Protein AF-A9KGC7-F1 (afdb_monomer)

Secondary structure (DSSP, 8-state):
-HHHHHHHHHHHHTS-HHHHHHHHHHHHHHHHHHHHHHHTT-S-THHHHHHHHHHHSS--BHHHHHHHHHHHHHHHHHHHHHHHHHHHHH-S-HHHHHHHHHHHHHHHHHHHTSSSTHHHHHHHHHHHHHHHHT-SS--HHHHHHHHHHHHHHHHHHHHHHHHSS-B-HHHHHHHHHHHHHHHHHHHHHHHHH--S-HHHHHHHHHHHHHHHHHHHHHHHHHHHHHHH-HHHHHTHHHHHHHHHHHHHHHHHHHHHHHHHHHTTTSHHHHTT-HHHHHHHHHHHHHHHHHHHHHHTPPPSSPPPPHHHHHHHHHHHHHHHHTS---HHHHHHHHHHHHHHHHHHHHHHHHHHHHHHHHHHHHTTTTT------PPP-

Organism: Coxiella burnetii (strain Dugway 5J108-111) (NCBI:txid434922)

Radius of gyration: 28.69 Å; Cα contacts (8 Å, |Δi|>4): 365; chains: 1; bounding box: 79×50×78 Å

pLDDT: mean 82.31, std 14.23, range [30.28, 97.25]

InterPro domains:
  IPR006726 Para-hydroxybenzoic acid efflux pump subunit AaeB/fusaric acid resistance protein [PF04632] (23-359)

Foldseek 3Di:
DVVVVVVVVVVVVVCPPLNVLLVVLLVVLLVVLVVVCVVVVAPCSVLLNVLSCLLRVVDLALLSSLVLLVLLLVLLVVLLVVLVVCCVPVNQDLVVNLVVLVVQLVVLCVLLPDPDPSVSSSVSNNVSSVVQNPDPGDDNVNSVSSSVSSNNSSVSNNVSSPPRPHDHLVLVLLVLLLVLLVLLLVLLCLLLPDDDDPVSVVVNVVSVVSNVVSLVVNVVSLSSNVSVDVLSVVCVVLSVVLSVLSVLLVVLSVLLSVLLVVVVPCNPVCSVDPLNVVLSVLVSLLSQVLSCLSNVHDRPDDHDDLVVSLVSLVVVLVVQVVDDDDPVSNVSSVSNSVSSNSNSVSSVSSSVSSVVVVVVVVVPVVPPDPDPDDDDD

Structure (mmCIF, N/CA/C/O backbone):
data_AF-A9KGC7-F1
#
_entry.id   AF-A9KGC7-F1
#
loop_
_atom_site.group_PDB
_atom_site.id
_atom_site.type_symbol
_atom_site.label_atom_id
_atom_site.label_alt_id
_atom_site.label_comp_id
_atom_site.label_asym_id
_atom_site.label_entity_id
_atom_site.label_seq_id
_atom_site.pdbx_PDB_ins_code
_atom_site.Cartn_x
_atom_site.Cartn_y
_atom_site.Cartn_z
_atom_site.occupancy
_atom_site.B_iso_or_equiv
_atom_site.auth_seq_id
_atom_site.auth_comp_id
_atom_site.auth_asym_id
_atom_site.auth_atom_id
_atom_site.pdbx_PDB_model_num
ATOM 1 N N . MET A 1 1 ? 24.282 -27.923 13.470 1.00 51.62 1 MET A N 1
ATOM 2 C CA . MET A 1 1 ? 23.330 -28.110 12.346 1.00 51.62 1 MET A CA 1
ATOM 3 C C . MET A 1 1 ? 21.906 -27.632 12.688 1.00 51.62 1 MET A C 1
ATOM 5 O O . MET A 1 1 ? 21.311 -26.937 11.875 1.00 51.62 1 MET A O 1
ATOM 9 N N . SER A 1 2 ? 21.391 -27.880 13.903 1.00 59.31 2 SER A N 1
ATOM 10 C CA . SER A 1 2 ? 20.061 -27.421 14.370 1.00 59.31 2 SER A CA 1
ATOM 11 C C . SER A 1 2 ? 19.896 -25.894 14.484 1.00 59.31 2 SER A C 1
ATOM 13 O O . SER A 1 2 ? 18.842 -25.368 14.142 1.00 59.31 2 SER A O 1
ATOM 15 N N . ALA A 1 3 ? 20.937 -25.161 14.895 1.00 63.22 3 ALA A N 1
ATOM 16 C CA . ALA A 1 3 ? 20.904 -23.695 14.982 1.00 63.22 3 ALA A CA 1
ATOM 17 C C . ALA A 1 3 ? 20.822 -23.018 13.602 1.00 63.22 3 ALA A C 1
ATOM 19 O O . ALA A 1 3 ? 20.098 -22.041 13.433 1.00 63.22 3 ALA A O 1
ATOM 20 N N . LEU A 1 4 ? 21.509 -23.576 12.598 1.00 58.91 4 LEU A N 1
ATOM 21 C CA . LEU A 1 4 ? 21.451 -23.091 11.218 1.00 58.91 4 LEU A CA 1
ATOM 22 C C . LEU A 1 4 ? 20.090 -23.408 10.589 1.00 58.91 4 LEU A C 1
ATOM 24 O O . LEU A 1 4 ? 19.510 -22.538 9.951 1.00 58.91 4 LEU A O 1
ATOM 28 N N . TYR A 1 5 ? 19.548 -24.605 10.844 1.00 63.03 5 TYR A N 1
ATOM 29 C CA . TYR A 1 5 ? 18.198 -24.991 10.431 1.00 63.03 5 TYR A CA 1
ATOM 30 C C . TYR A 1 5 ? 17.131 -24.085 11.060 1.00 63.03 5 TYR A C 1
ATOM 32 O O . TYR A 1 5 ? 16.302 -23.553 10.334 1.00 63.03 5 TYR A O 1
ATOM 40 N N . ASN A 1 6 ? 17.190 -23.804 12.367 1.00 58.88 6 ASN A N 1
ATOM 41 C CA . ASN A 1 6 ? 16.254 -22.888 13.030 1.00 58.88 6 ASN A CA 1
ATOM 42 C C . ASN A 1 6 ? 16.421 -21.431 12.576 1.00 58.88 6 ASN A C 1
ATOM 44 O O . ASN A 1 6 ? 15.422 -20.750 12.359 1.00 58.88 6 ASN A O 1
ATOM 48 N N . ALA A 1 7 ? 17.650 -20.953 12.362 1.00 59.41 7 ALA A N 1
ATOM 49 C CA . ALA A 1 7 ? 17.895 -19.614 11.825 1.00 59.41 7 ALA A CA 1
ATOM 50 C C . ALA A 1 7 ? 17.388 -19.471 10.380 1.00 59.41 7 ALA A C 1
ATOM 52 O O . ALA A 1 7 ? 16.786 -18.449 10.035 1.00 59.41 7 ALA A O 1
ATOM 53 N N . LEU A 1 8 ? 17.567 -20.507 9.549 1.00 52.62 8 LEU A N 1
ATOM 54 C CA . LEU A 1 8 ? 16.969 -20.576 8.218 1.00 52.62 8 LEU A CA 1
ATOM 55 C C . LEU A 1 8 ? 15.450 -20.657 8.302 1.00 52.62 8 LEU A C 1
ATOM 57 O O . LEU A 1 8 ? 14.796 -19.955 7.551 1.00 52.62 8 LEU A O 1
ATOM 61 N N . ASN A 1 9 ? 14.881 -21.438 9.220 1.00 46.88 9 ASN A N 1
ATOM 62 C CA . ASN A 1 9 ? 13.437 -21.626 9.345 1.00 46.88 9 ASN A CA 1
ATOM 63 C C . ASN A 1 9 ? 12.734 -20.353 9.858 1.00 46.88 9 ASN A C 1
ATOM 65 O O . ASN A 1 9 ? 11.657 -20.002 9.387 1.00 46.88 9 ASN A O 1
ATOM 69 N N . ILE A 1 10 ? 13.380 -19.582 10.743 1.00 57.75 10 ILE A N 1
ATOM 70 C CA . ILE A 1 10 ? 12.924 -18.248 11.174 1.00 57.75 10 ILE A CA 1
ATOM 71 C C . ILE A 1 10 ? 13.025 -17.234 10.018 1.00 57.75 10 ILE A C 1
ATOM 73 O O . ILE A 1 10 ? 12.114 -16.425 9.823 1.00 57.75 10 ILE A O 1
ATOM 77 N N . LYS A 1 11 ? 14.089 -17.292 9.201 1.00 51.12 11 LYS A N 1
ATOM 78 C CA . LYS A 1 11 ? 14.222 -16.471 7.978 1.00 51.12 11 LYS A CA 1
ATOM 79 C C . LYS A 1 11 ? 13.272 -16.903 6.849 1.00 51.12 11 LYS A C 1
ATOM 81 O O . LYS A 1 11 ? 12.793 -16.044 6.117 1.00 51.12 11 LYS A O 1
ATOM 86 N N . LEU A 1 12 ? 12.950 -18.190 6.737 1.00 49.53 12 LEU A N 1
ATOM 87 C CA . LEU A 1 12 ? 11.990 -18.762 5.787 1.00 49.53 12 LEU A CA 1
ATOM 88 C C . LEU A 1 12 ? 10.549 -18.455 6.205 1.00 49.53 12 LEU A C 1
ATOM 90 O O . LEU A 1 12 ? 9.750 -18.084 5.357 1.00 49.53 12 LEU A O 1
ATOM 94 N N . LYS A 1 13 ? 10.233 -18.438 7.507 1.00 49.25 13 LYS A N 1
ATOM 95 C CA . LYS A 1 13 ? 8.977 -17.857 8.024 1.00 49.25 13 LYS A CA 1
ATOM 96 C C . LYS A 1 13 ? 8.839 -16.361 7.710 1.00 49.25 13 LYS A C 1
ATOM 98 O O . LYS A 1 13 ? 7.724 -15.856 7.631 1.00 49.25 13 LYS A O 1
ATOM 103 N N . ARG A 1 14 ? 9.959 -15.652 7.515 1.00 51.56 14 ARG A N 1
ATOM 104 C CA . ARG A 1 14 ? 10.008 -14.250 7.053 1.00 51.56 14 ARG A CA 1
ATOM 105 C C . ARG A 1 14 ? 9.889 -14.090 5.530 1.00 51.56 14 ARG A C 1
ATOM 107 O O . ARG A 1 14 ? 9.726 -12.957 5.069 1.00 51.56 14 ARG A O 1
ATOM 114 N N . LEU A 1 15 ? 9.958 -15.165 4.740 1.00 58.53 15 LEU A N 1
ATOM 115 C CA . LEU A 1 15 ? 9.650 -15.114 3.310 1.00 58.53 15 LEU A CA 1
ATOM 116 C C . LEU A 1 15 ? 8.131 -15.042 3.154 1.00 58.53 15 LEU 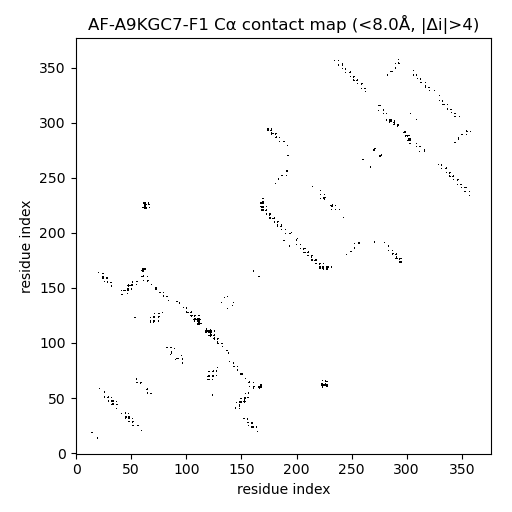A C 1
ATOM 118 O O . LEU A 1 15 ? 7.428 -16.049 3.184 1.00 58.53 15 LEU A O 1
ATOM 122 N N . SER A 1 16 ? 7.609 -13.822 3.014 1.00 68.44 16 SER A N 1
ATOM 123 C CA . SER A 1 16 ? 6.191 -13.646 2.722 1.00 68.44 16 SER A CA 1
ATOM 124 C C . SER A 1 16 ? 5.850 -14.349 1.406 1.00 68.44 16 SER A C 1
ATOM 126 O O . SER A 1 16 ? 6.595 -14.260 0.427 1.00 68.44 16 SER A O 1
ATOM 128 N N . LYS A 1 17 ? 4.706 -15.041 1.368 1.00 75.81 17 LYS A N 1
ATOM 129 C CA . LYS A 1 17 ? 4.186 -15.728 0.171 1.00 75.81 17 LYS A CA 1
ATOM 130 C C . LYS A 1 17 ? 4.237 -14.832 -1.074 1.00 75.81 17 LYS A C 1
ATOM 132 O O . LYS A 1 17 ? 4.586 -15.283 -2.160 1.00 75.81 17 LYS A O 1
ATOM 137 N N . GLU A 1 18 ? 3.961 -13.544 -0.890 1.00 74.25 18 GLU A N 1
ATOM 138 C CA . GLU A 1 18 ? 4.042 -12.516 -1.928 1.00 74.25 18 GLU A CA 1
ATOM 139 C C . GLU A 1 18 ? 5.453 -12.347 -2.503 1.00 74.25 18 GLU A C 1
ATOM 141 O O . GLU A 1 18 ? 5.600 -12.270 -3.719 1.00 74.25 18 GLU A O 1
ATOM 146 N N . ARG A 1 19 ? 6.495 -12.335 -1.659 1.00 80.38 19 ARG A N 1
ATOM 147 C CA . ARG A 1 19 ? 7.899 -12.223 -2.092 1.00 80.38 19 ARG A CA 1
ATOM 148 C C . ARG A 1 19 ? 8.374 -13.465 -2.839 1.00 80.38 19 ARG A C 1
ATOM 150 O O . ARG A 1 19 ? 9.171 -13.347 -3.758 1.00 80.38 19 ARG A O 1
ATOM 157 N N . VAL A 1 20 ? 7.878 -14.647 -2.481 1.00 84.69 20 VAL A N 1
ATOM 158 C CA . VAL A 1 20 ? 8.215 -15.883 -3.207 1.00 84.69 20 VAL A CA 1
ATOM 159 C C . VAL A 1 20 ? 7.591 -15.871 -4.603 1.00 84.69 20 VAL A C 1
ATOM 161 O O . VAL A 1 20 ? 8.290 -16.088 -5.592 1.00 84.69 20 VAL A O 1
ATOM 164 N N . ILE A 1 21 ? 6.297 -15.544 -4.694 1.00 85.31 21 ILE A N 1
ATOM 165 C CA . ILE A 1 21 ? 5.591 -15.413 -5.978 1.00 85.31 21 ILE A CA 1
ATOM 166 C C . ILE A 1 21 ? 6.260 -14.342 -6.849 1.00 85.31 21 ILE A C 1
ATOM 168 O O . ILE A 1 21 ? 6.435 -14.544 -8.046 1.00 85.31 21 ILE A O 1
ATOM 172 N N . ALA A 1 22 ? 6.674 -13.227 -6.247 1.00 83.50 22 ALA A N 1
ATOM 173 C CA . ALA A 1 22 ? 7.414 -12.164 -6.915 1.00 83.50 22 ALA A CA 1
ATOM 174 C C . ALA A 1 22 ? 8.690 -12.656 -7.589 1.00 83.50 22 ALA A C 1
ATOM 176 O O . ALA A 1 22 ? 8.852 -12.486 -8.794 1.00 83.50 22 ALA A O 1
ATOM 177 N N . SER A 1 23 ? 9.578 -13.278 -6.813 1.00 88.12 23 SER A N 1
ATOM 178 C CA . SER A 1 23 ? 10.867 -13.754 -7.307 1.00 88.12 23 SER A CA 1
ATOM 179 C C . SER A 1 23 ? 10.687 -14.782 -8.417 1.00 88.12 23 SER A C 1
ATOM 181 O O . SER A 1 23 ? 11.378 -14.714 -9.430 1.00 88.12 23 SER A O 1
ATOM 183 N N . PHE A 1 24 ? 9.712 -15.683 -8.268 1.00 90.19 24 PHE A N 1
ATOM 184 C CA . PHE A 1 24 ? 9.376 -16.654 -9.304 1.00 90.19 24 PHE A CA 1
ATOM 185 C C . PHE A 1 24 ? 8.885 -15.980 -10.594 1.00 90.19 24 PHE A C 1
ATOM 187 O O . PHE A 1 24 ? 9.367 -16.306 -11.676 1.00 90.19 24 PHE A O 1
ATOM 194 N N . LYS A 1 25 ? 7.975 -14.999 -10.497 1.00 90.56 25 LYS A N 1
ATOM 195 C CA . LYS A 1 25 ? 7.483 -14.239 -11.660 1.00 90.56 25 LYS A CA 1
ATOM 196 C C . LYS A 1 25 ? 8.609 -13.512 -12.383 1.00 90.56 25 LYS A C 1
ATOM 198 O O . LYS A 1 25 ? 8.655 -13.551 -13.606 1.00 90.56 25 LYS A O 1
ATOM 203 N N . THR A 1 26 ? 9.504 -12.859 -11.644 1.00 92.06 26 THR A N 1
ATOM 204 C CA . THR A 1 26 ? 10.646 -12.153 -12.236 1.00 92.06 26 THR A CA 1
ATOM 205 C C . THR A 1 26 ? 11.590 -13.128 -12.930 1.00 92.06 26 THR A C 1
ATOM 207 O O . THR A 1 26 ? 11.983 -12.875 -14.063 1.00 92.06 26 THR A O 1
ATOM 210 N N . ALA A 1 27 ? 11.903 -14.269 -12.307 1.00 93.31 27 ALA A N 1
ATOM 211 C CA . ALA A 1 27 ? 12.734 -15.300 -12.927 1.00 93.31 27 ALA A CA 1
ATOM 212 C C . ALA A 1 27 ? 12.105 -15.838 -14.223 1.00 93.31 27 ALA A C 1
ATOM 214 O O . ALA A 1 27 ? 12.782 -15.939 -15.244 1.00 93.31 27 ALA A O 1
ATOM 215 N N . LEU A 1 28 ? 10.797 -16.111 -14.207 1.00 94.44 28 LEU A N 1
ATOM 216 C CA . LEU A 1 28 ? 10.058 -16.557 -15.384 1.00 94.44 28 LEU A CA 1
ATOM 217 C C . LEU A 1 28 ? 10.011 -15.486 -16.483 1.00 94.44 28 LEU A C 1
ATOM 219 O O . LEU A 1 28 ? 10.199 -15.805 -17.652 1.00 94.44 28 LEU A O 1
ATOM 223 N N . ALA A 1 29 ? 9.821 -14.214 -16.124 1.00 94.94 29 ALA A N 1
ATOM 224 C CA . ALA A 1 29 ? 9.893 -13.109 -17.077 1.00 94.94 29 ALA A CA 1
ATOM 225 C C . ALA A 1 29 ? 11.279 -13.003 -17.718 1.00 94.94 29 ALA A C 1
ATOM 227 O O . ALA A 1 29 ? 11.365 -12.876 -18.935 1.00 94.94 29 ALA A O 1
ATOM 228 N N . CYS A 1 30 ? 12.354 -13.110 -16.933 1.00 95.00 30 CYS A N 1
ATOM 229 C CA . CYS A 1 30 ? 13.717 -13.116 -17.460 1.00 95.00 30 CYS A CA 1
ATOM 230 C C . CYS A 1 30 ? 13.961 -14.300 -18.402 1.00 95.00 30 CYS A C 1
ATOM 232 O O . CYS A 1 30 ? 14.560 -14.108 -19.453 1.00 95.00 30 CYS A O 1
ATOM 234 N N . LEU A 1 31 ? 13.463 -15.496 -18.072 1.00 95.56 31 LEU A N 1
ATOM 235 C CA . LEU A 1 31 ? 13.567 -16.663 -18.952 1.00 95.56 31 LEU A CA 1
ATOM 236 C C . LEU A 1 31 ? 12.854 -16.425 -20.291 1.00 95.56 31 LEU A C 1
ATOM 238 O O . LEU A 1 31 ? 13.422 -16.682 -21.347 1.00 95.56 31 LEU A O 1
ATOM 242 N N . ILE A 1 32 ? 11.635 -15.879 -20.257 1.00 96.00 32 ILE A N 1
ATOM 243 C CA . ILE A 1 32 ? 10.891 -15.503 -21.468 1.00 96.00 32 ILE A CA 1
ATOM 244 C C . ILE A 1 32 ? 11.656 -14.428 -22.259 1.00 96.00 32 ILE A C 1
ATOM 246 O O . ILE A 1 32 ? 11.763 -14.523 -23.478 1.00 96.00 32 ILE A O 1
ATOM 250 N N . GLY A 1 33 ? 12.221 -13.432 -21.572 1.00 95.38 33 GLY A N 1
ATOM 251 C CA . GLY A 1 33 ? 13.042 -12.377 -22.171 1.00 95.38 33 GLY A CA 1
ATOM 252 C C . GLY A 1 33 ? 14.294 -12.896 -22.866 1.00 95.38 33 GLY A 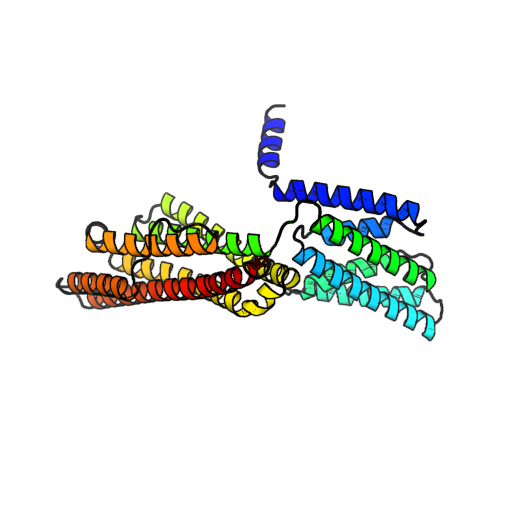C 1
ATOM 253 O O . GLY A 1 33 ? 14.596 -12.433 -23.962 1.00 95.38 33 GLY A O 1
ATOM 254 N N . LEU A 1 34 ? 14.977 -13.876 -22.270 1.00 93.88 34 LEU A N 1
ATOM 255 C CA . LEU A 1 34 ? 16.119 -14.559 -22.881 1.00 93.88 34 LEU A CA 1
ATOM 256 C C . LEU A 1 34 ? 15.709 -15.263 -24.176 1.00 93.88 34 LEU A C 1
ATOM 258 O O . LEU A 1 34 ? 16.270 -14.971 -25.227 1.00 93.88 34 LEU A O 1
ATOM 262 N N . ILE A 1 35 ? 14.685 -16.119 -24.111 1.00 95.12 35 ILE A N 1
ATOM 263 C CA . ILE A 1 35 ? 14.225 -16.913 -25.260 1.00 95.12 35 ILE A CA 1
ATOM 264 C C . ILE A 1 35 ? 13.787 -16.003 -26.415 1.00 95.12 35 ILE A C 1
ATOM 266 O O . ILE A 1 35 ? 14.177 -16.217 -27.560 1.00 95.12 35 ILE A O 1
ATOM 270 N N . ILE A 1 36 ? 12.991 -14.966 -26.129 1.00 94.75 36 ILE A N 1
ATOM 271 C CA . ILE A 1 36 ? 12.530 -14.032 -27.165 1.00 94.75 36 ILE A CA 1
ATOM 272 C C . ILE A 1 36 ? 13.697 -13.192 -27.699 1.00 94.75 36 ILE A C 1
ATOM 274 O O . ILE A 1 36 ? 13.755 -12.928 -28.898 1.00 94.75 36 ILE A O 1
ATOM 278 N N . GLY A 1 37 ? 14.629 -12.778 -26.837 1.00 92.00 37 GLY A N 1
ATOM 279 C CA . GLY A 1 37 ? 15.797 -12.002 -27.247 1.00 92.00 37 GLY A CA 1
ATOM 280 C C . GLY A 1 37 ? 16.721 -12.766 -28.195 1.00 92.00 37 GLY A C 1
ATOM 281 O O . GLY A 1 37 ? 17.198 -12.188 -29.171 1.00 92.00 37 GLY A O 1
ATOM 282 N N . GLU A 1 38 ? 16.919 -14.063 -27.950 1.00 90.31 38 GLU A N 1
ATOM 283 C CA . GLU A 1 38 ? 17.656 -14.957 -28.850 1.00 90.31 38 GLU A CA 1
ATOM 284 C C . GLU A 1 38 ? 16.907 -15.180 -30.169 1.00 90.31 38 GLU A C 1
ATOM 286 O O . GLU A 1 38 ? 17.507 -15.071 -31.237 1.00 90.31 38 GLU A O 1
ATOM 291 N N . LEU A 1 39 ? 15.590 -15.414 -30.111 1.00 93.38 39 LEU A N 1
ATOM 292 C CA . LEU A 1 39 ? 14.755 -15.646 -31.295 1.00 93.38 39 LEU A CA 1
ATOM 293 C C . LEU A 1 39 ? 14.703 -14.433 -32.239 1.00 93.38 39 LEU A C 1
ATOM 295 O O . LEU A 1 39 ? 14.623 -14.593 -33.453 1.00 93.38 39 LEU A O 1
ATOM 299 N N . LEU A 1 40 ? 14.736 -13.220 -31.684 1.00 91.81 40 LEU A N 1
ATOM 300 C CA . LEU A 1 40 ? 14.745 -11.970 -32.447 1.00 91.81 40 LEU A CA 1
ATOM 301 C C . LEU A 1 40 ? 16.156 -11.523 -32.863 1.00 91.81 40 LEU A C 1
ATOM 303 O O . LEU A 1 40 ? 16.284 -10.463 -33.473 1.00 91.81 40 LEU A O 1
ATOM 307 N N . HIS A 1 41 ? 17.198 -12.297 -32.534 1.00 89.25 41 HIS A N 1
ATOM 308 C CA . HIS A 1 41 ? 18.602 -11.968 -32.802 1.00 89.25 41 HIS A CA 1
ATOM 309 C C . HIS A 1 41 ? 18.987 -10.550 -32.339 1.00 89.25 41 HIS A C 1
ATOM 311 O O . HIS A 1 41 ? 19.633 -9.796 -33.068 1.00 89.25 41 HIS A O 1
ATOM 317 N N . LEU A 1 42 ? 18.562 -10.171 -31.126 1.00 87.31 42 LEU A N 1
ATOM 318 C CA . LEU A 1 42 ? 18.842 -8.840 -30.582 1.00 87.31 42 LEU A CA 1
ATOM 319 C C . LEU A 1 42 ? 20.346 -8.613 -30.427 1.00 87.31 42 LEU A C 1
ATOM 321 O O . LEU A 1 42 ? 21.078 -9.505 -29.998 1.00 87.31 42 LEU A O 1
ATOM 325 N N . SER A 1 43 ? 20.786 -7.385 -30.707 1.00 81.81 43 SER A N 1
ATOM 326 C CA . SER A 1 43 ? 22.185 -6.973 -30.571 1.00 81.81 43 SER A CA 1
ATOM 327 C C . SER A 1 43 ? 22.722 -7.246 -29.161 1.00 81.81 43 SER A C 1
ATOM 329 O O . SER A 1 43 ? 23.867 -7.666 -29.010 1.00 81.81 43 SER A O 1
ATOM 331 N N . MET A 1 44 ? 21.913 -6.992 -28.125 1.00 82.88 44 MET A N 1
ATOM 332 C CA . MET A 1 44 ? 22.300 -7.144 -26.724 1.00 82.88 44 MET A CA 1
ATOM 333 C C . MET A 1 44 ? 21.099 -7.598 -25.851 1.00 82.88 44 MET A C 1
ATOM 335 O O . MET A 1 44 ? 20.501 -6.796 -25.127 1.00 82.88 44 MET A O 1
ATOM 339 N N . PRO A 1 45 ? 20.751 -8.901 -25.823 1.00 85.44 45 PRO A N 1
ATOM 340 C CA . PRO A 1 45 ? 19.566 -9.407 -25.110 1.00 85.44 45 PRO A CA 1
ATOM 341 C C . PRO A 1 45 ? 19.589 -9.152 -23.592 1.00 85.44 45 PRO A C 1
ATOM 343 O O . PRO A 1 45 ? 18.541 -9.078 -22.950 1.00 85.44 45 PRO A O 1
ATOM 346 N N . GLN A 1 46 ? 20.766 -8.927 -23.004 1.00 86.94 46 GLN A N 1
ATOM 347 C CA . GLN A 1 46 ? 20.927 -8.544 -21.597 1.00 86.94 46 GLN A CA 1
ATOM 348 C C . GLN A 1 46 ? 20.112 -7.302 -21.186 1.00 86.94 46 GLN A C 1
ATOM 350 O O . GLN A 1 46 ? 19.673 -7.215 -20.038 1.00 86.94 46 GLN A O 1
ATOM 355 N N . TRP A 1 47 ? 19.829 -6.368 -22.103 1.00 86.56 47 TRP A N 1
ATOM 356 C CA . TRP A 1 47 ? 19.048 -5.160 -21.794 1.00 86.56 47 TRP A CA 1
ATOM 357 C C . TRP A 1 47 ? 17.568 -5.427 -21.575 1.00 86.56 47 TRP A C 1
ATOM 359 O O . TRP A 1 47 ? 16.933 -4.751 -20.757 1.00 86.56 47 TRP A O 1
ATOM 369 N N . VAL A 1 48 ? 17.038 -6.453 -22.238 1.00 92.44 48 VAL A N 1
ATOM 370 C CA . VAL A 1 48 ? 15.688 -6.962 -21.984 1.00 92.44 48 VAL A CA 1
ATOM 371 C C . VAL A 1 48 ? 15.606 -7.427 -20.528 1.00 92.44 48 VAL A C 1
ATOM 373 O O . VAL A 1 48 ? 14.710 -7.010 -19.794 1.00 92.44 48 VAL A O 1
ATOM 376 N N . LEU A 1 49 ? 16.592 -8.206 -20.071 1.00 93.31 49 LEU A N 1
ATOM 377 C CA . LEU A 1 49 ? 16.639 -8.750 -18.707 1.00 93.31 49 LEU A CA 1
ATOM 378 C C . LEU A 1 49 ? 16.799 -7.659 -17.657 1.00 93.31 49 LEU A C 1
ATOM 380 O O . LEU A 1 49 ? 16.070 -7.644 -16.667 1.00 93.31 49 LEU A O 1
ATOM 384 N N . ILE A 1 50 ? 17.720 -6.721 -17.885 1.00 90.19 50 ILE A N 1
ATOM 385 C CA . ILE A 1 50 ? 17.931 -5.582 -16.991 1.00 90.19 50 ILE A CA 1
ATOM 386 C C . ILE A 1 50 ? 16.633 -4.789 -16.851 1.00 90.19 50 ILE A C 1
ATOM 388 O O . ILE A 1 50 ? 16.240 -4.447 -15.738 1.00 90.19 50 ILE A O 1
ATOM 392 N N . THR A 1 51 ? 15.925 -4.543 -17.953 1.00 91.56 51 THR A N 1
ATOM 393 C CA . THR A 1 51 ? 14.649 -3.822 -17.925 1.00 91.56 51 THR A CA 1
ATOM 394 C C . THR A 1 51 ? 13.582 -4.590 -17.149 1.00 91.56 51 THR A C 1
ATOM 396 O O . THR A 1 51 ? 12.916 -4.001 -16.297 1.00 91.56 51 THR A O 1
ATOM 399 N N . ILE A 1 52 ? 13.455 -5.900 -17.379 1.00 93.69 52 ILE A N 1
ATOM 400 C CA . ILE A 1 52 ? 12.530 -6.768 -16.638 1.00 93.69 52 ILE A CA 1
ATOM 401 C C . ILE A 1 52 ? 12.813 -6.689 -15.136 1.00 93.69 52 ILE A C 1
ATOM 403 O O . ILE A 1 52 ? 11.905 -6.418 -14.348 1.00 93.69 52 ILE A O 1
ATOM 407 N N . VAL A 1 53 ? 14.076 -6.854 -14.733 1.00 91.56 53 VAL A N 1
ATOM 408 C CA . VAL A 1 53 ? 14.480 -6.790 -13.325 1.00 91.56 53 VAL A CA 1
ATOM 409 C C . VAL A 1 53 ? 14.209 -5.404 -12.750 1.00 91.56 53 VAL A C 1
ATOM 411 O O . VAL A 1 53 ? 13.596 -5.303 -11.696 1.00 91.56 53 VAL A O 1
ATOM 414 N N . VAL A 1 54 ? 14.587 -4.325 -13.433 1.00 88.25 54 VAL A N 1
ATOM 415 C CA . VAL A 1 54 ? 14.386 -2.950 -12.948 1.00 88.25 54 VAL A CA 1
ATOM 416 C C . VAL A 1 54 ? 12.900 -2.630 -12.738 1.00 88.25 54 VAL A C 1
ATOM 418 O O . VAL A 1 54 ? 12.528 -2.052 -11.715 1.00 88.25 54 VAL A O 1
ATOM 421 N N . VAL A 1 55 ? 12.036 -3.035 -13.672 1.00 89.31 55 VAL A N 1
ATOM 422 C CA . VAL A 1 55 ? 10.592 -2.776 -13.596 1.00 89.31 55 VAL A CA 1
ATOM 423 C C . VAL A 1 55 ? 9.919 -3.652 -12.527 1.00 89.31 55 VAL A C 1
ATOM 425 O O . VAL A 1 55 ? 9.043 -3.167 -11.805 1.00 89.31 55 VAL A O 1
ATOM 428 N N . MET A 1 56 ? 10.327 -4.919 -12.386 1.00 89.25 56 MET A N 1
ATOM 429 C CA . MET A 1 56 ? 9.663 -5.895 -11.506 1.00 89.25 56 MET A CA 1
ATOM 430 C C . MET A 1 56 ? 10.268 -6.007 -10.096 1.00 89.25 56 MET A C 1
ATOM 432 O O . MET A 1 56 ? 9.561 -6.390 -9.165 1.00 89.25 56 MET A O 1
ATOM 436 N N . ALA A 1 57 ? 11.543 -5.656 -9.885 1.00 76.19 57 ALA A N 1
ATOM 437 C CA . ALA A 1 57 ? 12.255 -5.893 -8.617 1.00 76.19 57 ALA A CA 1
ATOM 438 C C . ALA A 1 57 ? 11.621 -5.183 -7.416 1.00 76.19 57 ALA A C 1
ATOM 440 O O . ALA A 1 57 ? 11.699 -5.665 -6.288 1.00 76.19 57 ALA A O 1
ATOM 441 N N . THR A 1 58 ? 10.993 -4.031 -7.647 1.00 69.00 58 THR A N 1
ATOM 442 C CA . THR A 1 58 ? 10.479 -3.170 -6.575 1.00 69.00 58 THR A CA 1
ATOM 443 C C . THR A 1 58 ? 8.949 -3.115 -6.523 1.00 69.00 58 THR A C 1
ATOM 445 O O . THR A 1 58 ? 8.404 -2.615 -5.542 1.00 69.00 58 THR A O 1
ATOM 448 N N . THR A 1 59 ? 8.233 -3.637 -7.532 1.00 70.75 59 THR A N 1
ATOM 449 C CA . THR A 1 59 ? 6.766 -3.788 -7.488 1.00 70.75 59 THR A CA 1
ATOM 450 C C . THR A 1 59 ? 6.294 -5.024 -8.260 1.00 70.75 59 THR A C 1
ATOM 452 O O . THR A 1 59 ? 6.646 -5.224 -9.413 1.00 70.75 59 THR A O 1
ATOM 455 N N . ILE A 1 60 ? 5.418 -5.804 -7.619 1.00 70.44 60 ILE A N 1
ATOM 456 C CA . ILE A 1 60 ? 4.815 -7.052 -8.138 1.00 70.44 60 ILE A CA 1
ATOM 457 C C . ILE A 1 60 ? 3.374 -6.829 -8.622 1.00 70.44 60 ILE A C 1
ATOM 459 O O . ILE A 1 60 ? 2.737 -7.701 -9.217 1.00 70.44 60 ILE A O 1
ATOM 463 N N . ARG A 1 61 ? 2.833 -5.660 -8.282 1.00 82.62 61 ARG A N 1
ATOM 464 C CA . ARG A 1 61 ? 1.457 -5.247 -8.519 1.00 82.62 61 ARG A CA 1
ATOM 465 C C . ARG A 1 61 ? 1.374 -4.584 -9.884 1.00 82.62 61 ARG A C 1
ATOM 467 O O . ARG A 1 61 ? 2.243 -3.795 -10.251 1.00 82.62 61 ARG A O 1
ATOM 474 N N . ILE A 1 62 ? 0.302 -4.881 -10.607 1.00 83.75 62 ILE A N 1
ATOM 475 C CA . ILE A 1 62 ? 0.131 -4.478 -12.008 1.00 83.75 62 ILE A CA 1
ATOM 476 C C . ILE A 1 62 ? 0.294 -2.961 -12.165 1.00 83.75 62 ILE A C 1
ATOM 478 O O . ILE A 1 62 ? 1.063 -2.508 -13.009 1.00 83.75 62 ILE A O 1
ATOM 482 N N . GLY A 1 63 ? -0.358 -2.183 -11.300 1.00 82.12 63 GLY A N 1
ATOM 483 C CA . GLY A 1 63 ? -0.301 -0.725 -11.332 1.00 82.12 63 GLY A CA 1
ATOM 484 C C . GLY A 1 63 ? 1.098 -0.121 -11.194 1.00 82.12 63 GLY A C 1
ATOM 485 O O . GLY A 1 63 ? 1.438 0.810 -11.922 1.00 82.12 63 GLY A O 1
ATOM 486 N N . GLY A 1 64 ? 1.933 -0.648 -10.295 1.00 84.62 64 GLY A N 1
ATOM 487 C CA . GLY A 1 64 ? 3.291 -0.122 -10.134 1.00 84.62 64 GLY A CA 1
ATOM 488 C C . GLY A 1 64 ? 4.263 -0.624 -11.200 1.00 84.62 64 GLY A C 1
ATOM 489 O O . GLY A 1 64 ? 5.170 0.116 -11.571 1.00 84.62 64 GLY A O 1
ATOM 490 N N . THR A 1 65 ? 4.051 -1.820 -11.760 1.00 87.94 65 THR A N 1
ATOM 491 C CA . THR A 1 65 ? 4.763 -2.266 -12.971 1.00 87.94 65 THR A CA 1
ATOM 492 C C . THR A 1 65 ? 4.456 -1.323 -14.136 1.00 87.94 65 THR A C 1
ATOM 494 O O . THR A 1 65 ? 5.388 -0.808 -14.742 1.00 87.94 65 THR A O 1
ATOM 497 N N . ILE A 1 66 ? 3.178 -0.999 -14.381 1.00 88.50 66 ILE A N 1
ATOM 498 C CA . ILE A 1 66 ? 2.759 -0.043 -15.426 1.00 88.50 66 ILE A CA 1
ATOM 499 C C . ILE A 1 66 ? 3.418 1.326 -15.220 1.00 88.50 66 ILE A C 1
ATOM 501 O O . ILE A 1 66 ? 3.970 1.896 -16.161 1.00 88.50 66 ILE A O 1
ATOM 505 N N . GLN A 1 67 ? 3.403 1.846 -13.990 1.00 86.81 67 GLN A N 1
ATOM 506 C CA . GLN A 1 67 ? 4.005 3.142 -13.671 1.00 86.81 67 GLN A CA 1
ATOM 507 C C . GLN A 1 67 ? 5.509 3.174 -13.964 1.00 86.81 67 GLN A C 1
ATOM 509 O O . GLN A 1 67 ? 6.007 4.110 -14.590 1.00 86.81 67 GLN A O 1
ATOM 514 N N . LYS A 1 68 ? 6.242 2.137 -13.549 1.00 87.44 68 LYS A N 1
ATOM 515 C CA . LYS A 1 68 ? 7.692 2.050 -13.774 1.00 87.44 68 LYS A CA 1
ATOM 516 C C . LYS A 1 68 ? 8.029 1.849 -15.237 1.00 87.44 68 LYS A C 1
ATOM 518 O O . LYS A 1 68 ? 8.955 2.485 -15.728 1.00 87.44 68 LYS A O 1
ATOM 523 N N . SER A 1 69 ? 7.257 1.026 -15.942 1.00 89.88 69 SER A N 1
ATOM 524 C CA . SER A 1 69 ? 7.356 0.883 -17.392 1.00 89.88 69 SER A CA 1
ATOM 525 C C . SER A 1 69 ? 7.181 2.227 -18.098 1.00 89.88 69 SER A C 1
ATOM 527 O O . SER A 1 69 ? 7.977 2.553 -18.974 1.00 89.88 69 SER A O 1
ATOM 529 N N . TYR A 1 70 ? 6.206 3.040 -17.680 1.00 89.62 70 TYR A N 1
ATOM 530 C CA . TYR A 1 70 ? 5.989 4.377 -18.235 1.00 89.62 70 TYR A CA 1
ATOM 531 C C . TYR A 1 70 ? 7.188 5.305 -18.000 1.00 89.62 70 TYR A C 1
ATOM 533 O O . TYR A 1 70 ? 7.704 5.896 -18.947 1.00 89.62 70 TYR A O 1
ATOM 541 N N . PHE A 1 71 ? 7.684 5.393 -16.762 1.00 87.00 71 PHE A N 1
ATOM 542 C CA . PHE A 1 71 ? 8.858 6.212 -16.445 1.00 87.00 71 PHE A CA 1
ATOM 543 C C . PHE A 1 71 ? 10.115 5.754 -17.183 1.00 87.00 71 PHE A C 1
ATOM 545 O O . PHE A 1 71 ? 10.893 6.584 -17.650 1.00 87.00 71 PHE A O 1
ATOM 552 N N . ARG A 1 72 ? 10.293 4.440 -17.331 1.00 86.50 72 ARG A N 1
ATOM 553 C CA . ARG A 1 72 ? 11.416 3.858 -18.062 1.00 86.50 72 ARG A CA 1
ATOM 554 C C . ARG A 1 72 ? 11.348 4.184 -19.551 1.00 86.50 72 ARG A C 1
ATOM 556 O O . ARG A 1 72 ? 12.357 4.592 -20.121 1.00 86.50 72 ARG A O 1
ATOM 563 N N . LEU A 1 73 ? 10.171 4.048 -20.161 1.00 88.50 73 LEU A N 1
ATOM 564 C CA . LEU A 1 73 ? 9.956 4.390 -21.565 1.00 88.50 73 LEU A CA 1
ATOM 565 C C . LEU A 1 73 ? 10.212 5.881 -21.802 1.00 88.50 73 LEU A C 1
ATOM 567 O O . LEU A 1 73 ? 10.980 6.232 -22.690 1.00 88.50 73 LEU A O 1
ATOM 571 N N . LEU A 1 74 ? 9.643 6.750 -20.962 1.00 86.75 74 LEU A N 1
ATOM 572 C CA . LEU A 1 74 ? 9.819 8.196 -21.070 1.00 86.75 74 LEU A CA 1
ATOM 573 C C . LEU A 1 74 ? 11.291 8.606 -20.916 1.00 86.75 74 LEU A C 1
ATOM 575 O O . LEU A 1 74 ? 11.800 9.366 -21.734 1.00 86.75 74 LEU A O 1
ATOM 579 N N . GLY A 1 75 ? 11.992 8.068 -19.913 1.00 81.62 75 GLY A N 1
ATOM 580 C CA . GLY A 1 75 ? 13.418 8.337 -19.708 1.00 81.62 75 GLY A CA 1
ATOM 581 C C . GLY A 1 75 ? 14.286 7.871 -20.881 1.00 81.62 75 GLY A C 1
ATOM 582 O O . GLY A 1 75 ? 15.192 8.588 -21.296 1.00 81.62 75 GLY A O 1
ATOM 583 N N . THR A 1 76 ? 13.966 6.711 -21.461 1.00 84.00 76 THR A N 1
ATOM 584 C CA . THR A 1 76 ? 14.671 6.170 -22.635 1.00 84.00 76 THR A CA 1
ATOM 585 C C . THR A 1 76 ? 14.438 7.032 -23.871 1.00 84.00 76 THR A C 1
ATOM 587 O O . THR A 1 76 ? 15.393 7.361 -24.565 1.00 84.00 76 THR A O 1
ATOM 590 N N . LEU A 1 77 ? 13.194 7.452 -24.124 1.00 85.00 77 LEU A N 1
ATOM 591 C CA . LEU A 1 77 ? 12.856 8.315 -25.258 1.00 85.00 77 LEU A CA 1
ATOM 592 C C . LEU A 1 77 ? 13.529 9.686 -25.147 1.00 85.00 77 LEU A C 1
ATOM 594 O O . LEU A 1 77 ? 14.117 10.154 -26.117 1.00 85.00 77 LEU A O 1
ATOM 598 N N . ILE A 1 78 ? 13.501 10.304 -23.962 1.00 82.38 78 ILE A N 1
ATOM 599 C CA . ILE A 1 78 ? 14.196 11.575 -23.714 1.00 82.38 78 ILE A CA 1
ATOM 600 C C . ILE A 1 78 ? 15.703 11.403 -23.938 1.00 82.38 78 ILE A C 1
ATOM 602 O O . ILE A 1 78 ? 16.311 12.206 -24.641 1.00 82.38 78 ILE A O 1
ATOM 606 N N . GLY A 1 79 ? 16.303 10.339 -23.393 1.00 76.56 79 GLY A N 1
ATOM 607 C CA . GLY A 1 79 ? 17.722 10.042 -23.591 1.00 76.56 79 GLY A CA 1
ATOM 608 C C . GLY A 1 79 ? 18.089 9.821 -25.059 1.00 76.56 79 GLY A C 1
ATOM 609 O O . GLY A 1 79 ? 19.085 10.368 -25.522 1.00 76.56 79 GLY A O 1
ATOM 610 N N . ALA A 1 80 ? 17.262 9.087 -25.807 1.00 78.75 80 ALA A N 1
ATOM 611 C CA . ALA A 1 80 ? 17.470 8.830 -27.230 1.00 78.75 80 ALA A CA 1
ATOM 612 C C . ALA A 1 80 ? 17.386 10.114 -28.070 1.00 78.75 80 ALA A C 1
ATOM 614 O O . ALA A 1 80 ? 18.239 10.333 -28.927 1.00 78.75 80 ALA A O 1
ATOM 615 N N . VAL A 1 81 ? 16.405 10.985 -27.802 1.00 83.12 81 VAL A N 1
ATOM 616 C CA . VAL A 1 81 ? 16.259 12.278 -28.496 1.00 83.12 81 VAL A CA 1
ATOM 617 C C . VAL A 1 81 ? 17.444 13.196 -28.205 1.00 83.12 81 VAL A C 1
ATOM 619 O O . VAL A 1 81 ? 17.988 13.795 -29.130 1.00 83.12 81 VAL A O 1
ATOM 622 N N . LEU A 1 82 ? 17.878 13.286 -26.945 1.00 78.88 82 LEU A N 1
ATOM 623 C CA . LEU A 1 82 ? 19.035 14.102 -26.571 1.00 78.88 82 LEU A CA 1
ATOM 624 C C . LEU A 1 82 ? 20.322 13.573 -27.211 1.00 78.88 82 LEU A C 1
ATOM 626 O O . LEU A 1 82 ? 21.063 14.351 -27.803 1.00 78.88 82 LEU A O 1
ATOM 630 N N . ALA A 1 83 ? 20.550 12.257 -27.173 1.00 73.94 83 ALA A N 1
ATOM 631 C CA . ALA A 1 83 ? 21.707 11.638 -27.816 1.00 73.94 83 ALA A CA 1
ATOM 632 C C . ALA A 1 83 ? 21.716 11.873 -29.336 1.00 73.94 83 ALA A C 1
ATOM 634 O O . ALA A 1 83 ? 22.743 12.259 -29.891 1.00 73.94 83 ALA A O 1
ATOM 635 N N . ALA A 1 84 ? 20.572 11.699 -30.008 1.00 77.81 84 ALA A N 1
ATOM 636 C CA . ALA A 1 84 ? 20.440 11.951 -31.442 1.00 77.81 84 ALA A CA 1
ATOM 637 C C . ALA A 1 84 ? 20.657 13.432 -31.796 1.00 77.81 84 ALA A C 1
ATOM 639 O O . ALA A 1 84 ? 21.357 13.734 -32.760 1.00 77.81 84 ALA A O 1
ATOM 640 N N . GLY A 1 85 ? 20.104 14.356 -31.003 1.00 81.38 85 GLY A N 1
ATOM 641 C CA . GLY A 1 85 ? 20.302 15.795 -31.187 1.00 81.38 85 GLY A CA 1
ATOM 642 C C . GLY A 1 85 ? 21.765 16.209 -31.025 1.00 81.38 85 GLY A C 1
ATOM 643 O O . GLY A 1 85 ? 22.284 16.975 -31.832 1.00 81.38 85 GLY A O 1
ATOM 644 N N . THR A 1 86 ? 22.462 15.657 -30.031 1.00 75.31 86 THR A N 1
ATOM 645 C CA . THR A 1 86 ? 23.897 15.895 -29.831 1.00 75.31 86 THR A CA 1
ATOM 646 C C . THR A 1 86 ? 24.730 15.340 -30.976 1.00 75.31 86 THR A C 1
ATOM 648 O O . THR A 1 86 ? 25.576 16.064 -31.491 1.00 75.31 86 THR A O 1
ATOM 651 N N . LEU A 1 87 ? 24.454 14.113 -31.429 1.00 76.44 87 LEU A N 1
ATOM 652 C CA . LEU A 1 87 ? 25.118 13.526 -32.598 1.00 76.44 87 LEU A CA 1
ATOM 653 C C . LEU A 1 87 ? 24.916 14.374 -33.862 1.00 76.44 87 LEU A C 1
ATOM 655 O O . LEU A 1 87 ? 25.855 14.564 -34.629 1.00 76.44 87 LEU A O 1
ATOM 659 N N . TYR A 1 88 ? 23.709 14.910 -34.066 1.00 80.62 88 TYR A N 1
ATOM 660 C CA . TYR A 1 88 ? 23.396 15.758 -35.217 1.00 80.62 88 TYR A CA 1
ATOM 661 C C . TYR A 1 88 ? 24.115 17.115 -35.173 1.00 80.62 88 TYR A C 1
ATOM 663 O O . TYR A 1 88 ? 24.620 17.573 -36.193 1.00 80.62 88 TYR A O 1
ATOM 671 N N . LEU A 1 89 ? 24.167 17.765 -34.004 1.00 82.38 89 LEU A N 1
ATOM 672 C CA . LEU A 1 89 ? 24.715 19.120 -33.863 1.00 82.38 89 LEU A CA 1
ATOM 673 C C . LEU A 1 89 ? 26.239 19.159 -33.696 1.00 82.38 89 LEU A C 1
ATOM 675 O O . LEU A 1 89 ? 26.879 20.101 -34.156 1.00 82.38 89 LEU A O 1
ATOM 679 N N . LEU A 1 90 ? 26.810 18.182 -32.989 1.00 78.44 90 LEU A N 1
ATOM 680 C CA . LEU A 1 90 ? 28.206 18.197 -32.526 1.00 78.44 90 LEU A CA 1
ATOM 681 C C . LEU A 1 90 ? 29.057 17.093 -33.178 1.00 78.44 90 LEU A C 1
ATOM 683 O O . LEU A 1 90 ? 30.265 17.030 -32.949 1.00 78.44 90 LEU A O 1
ATOM 687 N N . GLY A 1 91 ? 28.441 16.253 -34.015 1.00 72.62 91 GLY A N 1
ATOM 688 C CA . GLY A 1 91 ? 29.090 15.131 -34.685 1.00 72.62 91 GLY A CA 1
ATOM 689 C C . GLY A 1 91 ? 29.357 13.940 -33.760 1.00 72.62 91 GLY A C 1
ATOM 690 O O . GLY A 1 91 ? 28.986 13.923 -32.585 1.00 72.62 91 GLY A O 1
ATOM 691 N N . ASP A 1 92 ? 30.023 12.922 -34.304 1.00 70.00 92 ASP A N 1
ATOM 692 C CA . ASP A 1 92 ? 30.367 11.682 -33.598 1.00 70.00 92 ASP A CA 1
ATOM 693 C C . ASP A 1 92 ? 31.641 11.856 -32.754 1.00 70.00 92 ASP A C 1
ATOM 695 O O . ASP A 1 92 ? 32.680 11.247 -33.006 1.00 70.00 92 ASP A O 1
ATOM 699 N N . GLN A 1 93 ? 31.594 12.775 -31.784 1.00 77.44 93 GLN A N 1
ATOM 700 C CA . GLN A 1 93 ? 32.646 12.942 -30.782 1.00 77.44 93 GLN A CA 1
ATOM 701 C C . GLN A 1 93 ? 32.223 12.256 -29.479 1.00 77.44 93 GLN A C 1
ATOM 703 O O . GLN A 1 93 ? 31.413 12.815 -28.727 1.00 77.44 93 GLN A O 1
ATOM 708 N N . PRO A 1 94 ? 32.787 11.077 -29.147 1.00 74.31 94 PRO A N 1
ATOM 709 C CA . PRO A 1 94 ? 32.384 10.332 -27.962 1.00 74.31 94 PRO A CA 1
ATOM 710 C C . PRO A 1 94 ? 32.490 11.168 -26.685 1.00 74.31 94 PRO A C 1
ATOM 712 O O . PRO A 1 94 ? 31.598 11.118 -25.845 1.00 74.31 94 PRO A O 1
ATOM 715 N N . THR A 1 95 ? 33.534 11.984 -26.534 1.00 80.69 95 THR A N 1
ATOM 716 C CA . THR A 1 95 ? 33.771 12.815 -25.340 1.00 80.69 95 THR A CA 1
ATOM 717 C C . THR A 1 95 ? 32.602 13.746 -25.012 1.00 80.69 95 THR A C 1
ATOM 719 O O . THR A 1 95 ? 32.187 13.817 -23.856 1.00 80.69 95 THR A O 1
ATOM 722 N N . ILE A 1 96 ? 32.023 14.409 -26.015 1.00 80.25 96 ILE A N 1
ATOM 723 C CA . ILE A 1 96 ? 30.899 15.339 -25.838 1.00 80.25 96 ILE A CA 1
ATOM 724 C C . ILE A 1 96 ? 29.637 14.589 -25.394 1.00 80.25 96 ILE A C 1
ATOM 726 O O . ILE A 1 96 ? 28.941 15.026 -24.475 1.00 80.25 96 ILE A O 1
ATOM 730 N N . ILE A 1 97 ? 29.374 13.426 -25.995 1.00 75.62 97 ILE A N 1
ATOM 731 C CA . ILE A 1 97 ? 28.229 12.573 -25.647 1.00 75.62 97 ILE A CA 1
ATOM 732 C C . ILE A 1 97 ? 28.349 12.078 -24.201 1.00 75.62 97 ILE A C 1
ATOM 734 O O . ILE A 1 97 ? 27.378 12.143 -23.449 1.00 75.62 97 ILE A O 1
ATOM 738 N N . HIS A 1 98 ? 29.541 11.649 -23.774 1.00 79.50 98 HIS A N 1
ATOM 739 C CA . HIS A 1 98 ? 29.771 11.213 -22.393 1.00 79.50 98 HIS A CA 1
ATOM 740 C C . HIS A 1 98 ? 29.563 12.355 -21.388 1.00 79.50 98 HIS A C 1
ATOM 742 O O . HIS A 1 98 ? 28.902 12.146 -20.373 1.00 79.50 98 HIS A O 1
ATOM 748 N N . ILE A 1 99 ? 30.060 13.568 -21.669 1.00 85.06 99 ILE A N 1
ATOM 749 C CA . ILE A 1 99 ? 29.853 14.739 -20.797 1.00 85.06 99 ILE A CA 1
ATOM 750 C C . ILE A 1 99 ? 28.358 15.044 -20.642 1.00 85.06 99 ILE A C 1
ATOM 752 O O . ILE A 1 99 ? 27.885 15.251 -19.522 1.00 85.06 99 ILE A O 1
ATOM 756 N N . LEU A 1 100 ? 27.597 15.024 -21.740 1.00 82.06 100 LEU A N 1
ATOM 757 C CA . LEU A 1 100 ? 26.152 15.242 -21.691 1.00 82.06 100 LEU A CA 1
ATOM 758 C C . LEU A 1 100 ? 25.438 14.166 -20.867 1.00 82.06 100 LEU A C 1
ATOM 760 O O . LEU A 1 100 ? 24.595 14.486 -20.031 1.00 82.06 100 LEU A O 1
ATOM 764 N N . LEU A 1 101 ? 25.769 12.893 -21.088 1.00 79.31 101 LEU A N 1
ATOM 765 C CA . LEU A 1 101 ? 25.178 11.783 -20.346 1.00 79.31 101 LEU A CA 1
ATOM 766 C C . LEU A 1 101 ? 25.508 11.859 -18.848 1.00 79.31 101 LEU A C 1
ATOM 768 O O . LEU A 1 101 ? 24.636 11.572 -18.030 1.00 79.31 101 LEU A O 1
ATOM 772 N N . ILE A 1 102 ? 26.715 12.301 -18.476 1.00 86.00 102 ILE A N 1
ATOM 773 C CA . ILE A 1 102 ? 27.099 12.560 -17.078 1.00 86.00 102 ILE A CA 1
ATOM 774 C C . ILE A 1 102 ? 26.277 13.715 -16.491 1.00 86.00 102 ILE A C 1
ATOM 776 O O . ILE A 1 102 ? 25.786 13.607 -15.366 1.00 86.00 102 ILE A O 1
ATOM 780 N N . LEU A 1 103 ? 26.070 14.799 -17.243 1.00 89.12 103 LEU A N 1
ATOM 781 C CA . LEU A 1 103 ? 25.231 15.916 -16.801 1.00 89.12 103 LEU A CA 1
ATOM 782 C C . LEU A 1 103 ? 23.779 15.468 -16.583 1.00 89.12 103 LEU A C 1
ATOM 784 O O . LEU A 1 103 ? 23.180 15.764 -15.550 1.00 89.12 103 LEU A O 1
ATOM 788 N N . LEU A 1 104 ? 23.221 14.704 -17.523 1.00 84.81 104 LEU A N 1
ATOM 789 C CA . LEU A 1 104 ? 21.880 14.137 -17.395 1.00 84.81 104 LEU A CA 1
ATOM 790 C C . LEU A 1 104 ? 21.796 13.169 -16.218 1.00 84.81 104 LEU A C 1
ATOM 792 O O . LEU A 1 104 ? 20.829 13.215 -15.460 1.00 84.81 104 LEU A O 1
ATOM 796 N N . LEU A 1 105 ? 22.812 12.332 -16.016 1.00 87.25 105 LEU A N 1
ATOM 797 C CA . LEU A 1 105 ? 22.903 11.457 -14.854 1.00 87.25 105 LEU A CA 1
ATOM 798 C C . LEU A 1 105 ? 22.867 12.258 -13.548 1.00 87.25 105 LEU A C 1
ATOM 800 O O . LEU A 1 105 ? 22.159 11.854 -12.626 1.00 87.25 105 LEU A O 1
ATOM 804 N N . ALA A 1 106 ? 23.561 13.397 -13.467 1.00 90.00 106 ALA A N 1
ATOM 805 C CA . ALA A 1 106 ? 23.506 14.275 -12.301 1.00 90.00 106 ALA A CA 1
ATOM 806 C C . ALA A 1 106 ? 22.087 14.826 -12.070 1.00 90.00 106 ALA A C 1
ATOM 808 O O . ALA A 1 106 ? 21.583 14.766 -10.948 1.00 90.00 106 ALA A O 1
ATOM 809 N N . VAL A 1 107 ? 21.401 15.268 -13.131 1.00 89.81 107 VAL A N 1
ATOM 810 C CA . VAL A 1 107 ? 20.002 15.729 -13.056 1.00 89.81 107 VAL A CA 1
ATOM 811 C C . VAL A 1 107 ? 19.075 14.610 -12.580 1.00 89.81 107 VAL A C 1
ATOM 813 O O . VAL A 1 107 ? 18.308 14.799 -11.639 1.00 89.81 107 VAL A O 1
ATOM 816 N N . PHE A 1 108 ? 19.155 13.421 -13.175 1.00 88.00 108 PHE A N 1
ATOM 817 C CA . PHE A 1 108 ? 18.318 12.290 -12.776 1.00 88.00 108 PHE A CA 1
ATOM 818 C C . PHE A 1 108 ? 18.629 11.801 -11.360 1.00 88.00 108 PHE A C 1
ATOM 820 O O . PHE A 1 108 ? 17.709 11.429 -10.635 1.00 88.00 108 PHE A O 1
ATOM 827 N N . SER A 1 109 ? 19.891 11.857 -10.934 1.00 87.44 109 SER A N 1
ATOM 828 C CA . SER A 1 109 ? 20.291 11.532 -9.561 1.00 87.44 109 SER A CA 1
ATOM 829 C C . SER A 1 109 ? 19.746 12.548 -8.556 1.00 87.44 109 SER A C 1
ATOM 831 O O . SER A 1 109 ? 19.285 12.160 -7.486 1.00 87.44 109 SER A O 1
ATOM 833 N N . TYR A 1 110 ? 19.718 13.835 -8.914 1.00 89.94 110 TYR A N 1
ATOM 834 C CA . TYR A 1 110 ? 19.050 14.866 -8.118 1.00 89.94 110 TYR A CA 1
ATOM 835 C C . TYR A 1 110 ? 17.537 14.627 -8.033 1.00 89.94 110 TYR A C 1
ATOM 837 O O . TYR A 1 110 ? 16.953 14.686 -6.957 1.00 89.94 110 TYR A O 1
ATOM 845 N N . LEU A 1 111 ? 16.884 14.281 -9.146 1.00 87.88 111 LEU A N 1
ATOM 846 C CA . LEU A 1 111 ? 15.463 13.924 -9.126 1.00 87.88 111 LEU A CA 1
ATOM 847 C C . LEU A 1 111 ? 15.208 12.674 -8.268 1.00 87.88 111 LEU A C 1
ATOM 849 O O . LEU A 1 111 ? 14.193 12.611 -7.575 1.00 87.88 111 LEU A O 1
ATOM 853 N N . ALA A 1 112 ? 16.140 11.713 -8.270 1.00 86.50 112 ALA A N 1
ATOM 854 C CA . ALA A 1 112 ? 16.053 10.473 -7.502 1.00 86.50 112 ALA A CA 1
ATOM 855 C C . ALA A 1 112 ? 16.084 10.695 -5.982 1.00 86.50 112 ALA A C 1
ATOM 857 O O . ALA A 1 112 ? 15.523 9.882 -5.251 1.00 86.50 112 ALA A O 1
ATOM 858 N N . SER A 1 113 ? 16.698 11.785 -5.505 1.00 85.62 113 SER A N 1
ATOM 859 C CA . SER A 1 113 ? 16.768 12.118 -4.075 1.00 85.62 113 SER A CA 1
ATOM 860 C C . SER A 1 113 ? 15.523 12.842 -3.541 1.00 85.62 113 SER A C 1
ATOM 862 O O . SER A 1 113 ? 15.431 13.108 -2.343 1.00 85.62 113 SER A O 1
ATOM 864 N N . SER A 1 114 ? 14.540 13.138 -4.401 1.00 84.50 114 SER A N 1
ATOM 865 C CA . SER A 1 114 ? 13.254 13.713 -3.991 1.00 84.50 114 SER A CA 1
ATOM 866 C C . SER A 1 114 ? 12.445 12.750 -3.103 1.00 84.50 114 SER A C 1
ATOM 868 O O . SER A 1 114 ? 12.585 11.535 -3.181 1.00 84.50 114 SER A O 1
ATOM 870 N N . SER A 1 115 ? 11.530 13.273 -2.282 1.00 70.94 115 SER A N 1
ATOM 871 C CA . SER A 1 115 ? 10.591 12.480 -1.463 1.00 70.94 115 SER A CA 1
ATOM 872 C C . SER A 1 115 ? 9.269 12.153 -2.173 1.00 70.94 115 SER A C 1
ATOM 874 O O . SER A 1 115 ? 8.362 11.571 -1.580 1.00 70.94 115 SER A O 1
ATOM 876 N N . SER A 1 116 ? 9.139 12.548 -3.440 1.00 72.69 116 SER A N 1
ATOM 877 C CA . SER A 1 116 ? 7.909 12.435 -4.230 1.00 72.69 116 SER A CA 1
ATOM 878 C C . SER A 1 116 ? 7.982 11.317 -5.277 1.00 72.69 116 SER A C 1
ATOM 880 O O . SER A 1 116 ? 9.018 10.674 -5.444 1.00 72.69 116 SER A O 1
ATOM 882 N N . ASP A 1 117 ? 6.904 11.117 -6.045 1.00 68.50 117 ASP A N 1
ATOM 883 C CA . ASP A 1 117 ? 6.861 10.193 -7.195 1.00 68.50 117 ASP A CA 1
ATOM 884 C C . ASP A 1 117 ? 7.976 10.466 -8.228 1.00 68.50 117 ASP A C 1
ATOM 886 O O . ASP A 1 117 ? 8.380 9.571 -8.973 1.00 68.50 117 ASP A O 1
ATOM 890 N N . ILE A 1 118 ? 8.517 11.690 -8.233 1.00 79.00 118 ILE A N 1
ATOM 891 C CA . ILE A 1 118 ? 9.648 12.119 -9.065 1.00 79.00 118 ILE A CA 1
ATOM 892 C C . ILE A 1 118 ? 10.918 11.315 -8.744 1.00 79.00 118 ILE A C 1
ATOM 894 O O . ILE A 1 118 ? 11.725 11.081 -9.640 1.00 79.00 118 ILE A O 1
ATOM 898 N N . SER A 1 119 ? 11.065 10.812 -7.514 1.00 82.62 119 SER A N 1
ATOM 899 C CA . SER A 1 119 ? 12.197 9.969 -7.102 1.00 82.62 119 SER A CA 1
ATOM 900 C C . SER A 1 119 ? 12.331 8.699 -7.936 1.00 82.62 119 SER A C 1
ATOM 902 O O . SER A 1 119 ? 13.425 8.329 -8.358 1.00 82.62 119 SER A O 1
ATOM 904 N N . GLN A 1 120 ? 11.205 8.052 -8.244 1.00 79.19 120 GLN A N 1
ATOM 905 C CA . GLN A 1 120 ? 11.192 6.835 -9.048 1.00 79.19 120 GLN A CA 1
ATOM 906 C C . GLN A 1 120 ? 11.569 7.131 -10.497 1.00 79.19 120 GLN A C 1
ATOM 908 O O . GLN A 1 120 ? 12.332 6.374 -11.096 1.00 79.19 120 GLN A O 1
ATOM 913 N N . PHE A 1 121 ? 11.072 8.242 -11.047 1.00 81.75 121 PHE A N 1
ATOM 914 C CA . PHE A 1 121 ? 11.467 8.713 -12.372 1.00 81.75 121 PHE A CA 1
ATOM 915 C C . PHE A 1 121 ? 12.965 9.041 -12.421 1.00 81.75 121 PHE A C 1
ATOM 917 O O . PHE A 1 121 ? 13.655 8.599 -13.337 1.00 81.75 121 PHE A O 1
ATOM 924 N N . GLY A 1 122 ? 13.479 9.726 -11.397 1.00 83.56 122 GLY A N 1
ATOM 925 C CA . GLY A 1 122 ? 14.898 10.018 -11.222 1.00 83.56 122 GLY A CA 1
ATOM 926 C C . GLY A 1 122 ? 15.760 8.759 -11.200 1.00 83.56 122 GLY A C 1
ATOM 927 O O . GLY A 1 122 ? 16.684 8.632 -11.995 1.00 83.56 122 GLY A O 1
ATOM 928 N N . LEU A 1 123 ? 15.420 7.778 -10.360 1.00 85.50 123 LEU A N 1
ATOM 929 C CA . LEU A 1 123 ? 16.172 6.525 -10.238 1.00 85.50 123 LEU A CA 1
ATOM 930 C C . LEU A 1 123 ? 16.164 5.713 -11.545 1.00 85.50 123 LEU A C 1
ATOM 932 O O . LEU A 1 123 ? 17.197 5.205 -11.990 1.00 85.50 123 LEU A O 1
ATOM 936 N N . LEU A 1 124 ? 15.000 5.595 -12.188 1.00 84.44 124 LEU A N 1
ATOM 937 C CA . LEU A 1 124 ? 14.861 4.881 -13.459 1.00 84.44 124 LEU A CA 1
ATOM 938 C C . LEU A 1 124 ? 15.588 5.601 -14.599 1.00 84.44 124 LEU A C 1
ATOM 940 O O . LEU A 1 124 ? 16.192 4.941 -15.445 1.00 84.44 124 LEU A O 1
ATOM 944 N N . GLY A 1 125 ? 15.567 6.933 -14.614 1.00 81.69 125 GLY A N 1
ATOM 945 C CA . GLY A 1 125 ? 16.312 7.747 -15.568 1.00 81.69 125 GLY A CA 1
ATOM 946 C C . GLY A 1 125 ? 17.821 7.651 -15.354 1.00 81.69 125 GLY A C 1
ATOM 947 O O . GLY A 1 125 ? 18.547 7.371 -16.301 1.00 81.69 125 GLY A O 1
ATOM 948 N N . ALA A 1 126 ? 18.293 7.756 -14.109 1.00 82.88 126 ALA A N 1
ATOM 949 C CA . ALA A 1 126 ? 19.708 7.653 -13.752 1.00 82.88 126 ALA A CA 1
ATOM 950 C C . ALA A 1 126 ? 20.279 6.287 -14.145 1.00 82.88 126 ALA A C 1
ATOM 952 O O . ALA A 1 126 ? 21.302 6.205 -14.821 1.00 82.88 126 ALA A O 1
ATOM 953 N N . THR A 1 127 ? 19.568 5.207 -13.809 1.00 80.31 127 THR A N 1
ATOM 954 C CA . THR A 1 127 ? 19.958 3.861 -14.246 1.00 80.31 127 THR A CA 1
ATOM 955 C C . THR A 1 127 ? 19.954 3.739 -15.768 1.00 80.31 127 THR A C 1
ATOM 957 O O . THR A 1 127 ? 20.844 3.101 -16.306 1.00 80.31 127 THR A O 1
ATOM 960 N N . THR A 1 128 ? 19.022 4.372 -16.490 1.00 78.44 128 THR A N 1
ATOM 961 C CA . THR A 1 128 ? 19.053 4.402 -17.967 1.00 78.44 128 THR A CA 1
ATOM 962 C C . THR A 1 128 ? 20.296 5.132 -18.487 1.00 78.44 128 THR A C 1
ATOM 964 O O . THR A 1 128 ? 20.952 4.628 -19.391 1.00 78.44 128 THR A O 1
ATOM 967 N N . MET A 1 129 ? 20.671 6.269 -17.894 1.00 78.00 129 MET A N 1
ATOM 968 C CA . MET A 1 129 ? 21.845 7.043 -18.320 1.00 78.00 129 MET A CA 1
ATOM 969 C C . MET A 1 129 ? 23.157 6.287 -18.103 1.00 78.00 129 MET A C 1
ATOM 971 O O . MET A 1 129 ? 23.974 6.225 -19.018 1.00 78.00 129 MET A O 1
ATOM 975 N N . VAL A 1 130 ? 23.328 5.636 -16.946 1.00 76.62 130 VAL A N 1
ATOM 976 C CA . VAL A 1 130 ? 24.484 4.753 -16.687 1.00 76.62 130 VAL A CA 1
ATOM 977 C C . VAL A 1 130 ? 24.569 3.639 -17.731 1.00 76.62 130 VAL A C 1
ATOM 979 O O . VAL A 1 130 ? 25.649 3.292 -18.191 1.00 76.62 130 VAL A O 1
ATOM 982 N N . MET A 1 131 ? 23.424 3.098 -18.140 1.00 72.12 131 MET A N 1
ATOM 983 C CA . MET A 1 131 ? 23.368 2.022 -19.127 1.00 72.12 131 MET A CA 1
ATOM 984 C C . MET A 1 131 ? 23.684 2.483 -20.552 1.00 72.12 131 MET A C 1
ATOM 986 O O . MET A 1 131 ? 24.238 1.708 -21.327 1.00 72.12 131 MET A O 1
ATOM 990 N N . ILE A 1 132 ? 23.346 3.724 -20.911 1.00 70.31 132 ILE A N 1
ATOM 991 C CA . ILE A 1 132 ? 23.710 4.309 -22.210 1.00 70.31 132 ILE A CA 1
ATOM 992 C C . ILE A 1 132 ? 25.215 4.626 -22.250 1.00 70.31 132 ILE A C 1
ATOM 994 O O . ILE A 1 132 ? 25.844 4.405 -23.282 1.00 70.31 132 ILE A O 1
ATOM 998 N N . LEU A 1 133 ? 25.801 5.069 -21.129 1.00 70.88 133 LEU A N 1
ATOM 999 C CA . LEU A 1 133 ? 27.242 5.340 -20.992 1.00 70.88 133 LEU A CA 1
ATOM 1000 C C . LEU A 1 133 ? 28.134 4.109 -21.236 1.00 70.88 133 LEU A C 1
ATOM 1002 O O . LEU A 1 133 ? 29.287 4.269 -21.614 1.00 70.88 133 LEU A O 1
ATOM 1006 N N . ASP A 1 134 ? 27.620 2.891 -21.047 1.00 69.75 134 ASP A N 1
ATOM 1007 C CA . ASP A 1 134 ? 28.363 1.644 -21.297 1.00 69.75 134 ASP A CA 1
ATOM 1008 C C . ASP A 1 134 ? 28.615 1.372 -22.801 1.00 69.75 134 ASP A C 1
ATOM 1010 O O . ASP A 1 134 ? 29.439 0.537 -23.180 1.00 69.75 134 ASP A O 1
ATOM 1014 N N . ALA A 1 135 ? 27.926 2.077 -23.705 1.00 67.69 135 ALA A N 1
ATOM 1015 C CA . ALA A 1 135 ? 28.120 1.897 -25.139 1.00 67.69 135 ALA A CA 1
ATOM 1016 C C . ALA A 1 135 ? 29.481 2.457 -25.600 1.00 67.69 135 ALA A C 1
ATOM 1018 O O . ALA A 1 135 ? 29.666 3.665 -25.695 1.00 67.69 135 ALA A O 1
ATOM 1019 N N . ARG A 1 136 ? 30.411 1.566 -25.982 1.00 63.28 136 ARG A N 1
ATOM 1020 C CA . ARG A 1 136 ? 31.761 1.929 -26.474 1.00 63.28 136 ARG A CA 1
ATOM 1021 C C . ARG A 1 136 ? 31.756 2.894 -27.669 1.00 63.28 136 ARG A C 1
ATOM 1023 O O . ARG A 1 136 ? 32.657 3.716 -27.785 1.00 63.28 136 ARG A O 1
ATOM 1030 N N . THR A 1 137 ? 30.758 2.785 -28.547 1.00 69.06 137 THR A N 1
ATOM 1031 C CA . THR A 1 137 ? 30.545 3.670 -29.707 1.00 69.06 137 THR A CA 1
ATOM 1032 C C . THR A 1 137 ? 29.046 3.975 -29.841 1.00 69.06 137 THR A C 1
ATOM 1034 O O . THR A 1 137 ? 28.297 3.174 -30.423 1.00 69.06 137 THR A O 1
ATOM 1037 N N . PRO A 1 138 ? 28.557 5.073 -29.241 1.00 67.19 138 PRO A N 1
ATOM 1038 C CA . PRO A 1 138 ? 27.143 5.421 -29.273 1.00 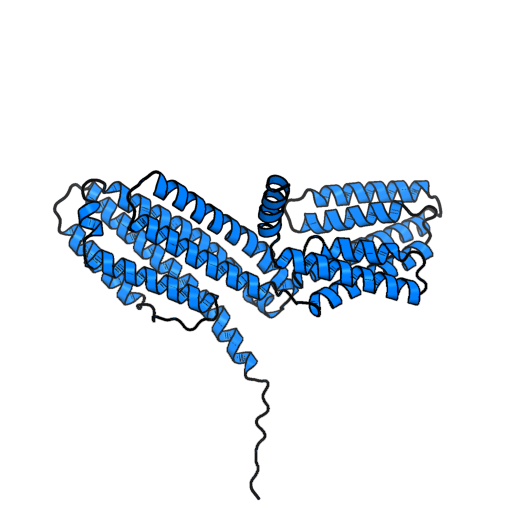67.19 138 PRO A CA 1
ATOM 1039 C C . PRO A 1 138 ? 26.749 5.934 -30.666 1.00 67.19 138 PRO A C 1
ATOM 1041 O O . PRO A 1 138 ? 27.006 7.078 -31.013 1.00 67.19 138 PRO A O 1
ATOM 1044 N N . THR A 1 139 ? 26.092 5.088 -31.463 1.00 76.81 139 THR A N 1
ATOM 1045 C CA . THR A 1 139 ? 25.520 5.471 -32.766 1.00 76.81 139 THR A CA 1
ATOM 1046 C C . THR A 1 139 ? 23.997 5.571 -32.689 1.00 76.81 139 THR A C 1
ATOM 1048 O O . THR A 1 139 ? 23.371 5.032 -31.771 1.00 76.81 139 THR A O 1
ATOM 1051 N N . LEU A 1 140 ? 23.370 6.188 -33.695 1.00 75.88 140 LEU A N 1
ATOM 1052 C CA . LEU A 1 140 ? 21.907 6.222 -33.805 1.00 75.88 140 LEU A CA 1
ATOM 1053 C C . LEU A 1 140 ? 21.298 4.809 -33.874 1.00 75.88 140 LEU A C 1
ATOM 1055 O O . LEU A 1 140 ? 20.274 4.552 -33.244 1.00 75.88 140 LEU A O 1
ATOM 1059 N N . LYS A 1 141 ? 21.957 3.871 -34.572 1.00 81.00 141 LYS A N 1
ATOM 1060 C CA . LYS A 1 141 ? 21.545 2.459 -34.608 1.00 81.00 141 LYS A CA 1
ATOM 1061 C C . LYS A 1 141 ? 21.589 1.844 -33.212 1.00 81.00 141 LYS A C 1
ATOM 1063 O O . LYS A 1 141 ? 20.634 1.193 -32.806 1.00 81.00 141 LYS A O 1
ATOM 1068 N N . THR A 1 142 ? 22.657 2.103 -32.458 1.00 77.56 142 THR A N 1
ATOM 1069 C CA . THR A 1 142 ? 22.772 1.645 -31.069 1.00 77.56 142 THR A CA 1
ATOM 1070 C C . THR A 1 142 ? 21.603 2.168 -30.228 1.00 77.56 142 THR A C 1
ATOM 1072 O O . THR A 1 142 ? 20.989 1.395 -29.499 1.00 77.56 142 THR A O 1
ATOM 1075 N N . ALA A 1 143 ? 21.242 3.449 -30.355 1.00 76.75 143 ALA A N 1
ATOM 1076 C CA . ALA A 1 143 ? 20.123 4.041 -29.617 1.00 76.75 143 ALA A CA 1
ATOM 1077 C C . ALA A 1 143 ? 18.758 3.417 -29.979 1.00 76.75 143 ALA A C 1
ATOM 1079 O O . ALA A 1 143 ? 17.934 3.173 -29.091 1.00 76.75 143 ALA A O 1
ATOM 1080 N N . LEU A 1 144 ? 18.527 3.124 -31.264 1.00 82.31 144 LEU A N 1
ATOM 1081 C CA . LEU A 1 144 ? 17.318 2.440 -31.732 1.00 82.31 144 LEU A CA 1
ATOM 1082 C C . LEU A 1 144 ? 17.239 1.004 -31.205 1.00 82.31 144 LEU A C 1
ATOM 1084 O O . LEU A 1 144 ? 16.221 0.640 -30.615 1.00 82.31 144 LEU A O 1
ATOM 1088 N N . ASP A 1 145 ? 18.321 0.231 -31.338 1.00 85.06 145 ASP A N 1
ATOM 1089 C CA . ASP A 1 145 ? 18.403 -1.147 -30.838 1.00 85.06 145 ASP A CA 1
ATOM 1090 C C . ASP A 1 145 ? 18.089 -1.182 -29.327 1.00 85.06 145 ASP A C 1
ATOM 1092 O O . ASP A 1 145 ? 17.245 -1.962 -28.883 1.00 85.06 145 ASP A O 1
ATOM 1096 N N . ARG A 1 146 ? 18.649 -0.251 -28.535 1.00 83.38 146 ARG A N 1
ATOM 1097 C CA . ARG A 1 146 ? 18.359 -0.156 -27.089 1.00 83.38 146 ARG A CA 1
ATOM 1098 C C . ARG A 1 146 ? 16.913 0.203 -26.783 1.00 83.38 146 ARG A C 1
ATOM 1100 O O . ARG A 1 146 ? 16.336 -0.326 -25.834 1.00 83.38 146 ARG A O 1
ATOM 1107 N N . THR A 1 147 ? 16.321 1.099 -27.566 1.00 86.00 147 THR A N 1
ATOM 1108 C CA . THR A 1 147 ? 14.917 1.486 -27.378 1.00 86.00 147 THR A CA 1
ATOM 1109 C C . THR A 1 147 ? 13.996 0.288 -27.605 1.00 86.00 147 THR A C 1
ATOM 1111 O O . THR A 1 147 ? 13.082 0.065 -26.811 1.00 86.00 147 THR A O 1
ATOM 1114 N N . LEU A 1 148 ? 14.272 -0.524 -28.631 1.00 89.94 148 LEU A N 1
ATOM 1115 C CA . LEU A 1 148 ? 13.528 -1.752 -28.918 1.00 89.94 148 LEU A CA 1
ATOM 1116 C C . LEU A 1 148 ? 13.720 -2.816 -27.829 1.00 89.94 148 LEU A C 1
ATOM 1118 O O . LEU A 1 148 ? 12.740 -3.405 -27.376 1.00 89.94 148 LEU A O 1
ATOM 1122 N N . GLU A 1 149 ? 14.949 -3.021 -27.352 1.00 90.75 149 GLU A N 1
ATOM 1123 C CA . GLU A 1 149 ? 15.256 -3.963 -26.265 1.00 90.75 149 GLU A CA 1
ATOM 1124 C C . GLU A 1 149 ? 14.542 -3.582 -24.953 1.00 90.75 149 GLU A C 1
ATOM 1126 O O . GLU A 1 149 ? 13.941 -4.432 -24.287 1.00 90.75 149 GLU A O 1
ATOM 1131 N N . ILE A 1 150 ? 14.544 -2.292 -24.593 1.00 91.19 150 ILE A N 1
ATOM 1132 C CA . ILE A 1 150 ? 13.830 -1.776 -23.413 1.00 91.19 150 ILE A CA 1
ATOM 1133 C C . ILE A 1 150 ? 12.318 -1.927 -23.593 1.00 91.19 150 ILE A C 1
ATOM 1135 O O . ILE A 1 150 ? 11.627 -2.366 -22.670 1.00 91.19 150 ILE A O 1
ATOM 1139 N N . PHE A 1 151 ? 11.791 -1.598 -24.775 1.00 93.00 151 PHE A N 1
ATOM 1140 C CA . PHE A 1 151 ? 10.370 -1.756 -25.072 1.00 93.00 151 PHE A CA 1
ATOM 1141 C C . PHE A 1 151 ? 9.928 -3.219 -24.943 1.00 93.00 151 PHE A C 1
ATOM 1143 O O . PHE A 1 151 ? 8.929 -3.506 -24.282 1.00 93.00 151 PHE A O 1
ATOM 1150 N N . LEU A 1 152 ? 10.709 -4.155 -25.485 1.00 94.94 152 LEU A N 1
ATOM 1151 C CA . LEU A 1 152 ? 10.443 -5.584 -25.360 1.00 94.94 152 LEU A CA 1
ATOM 1152 C C . LEU A 1 152 ? 10.445 -6.037 -23.893 1.00 94.94 152 LEU A C 1
ATOM 1154 O O . LEU A 1 152 ? 9.510 -6.709 -23.455 1.00 94.94 152 LEU A O 1
ATOM 1158 N N . GLY A 1 153 ? 11.448 -5.625 -23.111 1.00 94.62 153 GLY A N 1
ATOM 1159 C CA . GLY A 1 153 ? 11.511 -5.931 -21.680 1.00 94.62 153 GLY A CA 1
ATOM 1160 C C . GLY A 1 153 ? 10.297 -5.406 -20.907 1.00 94.62 153 GLY A C 1
ATOM 1161 O O . GLY A 1 153 ? 9.747 -6.112 -20.060 1.00 94.62 153 GLY A O 1
ATOM 1162 N N . ILE A 1 154 ? 9.822 -4.201 -21.241 1.00 94.75 154 ILE A N 1
ATOM 1163 C CA . ILE A 1 154 ? 8.595 -3.616 -20.682 1.00 94.75 154 ILE A CA 1
ATOM 1164 C C . ILE A 1 154 ? 7.370 -4.472 -21.019 1.00 94.75 154 ILE A C 1
ATOM 1166 O O . ILE A 1 154 ? 6.581 -4.779 -20.122 1.00 94.75 154 ILE A O 1
ATOM 1170 N N . VAL A 1 155 ? 7.205 -4.864 -22.285 1.00 95.62 155 VAL A N 1
ATOM 1171 C CA . VAL A 1 155 ? 6.063 -5.676 -22.731 1.00 95.62 155 VAL A CA 1
ATOM 1172 C C . VAL A 1 155 ? 6.038 -7.008 -21.985 1.00 95.62 155 VAL A C 1
ATOM 1174 O O . VAL A 1 155 ? 5.010 -7.365 -21.407 1.00 95.62 155 VAL A O 1
ATOM 1177 N N . ILE A 1 156 ? 7.174 -7.706 -21.909 1.00 95.50 156 ILE A N 1
ATOM 1178 C CA . ILE A 1 156 ? 7.286 -8.985 -21.194 1.00 95.50 156 ILE A CA 1
ATOM 1179 C C . ILE A 1 156 ? 6.969 -8.806 -19.706 1.00 95.50 156 ILE A C 1
ATOM 1181 O O . ILE A 1 156 ? 6.169 -9.564 -19.155 1.00 95.50 156 ILE A O 1
ATOM 1185 N N . ALA A 1 157 ? 7.530 -7.779 -19.060 1.00 94.38 157 ALA A N 1
ATOM 1186 C CA . ALA A 1 157 ? 7.277 -7.494 -17.650 1.00 94.38 157 ALA A CA 1
ATOM 1187 C C . ALA A 1 157 ? 5.786 -7.247 -17.361 1.00 94.38 157 ALA A C 1
ATOM 1189 O O . ALA A 1 157 ? 5.247 -7.788 -16.390 1.00 94.38 157 ALA A O 1
ATOM 1190 N N . ILE A 1 158 ? 5.099 -6.472 -18.207 1.00 93.12 158 ILE A N 1
ATOM 1191 C CA . ILE A 1 158 ? 3.660 -6.204 -18.068 1.00 93.12 158 ILE A CA 1
ATOM 1192 C C . ILE A 1 158 ? 2.850 -7.486 -18.282 1.00 93.12 158 ILE A C 1
ATOM 1194 O O . ILE A 1 158 ? 1.994 -7.799 -17.451 1.00 93.12 158 ILE A O 1
ATOM 1198 N N . LEU A 1 159 ? 3.128 -8.249 -19.346 1.00 94.19 159 LEU A N 1
ATOM 1199 C CA . LEU A 1 159 ? 2.407 -9.485 -19.664 1.00 94.19 159 LEU A CA 1
ATOM 1200 C C . LEU A 1 159 ? 2.549 -10.518 -18.544 1.00 94.19 159 LEU A C 1
ATOM 1202 O O . LEU A 1 159 ? 1.547 -11.007 -18.022 1.00 94.19 159 LEU A O 1
ATOM 1206 N N . VAL A 1 160 ? 3.774 -10.794 -18.098 1.00 93.94 160 VAL A N 1
ATOM 1207 C CA . VAL A 1 160 ? 4.016 -11.740 -17.003 1.00 93.94 160 VAL A CA 1
ATOM 1208 C C . VAL A 1 160 ? 3.358 -11.260 -15.713 1.00 93.94 160 VAL A C 1
ATOM 1210 O O . VAL A 1 160 ? 2.709 -12.041 -15.015 1.00 93.94 160 VAL A O 1
ATOM 1213 N N . THR A 1 161 ? 3.448 -9.965 -15.403 1.00 91.06 161 THR A N 1
ATOM 1214 C CA . THR A 1 161 ? 2.816 -9.418 -14.196 1.00 91.06 161 THR A CA 1
ATOM 1215 C C . THR A 1 161 ? 1.294 -9.553 -14.233 1.00 91.06 161 THR A C 1
ATOM 1217 O O . THR A 1 161 ? 0.693 -9.845 -13.192 1.00 91.06 161 THR A O 1
ATOM 1220 N N . ARG A 1 162 ? 0.689 -9.379 -15.414 1.00 90.12 162 ARG A N 1
ATOM 1221 C CA . ARG A 1 162 ? -0.758 -9.425 -15.648 1.00 90.12 162 ARG A CA 1
ATOM 1222 C C . ARG A 1 162 ? -1.327 -10.843 -15.701 1.00 90.12 162 ARG A C 1
ATOM 1224 O O . ARG A 1 162 ? -2.435 -11.036 -15.210 1.00 90.12 162 ARG A O 1
ATOM 1231 N N . PHE A 1 163 ? -0.614 -11.806 -16.280 1.00 90.69 163 PHE A N 1
ATOM 1232 C CA . PHE A 1 163 ? -1.140 -13.159 -16.507 1.00 90.69 163 PHE A CA 1
ATOM 1233 C C . PHE A 1 163 ? -0.695 -14.183 -15.459 1.00 90.69 163 PHE A C 1
ATOM 1235 O O . PHE A 1 163 ? -1.426 -15.132 -15.186 1.00 90.69 163 PHE A O 1
ATOM 1242 N N . ILE A 1 164 ? 0.457 -13.988 -14.815 1.00 88.12 164 ILE A N 1
ATOM 1243 C CA . ILE A 1 164 ? 1.011 -14.958 -13.863 1.00 88.12 164 ILE A CA 1
ATOM 1244 C C . ILE A 1 164 ? 0.759 -14.459 -12.441 1.00 88.12 164 ILE A C 1
ATOM 1246 O O . ILE A 1 164 ? 1.383 -13.497 -12.005 1.00 88.12 164 ILE A O 1
ATOM 1250 N N . PHE A 1 165 ? -0.172 -15.081 -11.710 1.00 82.69 165 PHE A N 1
ATOM 1251 C CA . PHE A 1 165 ? -0.582 -14.685 -10.348 1.00 82.69 165 PHE A CA 1
ATOM 1252 C C . PHE A 1 165 ? -0.793 -13.158 -10.19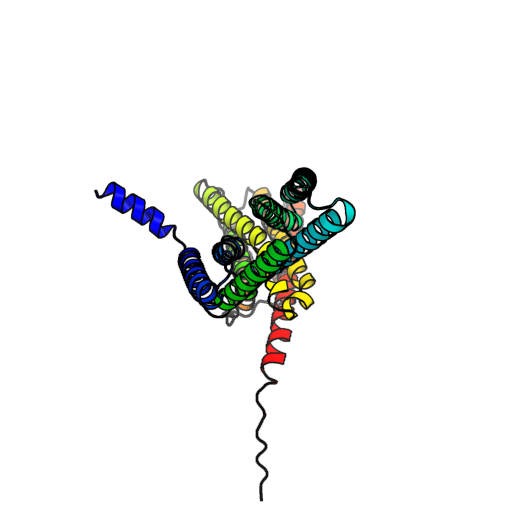8 1.00 82.69 165 PHE A C 1
ATOM 1254 O O . PHE A 1 165 ? 0.032 -12.465 -9.584 1.00 82.69 165 PHE A O 1
ATOM 1261 N N . PRO A 1 166 ? -1.858 -12.590 -10.792 1.00 81.94 166 PRO A N 1
ATOM 1262 C CA . PRO A 1 166 ? -2.047 -11.145 -10.826 1.00 81.94 166 PRO A CA 1
ATOM 1263 C C . PRO A 1 166 ? -2.385 -10.562 -9.447 1.00 81.94 166 PRO A C 1
ATOM 1265 O O . PRO A 1 166 ? -3.466 -10.785 -8.895 1.00 81.94 166 PRO A O 1
ATOM 1268 N N . ALA A 1 167 ? -1.475 -9.749 -8.911 1.00 82.94 167 ALA A N 1
ATOM 1269 C CA . ALA A 1 167 ? -1.688 -8.980 -7.690 1.00 82.94 167 ALA A CA 1
ATOM 1270 C C . ALA A 1 167 ? -2.307 -7.616 -8.032 1.00 82.94 167 ALA A C 1
ATOM 1272 O O . ALA A 1 167 ? -1.629 -6.733 -8.559 1.00 82.94 167 ALA A O 1
ATOM 1273 N N . HIS A 1 168 ? -3.599 -7.462 -7.734 1.00 86.00 168 HIS A N 1
ATOM 1274 C CA . HIS A 1 168 ? -4.365 -6.247 -8.017 1.00 86.00 168 HIS A CA 1
ATOM 1275 C C . HIS A 1 168 ? -4.239 -5.257 -6.852 1.00 86.00 168 HIS A C 1
ATOM 1277 O O . HIS A 1 168 ? -4.672 -5.555 -5.730 1.00 86.00 168 HIS A O 1
ATOM 1283 N N . ALA A 1 169 ? -3.688 -4.067 -7.109 1.00 87.75 169 ALA A N 1
ATOM 1284 C CA . ALA A 1 169 ? -3.456 -3.049 -6.079 1.00 87.75 169 ALA A CA 1
ATOM 1285 C C . ALA A 1 169 ? -4.770 -2.585 -5.433 1.00 87.75 169 ALA A C 1
ATOM 1287 O O . ALA A 1 169 ? -4.833 -2.368 -4.226 1.00 87.75 169 ALA A O 1
ATOM 1288 N N . LYS A 1 170 ? -5.861 -2.549 -6.208 1.00 89.62 170 LYS A N 1
ATOM 1289 C CA . LYS A 1 170 ? -7.208 -2.216 -5.723 1.00 89.62 170 LYS A CA 1
ATOM 1290 C C . LYS A 1 170 ? -7.700 -3.150 -4.612 1.00 89.62 170 LYS A C 1
ATOM 1292 O O . LYS A 1 170 ? -8.310 -2.692 -3.646 1.00 89.62 170 LYS A O 1
ATOM 1297 N N . LYS A 1 171 ? -7.463 -4.460 -4.749 1.00 88.88 171 LYS A N 1
ATOM 1298 C CA . LYS A 1 171 ? -7.884 -5.454 -3.747 1.00 88.88 171 LYS A CA 1
ATOM 1299 C C . LYS A 1 171 ? -7.073 -5.291 -2.464 1.00 88.88 171 LYS A C 1
ATOM 1301 O O . LYS A 1 171 ? -7.645 -5.294 -1.380 1.00 88.88 171 LYS A O 1
ATOM 1306 N N . LEU A 1 172 ? -5.761 -5.102 -2.605 1.00 89.25 172 LEU A N 1
ATOM 1307 C CA . LEU A 1 172 ? -4.860 -4.856 -1.480 1.00 89.25 172 LEU A CA 1
ATOM 1308 C C . LEU A 1 172 ? -5.183 -3.540 -0.767 1.00 89.25 172 LEU A C 1
ATOM 1310 O O . LEU A 1 172 ? -5.164 -3.507 0.456 1.00 89.25 172 LEU A O 1
ATOM 1314 N N . LEU A 1 173 ? -5.543 -2.487 -1.505 1.00 92.94 173 LEU A N 1
ATOM 1315 C CA . LEU A 1 173 ? -5.971 -1.213 -0.931 1.00 92.94 173 LEU A CA 1
ATOM 1316 C C . LEU A 1 173 ? -7.199 -1.390 -0.033 1.00 92.94 173 LEU A C 1
ATOM 1318 O O . LEU A 1 173 ? -7.195 -0.949 1.110 1.00 92.94 173 LEU A O 1
ATOM 1322 N N . ARG A 1 174 ? -8.234 -2.075 -0.533 1.00 91.69 174 ARG A N 1
ATOM 1323 C CA . ARG A 1 174 ? -9.444 -2.369 0.250 1.00 91.69 174 ARG A CA 1
ATOM 1324 C C . ARG A 1 174 ? -9.142 -3.208 1.487 1.00 91.69 174 ARG A C 1
ATOM 1326 O O . ARG A 1 174 ? -9.628 -2.889 2.565 1.00 91.69 174 ARG A O 1
ATOM 1333 N N . PHE A 1 175 ? -8.308 -4.237 1.341 1.00 91.56 175 PHE A N 1
ATOM 1334 C CA . PHE A 1 175 ? -7.867 -5.055 2.468 1.00 91.56 175 PHE A CA 1
ATOM 1335 C C . PHE A 1 175 ? -7.095 -4.231 3.507 1.00 91.56 175 PHE A C 1
ATOM 1337 O O . PHE A 1 175 ? -7.321 -4.399 4.699 1.00 91.56 175 PHE A O 1
ATOM 1344 N N . SER A 1 176 ? -6.231 -3.315 3.062 1.00 94.31 176 SER A N 1
ATOM 1345 C CA . SER A 1 176 ? -5.485 -2.419 3.944 1.00 94.31 176 SER A CA 1
ATOM 1346 C C . SER A 1 176 ? -6.420 -1.504 4.730 1.00 94.31 176 SER A C 1
ATOM 1348 O O . SER A 1 176 ? -6.266 -1.428 5.938 1.00 94.31 176 SER A O 1
ATOM 1350 N N . ILE A 1 177 ? -7.413 -0.878 4.084 1.00 95.81 177 ILE A N 1
ATOM 1351 C CA . ILE A 1 177 ? -8.430 -0.052 4.765 1.00 95.81 177 ILE A CA 1
ATOM 1352 C C . ILE A 1 177 ? -9.205 -0.902 5.779 1.00 95.81 177 ILE A C 1
ATOM 1354 O O . ILE A 1 177 ? -9.308 -0.538 6.945 1.00 95.81 177 ILE A O 1
ATOM 1358 N N . ALA A 1 178 ? -9.684 -2.084 5.374 1.00 95.12 178 ALA A N 1
ATOM 1359 C CA . ALA A 1 178 ? -10.399 -2.989 6.272 1.00 95.12 178 ALA A CA 1
ATOM 1360 C C . ALA A 1 178 ? -9.549 -3.372 7.499 1.00 95.12 178 ALA A C 1
ATOM 1362 O O . ALA A 1 178 ? -10.049 -3.357 8.625 1.00 95.12 178 ALA A O 1
ATOM 1363 N N . ASN A 1 179 ? -8.266 -3.693 7.300 1.00 95.38 179 ASN A N 1
ATOM 1364 C CA . ASN A 1 179 ? -7.355 -4.016 8.394 1.00 95.38 179 ASN A CA 1
ATOM 1365 C C . ASN A 1 179 ? -7.121 -2.803 9.301 1.00 95.38 179 ASN A C 1
ATOM 1367 O O . ASN A 1 179 ? -7.184 -2.953 10.515 1.00 95.38 179 ASN A O 1
ATOM 1371 N N . THR A 1 180 ? -6.938 -1.606 8.739 1.00 96.50 180 THR A N 1
ATOM 1372 C CA . THR A 1 180 ? -6.788 -0.361 9.504 1.00 96.50 180 THR A CA 1
ATOM 1373 C C . THR A 1 180 ? -8.011 -0.085 10.386 1.00 96.50 180 THR A C 1
ATOM 1375 O O . THR A 1 180 ? -7.844 0.167 11.577 1.00 96.50 180 THR A O 1
ATOM 1378 N N . ILE A 1 181 ? -9.235 -0.240 9.864 1.00 97.12 181 ILE A N 1
ATOM 1379 C CA . ILE A 1 181 ? -10.477 -0.133 10.654 1.00 97.12 181 ILE A CA 1
ATOM 1380 C C . ILE A 1 181 ? -10.498 -1.145 11.810 1.00 97.12 181 ILE A C 1
ATOM 1382 O O . ILE A 1 181 ? -10.829 -0.788 12.939 1.00 97.12 181 ILE A O 1
ATOM 1386 N N . LYS A 1 182 ? -10.067 -2.388 11.565 1.00 96.19 182 LYS A N 1
ATOM 1387 C CA . LYS A 1 182 ? -9.971 -3.420 12.608 1.00 96.19 182 LYS A CA 1
ATOM 1388 C C . LYS A 1 182 ? -8.928 -3.083 13.681 1.00 96.19 182 LYS A C 1
ATOM 1390 O O . LYS A 1 182 ? -9.162 -3.339 14.859 1.00 96.19 182 LYS A O 1
ATOM 1395 N N . GLN A 1 183 ? -7.795 -2.490 13.300 1.00 97.06 183 GLN A N 1
ATOM 1396 C CA . GLN A 1 183 ? -6.796 -2.015 14.263 1.00 97.06 183 GLN A CA 1
ATOM 1397 C C . GLN A 1 183 ? -7.330 -0.839 15.095 1.00 97.06 183 GLN A C 1
ATOM 1399 O O . GLN A 1 183 ? -7.100 -0.807 16.300 1.00 97.06 183 GLN A O 1
ATOM 1404 N N . PHE A 1 184 ? -8.091 0.089 14.501 1.00 97.25 184 PHE A N 1
ATOM 1405 C CA . PHE A 1 184 ? -8.752 1.156 15.262 1.00 97.25 184 PHE A CA 1
ATOM 1406 C C . PHE A 1 184 ? -9.773 0.614 16.258 1.00 97.25 184 PHE A C 1
ATOM 1408 O O . PHE A 1 184 ? -9.801 1.076 17.394 1.00 97.25 184 PHE A O 1
ATOM 1415 N N . GLN A 1 185 ? -10.560 -0.394 15.875 1.00 96.69 185 GLN A N 1
ATOM 1416 C CA . GLN A 1 185 ? -11.472 -1.063 16.801 1.00 96.69 185 GLN A CA 1
ATOM 1417 C C . GLN A 1 185 ? -10.709 -1.702 17.971 1.00 96.69 185 GLN A C 1
ATOM 1419 O O . GLN A 1 185 ? -11.120 -1.560 19.121 1.00 96.69 185 GLN A O 1
ATOM 1424 N N . ALA A 1 186 ? -9.592 -2.386 17.697 1.00 95.31 186 ALA A N 1
ATOM 1425 C CA . ALA A 1 186 ? -8.749 -2.975 18.736 1.00 95.31 186 ALA A CA 1
ATOM 1426 C C . ALA A 1 186 ? -8.173 -1.903 19.678 1.00 95.31 186 ALA A C 1
ATOM 1428 O O . ALA A 1 186 ? -8.223 -2.074 20.893 1.00 95.31 186 ALA A O 1
ATOM 1429 N N . LEU A 1 187 ? -7.702 -0.777 19.131 1.00 94.81 187 LEU A N 1
ATOM 1430 C CA . LEU A 1 187 ? -7.203 0.356 19.914 1.00 94.81 187 LEU A CA 1
ATOM 1431 C C . LEU A 1 187 ? -8.305 0.981 20.782 1.00 94.81 187 LEU A C 1
ATOM 1433 O O . LEU A 1 187 ? -8.095 1.228 21.966 1.00 94.81 187 LEU A O 1
ATOM 1437 N N . TYR A 1 188 ? -9.493 1.190 20.212 1.00 93.94 188 TYR A N 1
ATOM 1438 C CA . TYR A 1 188 ? -10.665 1.677 20.936 1.00 93.94 188 TYR A CA 1
ATOM 1439 C C . TYR A 1 188 ? -11.039 0.731 22.087 1.00 93.94 188 TYR A C 1
ATOM 1441 O O . TYR A 1 188 ? -11.144 1.171 23.231 1.00 93.94 188 TYR A O 1
ATOM 1449 N N . LYS A 1 189 ? -11.142 -0.580 21.819 1.00 91.44 189 LYS A N 1
ATOM 1450 C CA . LYS A 1 189 ? -11.403 -1.598 22.849 1.00 91.44 189 LYS A CA 1
ATOM 1451 C C . LYS A 1 189 ? -10.346 -1.548 23.948 1.00 91.44 189 LYS A C 1
ATOM 1453 O O . LYS A 1 189 ? -10.713 -1.514 25.118 1.00 91.44 189 LYS A O 1
ATOM 1458 N N . LEU A 1 190 ? -9.059 -1.483 23.601 1.00 89.06 190 LEU A N 1
ATOM 1459 C CA . LEU A 1 190 ? -7.964 -1.368 24.568 1.00 89.06 190 LEU A CA 1
ATOM 1460 C C . LEU A 1 190 ? -8.151 -0.138 25.476 1.00 89.06 190 LEU A C 1
ATOM 1462 O O . LEU A 1 190 ? -8.072 -0.245 26.698 1.00 89.06 190 LEU A O 1
ATOM 1466 N N . PHE A 1 191 ? -8.468 1.020 24.896 1.00 86.75 191 PHE A N 1
ATOM 1467 C CA . PHE A 1 191 ? -8.628 2.282 25.626 1.00 86.75 191 PHE A CA 1
ATOM 1468 C C . PHE A 1 191 ? -9.872 2.357 26.505 1.00 86.75 191 PHE A C 1
ATOM 1470 O O . PHE A 1 191 ? -9.858 3.090 27.495 1.00 86.75 191 PHE A O 1
ATOM 1477 N N . VAL A 1 192 ? -10.912 1.596 26.184 1.00 81.75 192 VAL A N 1
ATOM 1478 C CA . VAL A 1 192 ? -12.161 1.581 26.950 1.00 81.75 192 VAL A CA 1
ATOM 1479 C C . VAL A 1 192 ? -12.230 0.410 27.940 1.00 81.75 192 VAL A C 1
ATOM 1481 O O . VAL A 1 192 ? -13.064 0.413 28.830 1.00 81.75 192 VAL A O 1
ATOM 1484 N N . THR A 1 193 ? -11.342 -0.584 27.855 1.00 76.56 193 THR A N 1
ATOM 1485 C CA . THR A 1 193 ? -11.394 -1.763 28.749 1.00 76.56 193 THR A CA 1
ATOM 1486 C C . THR A 1 193 ? -10.180 -1.910 29.661 1.00 76.56 193 THR A C 1
ATOM 1488 O O . THR A 1 193 ? -10.315 -2.397 30.783 1.00 76.56 193 THR A O 1
ATOM 1491 N N . HIS A 1 194 ? -8.987 -1.493 29.225 1.00 67.31 194 HIS A N 1
ATOM 1492 C CA . HIS A 1 194 ? -7.755 -1.776 29.959 1.00 67.31 194 HIS A CA 1
ATOM 1493 C C . HIS A 1 194 ? -7.302 -0.602 30.837 1.00 67.31 194 HIS A C 1
ATOM 1495 O O . HIS A 1 194 ? -7.203 0.564 30.419 1.00 67.31 194 HIS A O 1
ATOM 1501 N N . LYS A 1 195 ? -6.938 -0.943 32.079 1.00 70.56 195 LYS A N 1
ATOM 1502 C CA . LYS A 1 195 ? -6.136 -0.076 32.950 1.00 70.56 195 LYS A CA 1
ATOM 1503 C C . LYS A 1 195 ? -4.717 0.040 32.385 1.00 70.56 195 LYS A C 1
ATOM 1505 O O . LYS A 1 195 ? -4.220 -0.892 31.756 1.00 70.56 195 LYS A O 1
ATOM 1510 N N . LEU A 1 196 ? -4.066 1.179 32.625 1.00 71.31 196 LEU A N 1
ATOM 1511 C CA . LEU A 1 196 ? -2.682 1.414 32.203 1.00 71.31 196 LEU A CA 1
ATOM 1512 C C . LEU A 1 196 ? -1.739 0.433 32.920 1.00 71.31 196 LEU A C 1
ATOM 1514 O O . LEU A 1 196 ? -1.418 0.601 34.093 1.00 71.31 196 LEU A O 1
ATOM 1518 N N . THR A 1 197 ? -1.307 -0.597 32.200 1.00 78.19 197 THR A N 1
ATOM 1519 C CA . THR A 1 197 ? -0.325 -1.602 32.629 1.00 78.19 197 THR A CA 1
ATOM 1520 C C . THR A 1 197 ? 0.818 -1.686 31.617 1.00 78.19 197 THR A C 1
ATOM 1522 O O . THR A 1 197 ? 0.656 -1.310 30.454 1.00 78.19 197 THR A O 1
ATOM 1525 N N . LYS A 1 198 ? 1.978 -2.218 32.025 1.00 81.00 198 LYS A N 1
ATOM 1526 C CA . LYS A 1 198 ? 3.118 -2.413 31.107 1.00 81.00 198 LYS A CA 1
ATOM 1527 C C . LYS A 1 198 ? 2.751 -3.282 29.897 1.00 81.00 198 LYS A C 1
ATOM 1529 O O . LYS A 1 198 ? 3.177 -2.981 28.789 1.00 81.00 198 LYS A O 1
ATOM 1534 N N . GLU A 1 199 ? 1.934 -4.311 30.103 1.00 83.94 199 GLU A N 1
ATOM 1535 C CA . GLU A 1 199 ? 1.463 -5.197 29.031 1.00 83.94 199 GLU A CA 1
ATOM 1536 C C . GLU A 1 199 ? 0.541 -4.457 28.054 1.00 83.94 199 GLU A C 1
ATOM 1538 O O . GLU A 1 199 ? 0.769 -4.511 26.847 1.00 83.94 199 GLU A O 1
ATOM 1543 N N . SER A 1 200 ? -0.416 -3.667 28.561 1.00 81.88 200 SER A N 1
ATOM 1544 C CA . SER A 1 200 ? -1.299 -2.859 27.704 1.00 81.88 200 SER A CA 1
ATOM 1545 C C . SER A 1 200 ? -0.553 -1.798 26.889 1.00 81.88 200 SER A C 1
ATOM 1547 O O . SER A 1 200 ? -0.964 -1.490 25.776 1.00 81.88 200 SER A O 1
ATOM 1549 N N . LEU A 1 201 ? 0.559 -1.259 27.409 1.00 84.88 201 LEU A N 1
ATOM 1550 C CA . LEU A 1 201 ? 1.387 -0.288 26.687 1.00 84.88 201 LEU A CA 1
ATOM 1551 C C . LEU A 1 201 ? 2.137 -0.949 25.523 1.00 84.88 201 LEU A C 1
ATOM 1553 O O . LEU A 1 201 ? 2.191 -0.388 24.432 1.00 84.88 201 LEU A O 1
ATOM 1557 N N . ALA A 1 202 ? 2.668 -2.158 25.727 1.00 89.12 202 ALA A N 1
ATOM 1558 C CA . ALA A 1 202 ? 3.311 -2.920 24.658 1.00 89.12 202 ALA A CA 1
ATOM 1559 C C . ALA A 1 202 ? 2.306 -3.346 23.570 1.00 89.12 202 ALA A C 1
ATOM 1561 O O . ALA A 1 202 ? 2.621 -3.336 22.377 1.00 89.12 202 ALA A O 1
ATOM 1562 N N . GLU A 1 203 ? 1.082 -3.707 23.963 1.00 90.38 203 GLU A N 1
ATOM 1563 C CA . GLU A 1 203 ? 0.005 -4.008 23.018 1.00 90.38 203 GLU A CA 1
ATOM 1564 C C . GLU A 1 203 ? -0.438 -2.763 22.237 1.00 90.38 203 GLU A C 1
ATOM 1566 O O . GLU A 1 203 ? -0.569 -2.826 21.013 1.00 90.38 203 GLU A O 1
ATOM 1571 N N . GLN A 1 204 ? -0.590 -1.625 22.919 1.00 90.50 204 GLN A N 1
ATOM 1572 C CA . GLN A 1 204 ? -0.880 -0.335 22.299 1.00 90.50 204 GLN A CA 1
ATOM 1573 C C . GLN A 1 204 ? 0.162 0.013 21.228 1.00 90.50 204 GLN A C 1
ATOM 1575 O O . GLN A 1 204 ? -0.203 0.230 20.073 1.00 90.50 204 GLN A O 1
ATOM 1580 N N . GLU A 1 205 ? 1.452 -0.002 21.576 1.00 91.00 205 GLU A N 1
ATOM 1581 C CA . GLU A 1 205 ? 2.544 0.308 20.644 1.00 91.00 205 GLU A CA 1
ATOM 1582 C C . GLU A 1 205 ? 2.511 -0.611 19.411 1.00 91.00 205 GLU A C 1
ATOM 1584 O O . GLU A 1 205 ? 2.708 -0.180 18.271 1.00 91.00 205 GLU A O 1
ATOM 1589 N N . LYS A 1 206 ? 2.207 -1.898 19.610 1.00 93.44 206 LYS A N 1
ATOM 1590 C CA . LYS A 1 206 ? 2.059 -2.858 18.513 1.00 93.44 206 LYS A CA 1
ATOM 1591 C C . LYS A 1 206 ? 0.897 -2.495 17.582 1.00 93.44 206 LYS A C 1
ATOM 1593 O O . LYS A 1 206 ? 1.063 -2.567 16.363 1.00 93.44 206 LYS A O 1
ATOM 1598 N N . ILE A 1 207 ? -0.267 -2.135 18.126 1.00 94.25 207 ILE A N 1
ATOM 1599 C CA . ILE A 1 207 ? -1.446 -1.741 17.337 1.00 94.25 207 ILE A CA 1
ATOM 1600 C C . ILE A 1 207 ? -1.159 -0.447 16.564 1.00 94.25 207 ILE A C 1
ATOM 1602 O O . ILE A 1 207 ? -1.408 -0.384 15.359 1.00 94.25 207 ILE A O 1
ATOM 1606 N N . GLU A 1 208 ? -0.564 0.552 17.213 1.00 93.06 208 GLU A N 1
ATOM 1607 C CA . GLU A 1 208 ? -0.183 1.825 16.591 1.00 93.06 208 GLU A CA 1
ATOM 1608 C C . GLU A 1 208 ? 0.791 1.630 15.429 1.00 93.06 208 GLU A C 1
ATOM 1610 O O . GLU A 1 208 ? 0.569 2.145 14.331 1.00 93.06 208 GLU A O 1
ATOM 1615 N N . ASN A 1 209 ? 1.832 0.818 15.629 1.00 93.50 209 ASN A N 1
ATOM 1616 C CA . ASN A 1 209 ? 2.791 0.495 14.580 1.00 93.50 209 ASN A CA 1
ATOM 1617 C C . ASN A 1 209 ? 2.120 -0.182 13.376 1.00 93.50 209 ASN A C 1
ATOM 1619 O O . ASN A 1 209 ? 2.469 0.116 12.228 1.00 93.50 209 ASN A O 1
ATOM 1623 N N . ASN A 1 210 ? 1.127 -1.049 13.605 1.00 93.56 210 ASN A N 1
ATOM 1624 C CA . ASN A 1 210 ? 0.342 -1.649 12.525 1.00 93.56 210 ASN A CA 1
ATOM 1625 C C . ASN A 1 210 ? -0.498 -0.597 11.783 1.00 93.56 210 ASN A C 1
ATOM 1627 O O . ASN A 1 210 ? -0.477 -0.574 10.553 1.00 93.56 210 ASN A O 1
ATOM 1631 N N . ILE A 1 211 ? -1.179 0.302 12.506 1.00 93.94 211 ILE A N 1
ATOM 1632 C CA . ILE A 1 211 ? -1.965 1.402 11.919 1.00 93.94 211 ILE A CA 1
ATOM 1633 C C . ILE A 1 211 ? -1.073 2.285 11.043 1.00 93.94 211 ILE A C 1
ATOM 1635 O O . ILE A 1 211 ? -1.386 2.506 9.875 1.00 93.94 211 ILE A O 1
ATOM 1639 N N . ILE A 1 212 ? 0.062 2.752 11.570 1.00 91.75 212 ILE A N 1
ATOM 1640 C CA . ILE A 1 212 ? 1.014 3.608 10.843 1.00 91.75 212 ILE A CA 1
ATOM 1641 C C . ILE A 1 212 ? 1.524 2.895 9.584 1.00 91.75 212 ILE A C 1
ATOM 1643 O O . ILE A 1 212 ? 1.596 3.479 8.496 1.00 91.75 212 ILE A O 1
ATOM 1647 N N . THR A 1 213 ? 1.847 1.609 9.716 1.00 90.75 213 THR A N 1
ATOM 1648 C CA . THR A 1 213 ? 2.329 0.783 8.608 1.00 90.75 213 THR A CA 1
ATOM 1649 C C . THR A 1 213 ? 1.271 0.615 7.516 1.00 90.75 213 THR A C 1
ATOM 1651 O O . THR A 1 213 ? 1.606 0.671 6.334 1.00 90.75 213 THR A O 1
ATOM 1654 N N . ASP A 1 214 ? 0.002 0.425 7.864 1.00 90.56 214 ASP A N 1
ATOM 1655 C CA . ASP A 1 214 ? -1.056 0.270 6.865 1.00 90.56 214 ASP A CA 1
ATOM 1656 C C . ASP A 1 214 ? -1.430 1.607 6.222 1.00 90.56 214 ASP A C 1
ATOM 1658 O O . ASP A 1 214 ? -1.432 1.707 4.996 1.00 90.56 214 ASP A O 1
ATOM 1662 N N . VAL A 1 215 ? -1.631 2.665 7.014 1.00 91.19 215 VAL A N 1
ATOM 1663 C CA . VAL A 1 215 ? -1.953 4.014 6.511 1.00 91.19 215 VAL A CA 1
ATOM 1664 C C . VAL A 1 215 ? -0.865 4.532 5.562 1.00 91.19 215 VAL A C 1
ATOM 1666 O O . VAL A 1 215 ? -1.168 5.167 4.549 1.00 91.19 215 VAL A O 1
ATOM 1669 N N . SER A 1 216 ? 0.411 4.245 5.841 1.00 87.31 216 SER A N 1
ATOM 1670 C CA . SER A 1 216 ? 1.510 4.613 4.936 1.00 87.31 216 SER A CA 1
ATOM 1671 C C . SER A 1 216 ? 1.471 3.829 3.617 1.00 87.31 216 SER A C 1
ATOM 1673 O O . SER A 1 216 ? 1.629 4.423 2.549 1.00 87.31 216 SER A O 1
ATOM 1675 N N . LYS A 1 217 ? 1.177 2.522 3.654 1.00 89.06 217 LYS A N 1
ATOM 1676 C CA . LYS A 1 217 ? 1.048 1.681 2.448 1.00 89.06 217 LYS A CA 1
ATOM 1677 C C . LYS A 1 217 ? -0.151 2.052 1.577 1.00 89.06 217 LYS A C 1
ATOM 1679 O O . LYS A 1 217 ? -0.068 1.921 0.354 1.00 89.06 217 LYS A O 1
ATOM 1684 N N . GLN A 1 218 ? -1.259 2.502 2.168 1.00 93.31 218 GLN A N 1
ATOM 1685 C CA . GLN A 1 218 ? -2.485 2.837 1.438 1.00 93.31 218 GLN A CA 1
ATOM 1686 C C . GLN A 1 218 ? -2.265 3.908 0.352 1.00 93.31 218 GLN A C 1
ATOM 1688 O O . GLN A 1 218 ? -2.868 3.816 -0.718 1.00 93.31 218 GLN A O 1
ATOM 1693 N N . HIS A 1 219 ? -1.365 4.880 0.564 1.00 89.31 219 HIS A N 1
ATOM 1694 C CA . HIS A 1 219 ? -1.032 5.895 -0.452 1.00 89.31 219 HIS A CA 1
ATOM 1695 C C . HIS A 1 219 ? -0.383 5.281 -1.693 1.00 89.31 219 HIS A C 1
ATOM 1697 O O . HIS A 1 219 ? -0.848 5.525 -2.809 1.00 89.31 219 HIS A O 1
ATOM 1703 N N . THR A 1 220 ? 0.627 4.428 -1.503 1.00 87.88 220 THR A N 1
ATOM 1704 C CA . THR A 1 220 ? 1.266 3.692 -2.605 1.00 87.88 220 THR A CA 1
ATOM 1705 C C . THR A 1 220 ? 0.255 2.794 -3.315 1.00 87.88 220 THR A C 1
ATOM 1707 O O . THR A 1 220 ? 0.181 2.782 -4.542 1.00 87.88 220 THR A O 1
ATOM 1710 N N . LEU A 1 221 ? -0.581 2.077 -2.559 1.00 91.31 221 LEU A N 1
ATOM 1711 C CA . LEU A 1 221 ? -1.604 1.200 -3.129 1.00 91.31 221 LEU A CA 1
ATOM 1712 C C . LEU A 1 221 ? -2.658 1.972 -3.929 1.00 91.31 221 LEU A C 1
ATOM 1714 O O . LEU A 1 221 ? -3.105 1.477 -4.961 1.00 91.31 221 LEU A O 1
ATOM 1718 N N . LEU A 1 222 ? -3.039 3.179 -3.499 1.00 93.88 222 LEU A N 1
ATOM 1719 C CA . LEU A 1 222 ? -3.954 4.035 -4.249 1.00 93.88 222 LEU A CA 1
ATOM 1720 C C . LEU A 1 222 ? -3.334 4.496 -5.568 1.00 93.88 222 LEU A C 1
ATOM 1722 O O . LEU A 1 222 ? -3.998 4.403 -6.597 1.00 93.88 222 LEU A O 1
ATOM 1726 N N . GLN A 1 223 ? -2.085 4.966 -5.560 1.00 88.38 223 GLN A N 1
ATOM 1727 C CA . GLN A 1 223 ? -1.393 5.372 -6.790 1.00 88.38 223 GLN A CA 1
ATOM 1728 C C . GLN A 1 223 ? -1.330 4.222 -7.796 1.00 88.38 223 GLN A C 1
ATOM 1730 O O . GLN A 1 223 ? -1.717 4.379 -8.953 1.00 88.38 223 GLN A O 1
ATOM 1735 N N . GLU A 1 224 ? -0.925 3.039 -7.344 1.00 89.56 224 GLU A N 1
ATOM 1736 C CA . GLU A 1 224 ? -0.866 1.869 -8.209 1.00 89.56 224 GLU A CA 1
ATOM 1737 C C . GLU A 1 224 ? -2.264 1.428 -8.676 1.00 89.56 224 GLU A C 1
ATOM 1739 O O . GLU A 1 224 ? -2.459 1.141 -9.853 1.00 89.56 224 GLU A O 1
ATOM 1744 N N . ALA A 1 225 ? -3.275 1.439 -7.803 1.00 91.31 225 ALA A N 1
ATOM 1745 C CA . ALA A 1 225 ? -4.643 1.087 -8.183 1.00 91.31 225 ALA A CA 1
ATOM 1746 C C . ALA A 1 225 ? -5.243 2.068 -9.206 1.00 91.31 225 ALA A C 1
ATOM 1748 O O . ALA A 1 225 ? -6.005 1.648 -10.075 1.00 91.31 225 ALA A O 1
ATOM 1749 N N . VAL A 1 226 ? -4.878 3.353 -9.143 1.00 91.56 226 VAL A N 1
ATOM 1750 C CA . VAL A 1 226 ? -5.249 4.371 -10.143 1.00 91.56 226 VAL A CA 1
ATOM 1751 C C . VAL A 1 226 ? -4.635 4.065 -11.511 1.00 91.56 226 VAL A C 1
ATOM 1753 O O . VAL A 1 226 ? -5.294 4.289 -12.527 1.00 91.56 226 VAL A O 1
ATOM 1756 N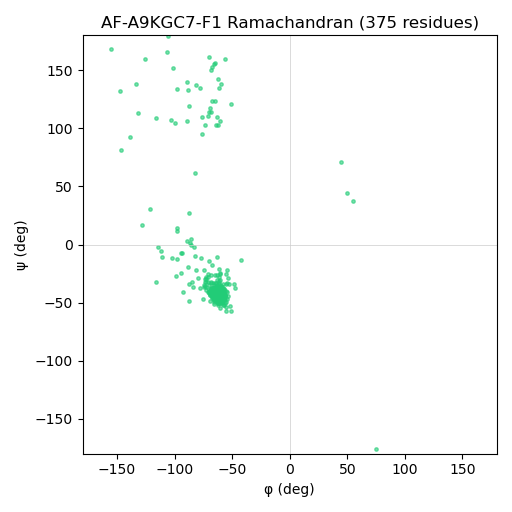 N . ASN A 1 227 ? -3.407 3.541 -11.541 1.00 87.44 227 ASN A N 1
ATOM 1757 C CA . ASN A 1 227 ? -2.728 3.142 -12.778 1.00 87.44 227 ASN A CA 1
ATOM 1758 C C . ASN A 1 227 ? -3.288 1.834 -13.364 1.00 87.44 227 ASN A C 1
ATOM 1760 O O . ASN A 1 227 ? -3.134 1.576 -14.553 1.00 87.44 227 ASN A O 1
ATOM 1764 N N . GLU A 1 228 ? -3.936 1.011 -12.538 1.00 88.00 228 GLU A N 1
ATOM 1765 C CA . GLU A 1 228 ? -4.491 -0.290 -12.921 1.00 88.00 228 GLU A CA 1
ATOM 1766 C C . GLU A 1 228 ? -5.966 -0.222 -13.367 1.00 88.00 228 GLU A C 1
ATOM 1768 O O . GLU A 1 228 ? -6.350 -0.895 -14.322 1.00 88.00 228 GLU A O 1
ATOM 1773 N N . ASP A 1 229 ? -6.803 0.567 -12.681 1.00 88.06 229 ASP A N 1
ATOM 1774 C CA . ASP A 1 229 ? -8.256 0.626 -12.895 1.00 88.06 229 ASP A CA 1
ATOM 1775 C C . ASP A 1 229 ? -8.740 2.092 -13.014 1.00 88.06 229 ASP A C 1
ATOM 1777 O O . ASP A 1 229 ? -8.767 2.825 -12.015 1.00 88.06 229 ASP A O 1
ATOM 1781 N N . PRO A 1 230 ? -9.219 2.536 -14.199 1.00 87.44 230 PRO A N 1
ATOM 1782 C CA . PRO A 1 230 ? -9.773 3.879 -14.398 1.00 87.44 230 PRO A CA 1
ATOM 1783 C C . PRO A 1 230 ? -10.920 4.231 -13.440 1.00 87.44 230 PRO A C 1
ATOM 1785 O O . PRO A 1 230 ? -11.153 5.404 -13.139 1.00 87.44 230 PRO A O 1
ATOM 1788 N N . ARG A 1 231 ? -11.640 3.229 -12.920 1.00 87.38 231 ARG A N 1
ATOM 1789 C CA . ARG A 1 231 ? -12.704 3.446 -11.935 1.00 87.38 231 ARG A CA 1
ATOM 1790 C C . ARG A 1 231 ? -12.124 3.951 -10.616 1.00 87.38 231 ARG A C 1
ATOM 1792 O O . ARG A 1 231 ? -12.697 4.852 -10.013 1.00 87.38 231 ARG A O 1
ATOM 1799 N N . VAL A 1 232 ? -10.966 3.441 -10.194 1.00 89.25 232 VAL A N 1
ATOM 1800 C CA . VAL A 1 232 ? -10.276 3.925 -8.987 1.00 89.25 232 VAL A CA 1
ATOM 1801 C C . VAL A 1 232 ? -9.801 5.364 -9.190 1.00 89.25 232 VAL A C 1
ATOM 1803 O O . VAL A 1 232 ? -9.958 6.182 -8.287 1.00 89.25 232 VAL A O 1
ATOM 1806 N N . LYS A 1 233 ? -9.331 5.720 -10.397 1.00 90.44 233 LYS A N 1
ATOM 1807 C CA . LYS A 1 233 ? -8.990 7.110 -10.757 1.00 90.44 233 LYS A CA 1
ATOM 1808 C C . LYS A 1 233 ? -10.164 8.069 -10.547 1.00 90.44 233 LYS A C 1
ATOM 1810 O O . LYS A 1 233 ? -9.978 9.124 -9.945 1.00 90.44 233 LYS A O 1
ATOM 1815 N N . LYS A 1 234 ? -11.373 7.682 -10.970 1.00 90.88 234 LYS A N 1
ATOM 1816 C CA . LYS A 1 234 ? -12.604 8.470 -10.766 1.00 90.88 234 LYS A CA 1
ATOM 1817 C C . LYS A 1 234 ? -12.918 8.706 -9.283 1.00 90.88 234 LYS A C 1
ATOM 1819 O O . LYS A 1 234 ? -13.362 9.791 -8.922 1.00 90.88 234 LYS A O 1
ATOM 1824 N N . TYR A 1 235 ? -12.675 7.715 -8.425 1.00 91.94 235 TYR A N 1
ATOM 1825 C CA . TYR A 1 235 ? -12.955 7.782 -6.984 1.00 91.94 235 TYR A CA 1
ATOM 1826 C C . TYR A 1 235 ? -11.731 8.129 -6.124 1.00 91.94 235 TYR A C 1
ATOM 1828 O O . TYR A 1 235 ? -11.782 7.995 -4.901 1.00 91.94 235 TYR A O 1
ATOM 1836 N N . ARG A 1 236 ? -10.637 8.617 -6.724 1.00 92.75 236 ARG A N 1
ATOM 1837 C CA . ARG A 1 236 ? -9.388 8.934 -6.012 1.00 92.75 236 ARG A CA 1
ATOM 1838 C C . ARG A 1 236 ? -9.608 9.871 -4.820 1.00 92.75 236 ARG A C 1
ATOM 1840 O O . ARG A 1 236 ? -9.091 9.604 -3.741 1.00 92.75 236 ARG A O 1
ATOM 1847 N N . LEU A 1 237 ? -10.415 10.920 -4.998 1.00 93.56 237 LEU A N 1
ATOM 1848 C CA . LEU A 1 237 ? -10.746 11.869 -3.927 1.00 93.56 237 LEU A CA 1
ATOM 1849 C C . LEU A 1 237 ? -11.538 11.212 -2.788 1.00 93.56 237 LEU A C 1
ATOM 1851 O O . LEU A 1 237 ? -11.364 11.575 -1.632 1.00 93.56 237 LEU A O 1
ATOM 1855 N N . THR A 1 238 ? -12.386 10.225 -3.094 1.00 95.00 238 THR A N 1
ATOM 1856 C CA . THR A 1 238 ? -13.136 9.471 -2.077 1.00 95.00 238 THR A CA 1
ATOM 1857 C C . THR A 1 238 ? -12.198 8.621 -1.223 1.00 95.00 238 THR A C 1
ATOM 1859 O O . THR A 1 238 ? -12.302 8.663 -0.003 1.00 95.00 238 THR A O 1
ATOM 1862 N N . TYR A 1 239 ? -11.227 7.932 -1.832 1.00 95.25 239 TYR A N 1
ATOM 1863 C CA . TYR A 1 239 ? -10.186 7.219 -1.082 1.00 95.25 239 TYR A CA 1
ATOM 1864 C C . TYR A 1 239 ? -9.341 8.164 -0.219 1.00 95.25 239 TYR A C 1
ATOM 1866 O O . TYR A 1 239 ? -9.119 7.892 0.955 1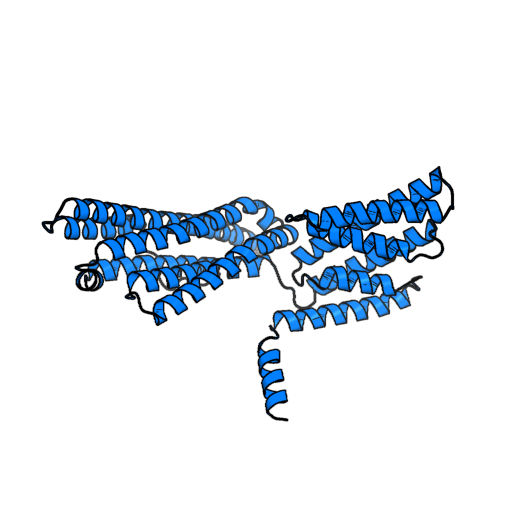.00 95.25 239 TYR A O 1
ATOM 1874 N N . GLN A 1 240 ? -8.919 9.308 -0.764 1.00 94.56 240 GLN A N 1
ATOM 1875 C CA . GLN A 1 240 ? -8.163 10.303 0.004 1.00 94.56 240 GLN A CA 1
ATOM 1876 C C . GLN A 1 240 ? -8.970 10.871 1.178 1.00 94.56 240 GLN A C 1
ATOM 1878 O O . GLN A 1 240 ? -8.410 11.075 2.252 1.00 94.56 240 GLN A O 1
ATOM 1883 N N . ALA A 1 241 ? -10.276 11.088 1.002 1.00 96.50 241 ALA A N 1
ATOM 1884 C CA . ALA A 1 241 ? -11.162 11.498 2.085 1.00 96.50 241 ALA A CA 1
ATOM 1885 C C . ALA A 1 241 ? -11.247 10.428 3.187 1.00 96.50 241 ALA A C 1
ATOM 1887 O O . ALA A 1 241 ? -11.127 10.779 4.357 1.00 96.50 241 ALA A O 1
ATOM 1888 N N . ILE A 1 242 ? -11.343 9.139 2.832 1.00 96.50 242 ILE A N 1
ATOM 1889 C CA . ILE A 1 242 ? -11.270 8.033 3.805 1.00 96.50 242 ILE A CA 1
ATOM 1890 C C . ILE A 1 242 ? -9.946 8.085 4.580 1.00 96.50 242 ILE A C 1
ATOM 1892 O O . ILE A 1 242 ? -9.972 8.079 5.803 1.00 96.50 242 ILE A O 1
ATOM 1896 N N . PHE A 1 243 ? -8.800 8.253 3.911 1.00 95.94 243 PHE A N 1
ATOM 1897 C CA . PHE A 1 243 ? -7.496 8.336 4.595 1.00 95.94 243 PHE A CA 1
ATOM 1898 C C . PHE A 1 243 ? -7.401 9.529 5.558 1.00 95.94 243 PHE A C 1
ATOM 1900 O O . PHE A 1 243 ? -6.730 9.467 6.589 1.00 95.94 243 PHE A O 1
ATOM 1907 N N . LEU A 1 244 ? -8.050 10.651 5.226 1.00 95.38 244 LEU A N 1
ATOM 1908 C CA . LEU A 1 244 ? -8.145 11.796 6.132 1.00 95.38 244 LEU A CA 1
ATOM 1909 C C . LEU A 1 244 ? -9.034 11.479 7.339 1.00 95.38 244 LEU A C 1
ATOM 1911 O O . LEU A 1 244 ? -8.684 11.868 8.453 1.00 95.38 244 LEU A O 1
ATOM 1915 N N . LEU A 1 245 ? -10.149 10.774 7.135 1.00 96.31 245 LEU A N 1
ATOM 1916 C CA . LEU A 1 245 ? -11.032 10.337 8.213 1.00 96.31 245 LEU A CA 1
ATOM 1917 C C . LEU A 1 245 ? -10.363 9.299 9.121 1.00 96.31 245 LEU A C 1
ATOM 1919 O O . LEU A 1 245 ? -10.501 9.418 10.327 1.00 96.31 245 LEU A O 1
ATOM 1923 N N . GLU A 1 246 ? -9.560 8.369 8.597 1.00 95.56 246 GLU A N 1
ATOM 1924 C CA . GLU A 1 246 ? -8.766 7.433 9.413 1.00 95.56 246 GLU A CA 1
ATOM 1925 C C . GLU A 1 246 ? -7.814 8.175 10.368 1.00 95.56 246 GLU A C 1
ATOM 1927 O O . GLU A 1 246 ? -7.719 7.856 11.552 1.00 95.56 246 GLU A O 1
ATOM 1932 N N . ARG A 1 247 ? -7.145 9.232 9.888 1.00 94.69 247 ARG A N 1
ATOM 1933 C CA . ARG A 1 247 ? -6.286 10.078 10.739 1.00 94.69 247 ARG A CA 1
ATOM 1934 C C . ARG A 1 247 ? -7.087 10.839 11.791 1.00 94.69 247 ARG A C 1
ATOM 1936 O O . ARG A 1 247 ? -6.591 11.037 12.898 1.00 94.69 247 ARG A O 1
ATOM 1943 N N . LYS A 1 248 ? -8.294 11.305 11.444 1.00 94.94 248 LYS A N 1
ATOM 1944 C CA . LYS A 1 248 ? -9.206 11.933 12.411 1.00 94.94 248 LYS A CA 1
ATOM 1945 C C . LYS A 1 248 ? -9.656 10.918 13.456 1.00 94.94 248 LYS A C 1
ATOM 1947 O O . LYS A 1 248 ? -9.564 11.224 14.631 1.00 94.94 248 LYS A O 1
ATOM 1952 N N . LEU A 1 249 ? -10.026 9.711 13.038 1.00 94.94 249 LEU A N 1
ATOM 1953 C CA . LEU A 1 249 ? -10.474 8.630 13.908 1.00 94.94 249 LEU A CA 1
ATOM 1954 C C . LEU A 1 249 ? -9.410 8.254 14.941 1.00 94.94 249 LEU A C 1
ATOM 1956 O O . LEU A 1 249 ? -9.725 8.165 16.123 1.00 94.94 249 LEU A O 1
ATOM 1960 N N . LEU A 1 250 ? -8.144 8.134 14.521 1.00 94.69 250 LEU A N 1
ATOM 1961 C CA . LEU A 1 250 ? -7.029 7.922 15.446 1.00 94.69 250 LEU A CA 1
ATOM 1962 C C . LEU A 1 250 ? -6.984 9.013 16.525 1.00 94.69 250 LEU A C 1
ATOM 1964 O O . LEU A 1 250 ? -6.942 8.704 17.711 1.00 94.69 250 LEU A O 1
ATOM 1968 N N . ARG A 1 251 ? -7.047 10.291 16.123 1.00 94.06 251 ARG A N 1
ATOM 1969 C CA . ARG A 1 251 ? -7.057 11.429 17.060 1.00 94.06 251 ARG A CA 1
ATOM 1970 C C . ARG A 1 251 ? -8.268 11.378 17.991 1.00 94.06 251 ARG A C 1
ATOM 1972 O O . ARG A 1 251 ? -8.087 11.564 19.188 1.00 94.06 251 ARG A O 1
ATOM 1979 N N . SER A 1 252 ? -9.462 11.085 17.473 1.00 93.19 252 SER A N 1
ATOM 1980 C CA . SER A 1 252 ? -10.687 10.957 18.274 1.00 93.19 252 SER A CA 1
ATOM 1981 C C . SER A 1 252 ? -10.555 9.875 19.347 1.00 93.19 252 SER A C 1
ATOM 1983 O O . SER A 1 252 ? -10.927 10.107 20.492 1.00 93.19 252 SER A O 1
ATOM 1985 N N . ILE A 1 253 ? -9.969 8.722 19.004 1.00 93.75 253 ILE A N 1
ATOM 1986 C CA . ILE A 1 253 ? -9.740 7.614 19.943 1.00 93.75 253 ILE A CA 1
ATOM 1987 C C . ILE A 1 253 ? -8.789 8.034 21.080 1.00 93.75 253 ILE A C 1
ATOM 1989 O O . ILE A 1 253 ? -9.068 7.747 22.245 1.00 93.75 253 ILE A O 1
ATOM 1993 N N . TYR A 1 254 ? -7.703 8.762 20.788 1.00 91.75 254 TYR A N 1
ATOM 1994 C CA . TYR A 1 254 ? -6.820 9.280 21.847 1.00 91.75 254 TYR A CA 1
ATOM 1995 C C . TYR A 1 254 ? -7.470 10.361 22.702 1.00 91.75 254 TYR A C 1
ATOM 1997 O O . TYR A 1 254 ? -7.288 10.352 23.918 1.00 91.75 254 TYR A O 1
ATOM 2005 N N . MET A 1 255 ? -8.217 11.282 22.090 1.00 90.12 255 MET A N 1
ATOM 2006 C CA . MET A 1 255 ? -8.934 12.320 22.835 1.00 90.12 255 MET A CA 1
ATOM 2007 C C . MET A 1 255 ? -9.921 11.686 23.821 1.00 90.12 255 MET A C 1
ATOM 2009 O O . MET A 1 255 ? -9.922 12.046 24.996 1.00 90.12 255 MET A O 1
ATOM 2013 N N . LEU A 1 256 ? -10.653 10.656 23.381 1.00 88.25 256 LEU A N 1
ATOM 2014 C CA . LEU A 1 256 ? -11.545 9.877 24.237 1.00 88.25 256 LEU A CA 1
ATOM 2015 C C . LEU A 1 256 ? -10.794 9.211 25.402 1.00 88.25 256 LEU A C 1
ATOM 2017 O O . LEU A 1 256 ? -11.214 9.296 26.558 1.00 88.25 256 LEU A O 1
ATOM 2021 N N . ARG A 1 257 ? -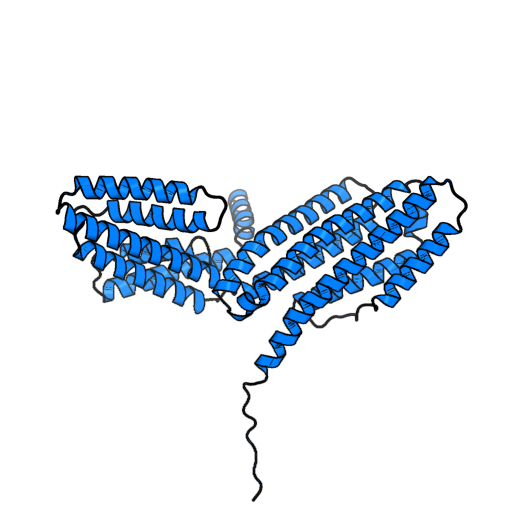9.641 8.586 25.132 1.00 86.38 257 ARG A N 1
ATOM 2022 C CA . ARG A 1 257 ? -8.812 7.987 26.189 1.00 86.38 257 ARG A CA 1
ATOM 2023 C C . ARG A 1 257 ? -8.358 9.022 27.213 1.00 86.38 257 ARG A C 1
ATOM 2025 O O . ARG A 1 257 ? -8.393 8.738 28.408 1.00 86.38 257 ARG A O 1
ATOM 2032 N N . GLN A 1 258 ? -7.966 10.211 26.765 1.00 84.25 258 GLN A N 1
ATOM 2033 C CA . GLN A 1 258 ? -7.548 11.287 27.657 1.00 84.25 258 GLN A CA 1
ATOM 2034 C C . GLN A 1 258 ? -8.699 11.744 28.562 1.00 84.25 258 GLN A C 1
ATOM 2036 O O . GLN A 1 258 ? -8.491 11.913 29.764 1.00 84.25 258 GLN A O 1
ATOM 2041 N N . THR A 1 259 ? -9.915 11.884 28.021 1.00 81.94 259 THR A N 1
ATOM 2042 C CA . THR A 1 259 ? -11.096 12.244 28.824 1.00 81.94 259 THR A CA 1
ATOM 2043 C C . THR A 1 259 ? -11.413 11.187 29.883 1.00 81.94 259 THR A C 1
ATOM 2045 O O . THR A 1 259 ? -11.604 11.538 31.044 1.00 81.94 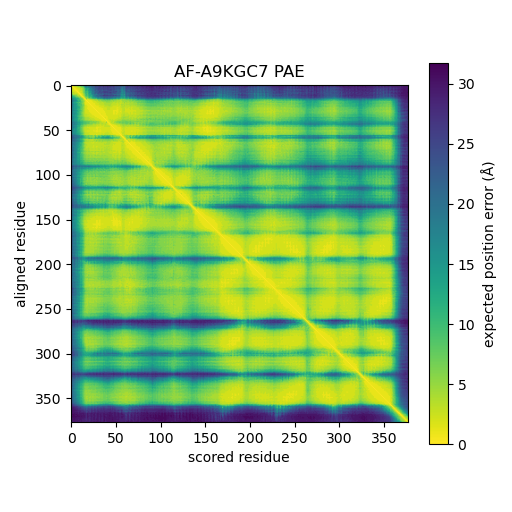259 THR A O 1
ATOM 2048 N N . ILE A 1 260 ? -11.328 9.897 29.533 1.00 78.12 260 ILE A N 1
ATOM 2049 C CA . ILE A 1 260 ? -11.568 8.779 30.461 1.00 78.12 260 ILE A CA 1
ATOM 2050 C C . ILE A 1 260 ? -10.528 8.751 31.594 1.00 78.12 260 ILE A C 1
ATOM 2052 O O . ILE A 1 260 ? -10.865 8.535 32.755 1.00 78.12 260 ILE A O 1
ATOM 2056 N N . LEU A 1 261 ? -9.246 8.971 31.279 1.00 76.25 261 LEU A N 1
ATOM 2057 C CA . LEU A 1 261 ? -8.173 8.947 32.282 1.00 76.25 261 LEU A CA 1
ATOM 2058 C C . LEU A 1 261 ? -8.210 10.145 33.237 1.00 76.25 261 LEU A C 1
ATOM 2060 O O . LEU A 1 261 ? -7.755 10.030 34.375 1.00 76.25 261 LEU A O 1
ATOM 2064 N N . THR A 1 262 ? -8.738 11.288 32.794 1.00 71.44 262 THR A N 1
ATOM 2065 C CA . THR A 1 262 ? -8.794 12.509 33.611 1.00 71.44 262 THR A CA 1
ATOM 2066 C C . THR A 1 262 ? -9.766 12.354 34.793 1.00 71.44 262 THR A C 1
ATOM 2068 O O . THR A 1 262 ? -9.545 12.939 35.851 1.00 71.44 262 THR A O 1
ATOM 2071 N N . GLU A 1 263 ? -10.777 11.485 34.690 1.00 64.81 263 GLU A N 1
ATOM 2072 C CA . GLU A 1 263 ? -11.764 11.210 35.752 1.00 64.81 263 GLU A CA 1
ATOM 2073 C C . GLU A 1 263 ? -11.318 10.105 36.752 1.00 64.81 263 GLU A C 1
ATOM 2075 O O . GLU A 1 263 ? -12.133 9.433 37.380 1.00 64.81 263 GLU A O 1
ATOM 2080 N N . SER A 1 264 ? -9.995 9.937 36.922 1.00 52.50 264 SER A N 1
ATOM 2081 C CA . SER A 1 264 ? -9.262 8.833 37.587 1.00 52.50 264 SER A CA 1
ATOM 2082 C C . SER A 1 264 ? -9.761 8.243 38.920 1.00 52.50 264 SER A C 1
ATOM 2084 O O . SER A 1 264 ? -9.316 7.157 39.289 1.00 52.50 264 SER A O 1
ATOM 2086 N N . VAL A 1 265 ? -10.690 8.877 39.634 1.00 51.38 265 VAL A N 1
ATOM 2087 C CA . VAL A 1 265 ? -11.135 8.437 40.968 1.00 51.38 265 VAL A CA 1
ATOM 2088 C C . VAL A 1 265 ? -12.298 7.425 40.912 1.00 51.38 265 VAL A C 1
ATOM 2090 O O . VAL A 1 265 ? -12.467 6.663 41.857 1.00 51.38 265 VAL A O 1
ATOM 2093 N N . GLN A 1 266 ? -13.043 7.327 39.799 1.00 53.59 266 GLN A N 1
ATOM 2094 C CA . GLN A 1 266 ? -14.186 6.395 39.641 1.00 53.59 266 GLN A CA 1
ATOM 2095 C C . GLN A 1 266 ? -14.130 5.524 38.373 1.00 53.59 266 GLN A C 1
ATOM 2097 O O . GLN A 1 266 ? -15.118 4.895 38.000 1.00 53.59 266 GLN A O 1
ATOM 2102 N N . ILE A 1 267 ? -12.956 5.413 37.734 1.00 55.59 267 ILE A N 1
ATOM 2103 C CA . ILE A 1 267 ? -12.744 4.606 36.514 1.00 55.59 267 ILE A CA 1
ATOM 2104 C C . ILE A 1 267 ? -13.322 3.181 36.645 1.00 55.59 267 ILE A C 1
ATOM 2106 O O . ILE A 1 267 ? -13.789 2.606 35.664 1.00 55.59 267 ILE A O 1
ATOM 2110 N N . HIS A 1 268 ? -13.288 2.587 37.843 1.00 55.81 268 HIS A N 1
ATOM 2111 C CA . HIS A 1 268 ? -13.792 1.230 38.045 1.00 55.81 268 HIS A CA 1
ATOM 2112 C C . HIS A 1 268 ? -15.321 1.126 37.948 1.00 55.81 268 HIS A C 1
ATOM 2114 O O . HIS A 1 268 ? -15.801 0.207 37.291 1.00 55.81 268 HIS A O 1
ATOM 2120 N N . ASP A 1 269 ? -16.058 2.076 38.527 1.00 60.84 269 ASP A N 1
ATOM 2121 C CA . ASP A 1 269 ? -17.526 2.099 38.494 1.00 60.84 269 ASP A CA 1
ATOM 2122 C C . ASP A 1 269 ? -18.031 2.514 37.105 1.00 60.84 269 ASP A C 1
ATOM 2124 O O . ASP A 1 269 ? -18.997 1.952 36.589 1.00 60.84 269 ASP A O 1
ATOM 2128 N N . PHE A 1 270 ? -17.310 3.432 36.451 1.00 65.56 270 PHE A N 1
ATOM 2129 C CA . PHE A 1 270 ? -17.596 3.891 35.091 1.00 65.56 270 PHE A CA 1
ATOM 2130 C C . PHE A 1 270 ? -17.608 2.738 34.077 1.00 65.56 270 PHE A C 1
ATOM 2132 O O . PHE A 1 270 ? -18.540 2.604 33.288 1.00 65.56 270 PHE A O 1
ATOM 2139 N N . PHE A 1 271 ? -16.612 1.850 34.125 1.00 66.81 271 PHE A N 1
ATOM 2140 C CA . PHE A 1 271 ? -16.540 0.708 33.207 1.00 66.81 271 PHE A CA 1
ATOM 2141 C C . PHE A 1 271 ? -17.490 -0.449 33.551 1.00 66.81 271 PHE A C 1
ATOM 2143 O O . PHE A 1 271 ? -17.655 -1.347 32.727 1.00 66.81 271 PHE A O 1
ATOM 2150 N N . GLN A 1 272 ? -18.111 -0.448 34.735 1.00 71.31 272 GLN A N 1
ATOM 2151 C CA . GLN A 1 272 ? -19.124 -1.440 35.114 1.00 71.31 272 GLN A CA 1
ATOM 2152 C C . GLN A 1 272 ? -20.562 -0.984 34.828 1.00 71.31 272 GLN A C 1
ATOM 2154 O O . GLN A 1 272 ? -21.490 -1.786 34.950 1.00 71.31 272 GLN A O 1
ATOM 2159 N N . ASN A 1 273 ? -20.763 0.271 34.416 1.00 78.69 273 ASN A N 1
ATOM 2160 C CA . ASN A 1 273 ? -22.079 0.775 34.048 1.00 78.69 273 ASN A CA 1
ATOM 2161 C C . ASN A 1 273 ? -22.610 0.049 32.792 1.00 78.69 273 ASN A C 1
ATOM 2163 O O . ASN A 1 273 ? -21.974 0.051 31.735 1.00 78.69 273 ASN A O 1
ATOM 2167 N N . GLN A 1 274 ? -23.795 -0.557 32.913 1.00 83.12 274 GLN A N 1
ATOM 2168 C CA . GLN A 1 274 ? -24.450 -1.315 31.843 1.00 83.12 274 GLN A CA 1
ATOM 2169 C C . GLN A 1 274 ? -24.705 -0.470 30.589 1.00 83.12 274 GLN A C 1
ATOM 2171 O O . GLN A 1 274 ? -24.528 -0.972 29.478 1.00 83.12 274 GLN A O 1
ATOM 2176 N N . ASP A 1 275 ? -25.050 0.810 30.744 1.00 84.50 275 ASP A N 1
ATOM 2177 C CA . ASP A 1 275 ? -25.303 1.700 29.608 1.00 84.50 275 ASP A CA 1
ATOM 2178 C C . ASP A 1 275 ? -24.014 1.986 28.830 1.00 84.50 275 ASP A C 1
ATOM 2180 O O . ASP A 1 275 ? -24.005 1.949 27.600 1.00 84.50 275 ASP A O 1
ATOM 2184 N N . ILE A 1 276 ? -22.890 2.160 29.534 1.00 83.62 276 ILE A N 1
ATOM 2185 C CA . ILE A 1 276 ? -21.567 2.343 28.919 1.00 83.62 276 ILE A CA 1
ATOM 2186 C C . ILE A 1 276 ? -21.131 1.068 28.193 1.00 83.62 276 ILE A C 1
ATOM 2188 O O . ILE A 1 276 ? -20.663 1.137 27.057 1.00 83.62 276 ILE A O 1
ATOM 2192 N N . ILE A 1 277 ? -21.318 -0.107 28.802 1.00 85.94 277 ILE A N 1
ATOM 2193 C CA . ILE A 1 277 ? -21.030 -1.398 28.154 1.00 85.94 277 ILE A CA 1
ATOM 2194 C C . ILE A 1 277 ? -21.856 -1.546 26.868 1.00 85.94 277 ILE A C 1
ATOM 2196 O O . ILE A 1 277 ? -21.312 -1.931 25.829 1.00 85.94 277 ILE A O 1
ATOM 2200 N N . LYS A 1 278 ? -23.145 -1.189 26.912 1.00 89.56 278 LYS A N 1
ATOM 2201 C CA . LYS A 1 278 ? -24.042 -1.225 25.752 1.00 89.56 278 LYS A CA 1
ATOM 2202 C C . LYS A 1 278 ? -23.606 -0.250 24.653 1.00 89.56 278 LYS A C 1
ATOM 2204 O O . LYS A 1 278 ? -23.521 -0.664 23.498 1.00 89.56 278 LYS A O 1
ATOM 2209 N N . LEU A 1 279 ? -23.275 0.998 24.993 1.00 90.25 279 LEU A N 1
ATOM 2210 C CA . LEU A 1 279 ? -22.757 1.989 24.040 1.00 90.25 279 LEU A CA 1
ATOM 2211 C C . LEU A 1 279 ? -21.460 1.502 23.379 1.00 90.25 279 LEU A C 1
ATOM 2213 O O . LEU A 1 279 ? -21.301 1.593 22.162 1.00 90.25 279 LEU A O 1
ATOM 2217 N N . ASN A 1 280 ? -20.542 0.942 24.168 1.00 90.25 280 ASN A N 1
ATOM 2218 C CA . ASN A 1 280 ? -19.288 0.406 23.648 1.00 90.25 280 ASN A CA 1
ATOM 2219 C C . ASN A 1 280 ? -19.538 -0.727 22.652 1.00 90.25 280 ASN A C 1
ATOM 2221 O O . ASN A 1 280 ? -18.888 -0.770 21.609 1.00 90.25 280 ASN A O 1
ATOM 2225 N N . GLN A 1 281 ? -20.494 -1.615 22.940 1.00 91.38 281 GLN A N 1
ATOM 2226 C CA . GLN A 1 281 ? -20.879 -2.674 22.013 1.00 91.38 281 GLN A CA 1
ATOM 2227 C C . GLN A 1 281 ? -21.471 -2.100 20.719 1.00 91.38 281 GLN A C 1
ATOM 2229 O O . GLN A 1 281 ? -21.035 -2.489 19.642 1.00 91.38 281 GLN A O 1
ATOM 2234 N N . GLN A 1 282 ? -22.362 -1.107 20.807 1.00 93.56 282 GLN A N 1
ATOM 2235 C CA . GLN A 1 282 ? -22.927 -0.420 19.637 1.00 93.56 282 GLN A CA 1
ATOM 2236 C C . GLN A 1 282 ? -21.842 0.208 18.738 1.00 93.56 282 GLN A C 1
ATOM 2238 O O . GLN A 1 282 ? -21.892 0.088 17.513 1.00 93.56 282 GLN A O 1
ATOM 2243 N N . ILE A 1 283 ? -20.825 0.845 19.331 1.00 94.69 283 ILE A N 1
ATOM 2244 C CA . ILE A 1 283 ? -19.684 1.410 18.590 1.00 94.69 283 ILE A CA 1
ATOM 2245 C C . ILE A 1 283 ? -18.835 0.295 17.958 1.00 94.69 283 ILE A C 1
ATOM 2247 O O . ILE A 1 283 ? -18.396 0.412 16.812 1.00 94.69 283 ILE A O 1
ATOM 2251 N N . VAL A 1 284 ? -18.602 -0.799 18.686 1.00 94.38 284 VAL A N 1
ATOM 2252 C CA . VAL A 1 284 ? -17.869 -1.976 18.195 1.00 94.38 284 VAL A CA 1
ATOM 2253 C C . VAL A 1 284 ? -18.578 -2.626 17.008 1.00 94.38 284 VAL A C 1
ATOM 2255 O O . VAL A 1 284 ? -17.902 -2.947 16.028 1.00 94.38 284 VAL A O 1
ATOM 2258 N N . ASP A 1 285 ? -19.903 -2.744 17.057 1.00 94.19 285 ASP A N 1
ATOM 2259 C CA . ASP A 1 285 ? -20.723 -3.283 15.972 1.00 94.19 285 ASP A CA 1
ATOM 2260 C C . ASP A 1 285 ? -20.639 -2.391 14.721 1.00 94.19 285 ASP A C 1
ATOM 2262 O O . ASP A 1 285 ? -20.511 -2.898 13.606 1.00 94.19 285 ASP A O 1
ATOM 2266 N N . LEU A 1 286 ? -20.601 -1.060 14.886 1.00 95.31 286 LEU A N 1
ATOM 2267 C CA . LEU A 1 286 ? -20.371 -0.122 13.780 1.00 95.31 286 LEU A CA 1
ATOM 2268 C C . LEU A 1 286 ? -18.980 -0.310 13.143 1.00 95.31 286 LEU A C 1
ATOM 2270 O O . LEU A 1 286 ? -18.854 -0.323 11.916 1.00 95.31 286 LEU A O 1
ATOM 2274 N N . PHE A 1 287 ? -17.930 -0.516 13.946 1.00 96.44 287 PHE A N 1
ATOM 2275 C CA . PHE A 1 287 ? -16.603 -0.871 13.426 1.00 96.44 287 PHE A CA 1
ATOM 2276 C C . PHE A 1 287 ? -16.623 -2.182 12.626 1.00 96.44 287 PHE A C 1
ATOM 2278 O O . PHE A 1 287 ? -16.042 -2.240 11.537 1.00 96.44 287 PHE A O 1
ATOM 2285 N N . ASP A 1 288 ? -17.276 -3.222 13.152 1.00 94.94 288 ASP A N 1
ATOM 2286 C CA . ASP A 1 288 ? -17.379 -4.531 12.498 1.00 94.94 288 ASP A CA 1
ATOM 2287 C C . ASP A 1 288 ? -18.176 -4.443 11.193 1.00 94.94 288 ASP A C 1
ATOM 2289 O O . ASP A 1 288 ? -17.782 -5.034 10.183 1.00 94.94 288 ASP A O 1
ATOM 2293 N N . PHE A 1 289 ? -19.233 -3.633 11.166 1.00 94.62 289 PHE A N 1
ATOM 2294 C CA . PHE A 1 289 ? -19.998 -3.348 9.960 1.00 94.62 289 PHE A CA 1
ATOM 2295 C C . PHE A 1 289 ? -19.147 -2.657 8.884 1.00 94.62 289 PHE A C 1
ATOM 2297 O O . PHE A 1 289 ? -19.075 -3.132 7.747 1.00 94.62 289 PHE A O 1
ATOM 2304 N N . ILE A 1 290 ? -18.432 -1.580 9.233 1.00 94.81 290 ILE A N 1
ATOM 2305 C CA . ILE A 1 290 ? -17.540 -0.872 8.297 1.00 94.81 290 ILE A CA 1
ATOM 2306 C C . ILE A 1 290 ? -16.441 -1.815 7.783 1.00 94.81 290 ILE A C 1
ATOM 2308 O O . ILE A 1 290 ? -16.138 -1.828 6.583 1.00 94.81 290 ILE A O 1
ATOM 2312 N N . HIS A 1 291 ? -15.857 -2.631 8.667 1.00 94.88 291 HIS A N 1
ATOM 2313 C CA . HIS A 1 291 ? -14.873 -3.648 8.301 1.00 94.88 291 HIS A CA 1
ATOM 2314 C C . HIS A 1 291 ? -15.442 -4.673 7.308 1.00 94.88 291 HIS A C 1
ATOM 2316 O O . HIS A 1 291 ? -14.783 -4.992 6.309 1.00 94.88 291 HIS A O 1
ATOM 2322 N N . ALA A 1 292 ? -16.662 -5.166 7.542 1.00 92.38 292 ALA A N 1
ATOM 2323 C CA . ALA A 1 292 ? -17.339 -6.118 6.665 1.00 92.38 292 ALA A CA 1
ATOM 2324 C C . ALA A 1 292 ? -17.555 -5.535 5.260 1.00 92.38 292 ALA A C 1
ATOM 2326 O O . ALA A 1 292 ? -17.166 -6.164 4.273 1.00 92.38 292 ALA A O 1
ATOM 2327 N N . ILE A 1 293 ? -18.040 -4.290 5.152 1.00 91.88 293 ILE A N 1
ATOM 2328 C CA . ILE A 1 293 ? -18.202 -3.626 3.848 1.00 91.88 293 ILE A CA 1
ATOM 2329 C C . ILE A 1 293 ? -16.840 -3.471 3.152 1.00 91.88 293 ILE A C 1
ATOM 2331 O O . ILE A 1 293 ? -16.671 -3.861 1.995 1.00 91.88 293 ILE A O 1
ATOM 2335 N N . CYS A 1 294 ? -15.813 -2.985 3.860 1.00 91.06 294 CYS A N 1
ATOM 2336 C CA . CYS A 1 294 ? -14.480 -2.801 3.273 1.00 91.06 294 CYS A CA 1
ATOM 2337 C C . CYS A 1 294 ? -13.875 -4.118 2.754 1.00 91.06 294 CYS A C 1
ATOM 2339 O O . CYS A 1 294 ? -13.194 -4.135 1.722 1.00 91.06 294 CYS A O 1
ATOM 2341 N N . SER A 1 295 ? -14.133 -5.223 3.458 1.00 88.81 295 SER A N 1
ATOM 2342 C CA . SER A 1 295 ? -13.654 -6.565 3.120 1.00 88.81 295 SER A CA 1
ATOM 2343 C C . SER A 1 295 ? -14.552 -7.327 2.133 1.00 88.81 295 SER A C 1
ATOM 2345 O O . SER A 1 295 ? -14.180 -8.431 1.728 1.00 88.81 295 SER A O 1
ATOM 2347 N N . LYS A 1 296 ? -15.670 -6.732 1.677 1.00 87.50 296 LYS A N 1
ATOM 2348 C CA . LYS A 1 296 ? -16.715 -7.380 0.859 1.00 87.50 296 LYS A CA 1
ATOM 2349 C C . LYS A 1 296 ? -17.291 -8.649 1.506 1.00 87.50 296 LYS A C 1
ATOM 2351 O O . LYS A 1 296 ? -17.557 -9.636 0.821 1.00 87.50 296 LYS A O 1
ATOM 2356 N N . GLN A 1 297 ? -17.443 -8.635 2.823 1.00 86.81 297 GLN A N 1
ATOM 2357 C CA . GLN A 1 297 ? -18.097 -9.694 3.584 1.00 86.81 297 GLN A CA 1
ATOM 2358 C C . GLN A 1 297 ? -19.517 -9.265 3.950 1.00 86.81 297 GLN A C 1
ATOM 2360 O O . GLN A 1 297 ? -19.791 -8.075 4.099 1.00 86.81 297 GLN A O 1
ATOM 2365 N N . THR A 1 298 ? -20.419 -10.233 4.104 1.00 83.75 298 THR A N 1
ATOM 2366 C CA . THR A 1 298 ? -21.754 -9.960 4.640 1.00 83.75 298 THR A CA 1
ATOM 2367 C C . THR A 1 298 ? -21.610 -9.548 6.106 1.00 83.75 298 THR A C 1
ATOM 2369 O O . THR A 1 298 ? -21.022 -10.313 6.875 1.00 83.75 298 THR A O 1
ATOM 2372 N N . PRO A 1 299 ? -22.106 -8.367 6.510 1.00 83.38 299 PRO A N 1
ATOM 2373 C CA . PRO A 1 299 ? -22.048 -7.958 7.904 1.00 83.38 299 PRO A CA 1
ATOM 2374 C C . PRO A 1 299 ? -22.832 -8.928 8.787 1.00 83.38 299 PRO A C 1
ATOM 2376 O O . PRO A 1 299 ? -23.949 -9.316 8.448 1.00 83.38 299 PRO A O 1
ATOM 2379 N N . ALA A 1 300 ? -22.241 -9.324 9.914 1.00 82.06 300 ALA A N 1
ATOM 2380 C CA . ALA A 1 300 ? -22.894 -10.213 10.873 1.00 82.06 300 ALA A CA 1
ATOM 2381 C C . ALA A 1 300 ? -23.991 -9.496 11.677 1.00 82.06 300 ALA A C 1
ATOM 2383 O O . ALA A 1 300 ? -24.964 -10.120 12.089 1.00 82.06 300 ALA A O 1
ATOM 2384 N N . VAL A 1 301 ? -23.822 -8.188 11.888 1.00 81.50 301 VAL A N 1
ATOM 2385 C CA . VAL A 1 301 ? -24.707 -7.328 12.675 1.00 81.50 301 VAL A CA 1
ATOM 2386 C C . VAL A 1 301 ? -24.965 -6.057 11.869 1.00 81.50 301 VAL A C 1
ATOM 2388 O O . VAL A 1 301 ? -24.057 -5.530 11.220 1.00 81.50 301 VAL A O 1
ATOM 2391 N N . MET A 1 302 ? -26.216 -5.598 11.864 1.00 85.62 302 MET A N 1
ATOM 2392 C CA . MET A 1 302 ? -26.578 -4.303 11.292 1.00 85.62 302 MET A CA 1
ATOM 2393 C C . MET A 1 302 ? -26.186 -3.213 12.295 1.00 85.62 302 MET A C 1
ATOM 2395 O O . MET A 1 302 ? -26.442 -3.398 13.486 1.00 85.62 302 MET A O 1
ATOM 2399 N N . PRO A 1 303 ? -25.549 -2.112 11.865 1.00 85.19 303 PRO A N 1
ATOM 2400 C CA . PRO A 1 303 ? -25.121 -1.092 12.797 1.00 85.19 303 PRO A CA 1
ATOM 2401 C C . PRO A 1 303 ? -26.365 -0.420 13.396 1.00 85.19 303 PRO A C 1
ATOM 2403 O O . PRO A 1 303 ? -27.412 -0.381 12.737 1.00 85.19 303 PRO A O 1
ATOM 2406 N N . PRO A 1 304 ? -26.264 0.118 14.621 1.00 88.75 304 PRO A N 1
ATOM 2407 C CA . PRO A 1 304 ? -27.290 1.017 15.146 1.00 88.75 304 PRO A CA 1
ATOM 2408 C C . PRO A 1 304 ? -27.487 2.202 14.191 1.00 88.75 304 PRO A C 1
ATOM 2410 O O . PRO A 1 304 ? -26.601 2.503 13.390 1.00 88.75 304 PRO A O 1
ATOM 2413 N N . SER A 1 305 ? -28.627 2.891 14.261 1.00 91.75 305 SER A N 1
ATOM 2414 C CA . SER A 1 305 ? -28.768 4.171 13.555 1.00 91.75 305 SER A CA 1
ATOM 2415 C C . SER A 1 305 ? -27.913 5.260 14.214 1.00 91.75 305 SER A C 1
ATOM 2417 O O . SER A 1 305 ? -27.459 5.133 15.360 1.00 91.75 305 SER A O 1
ATOM 2419 N N . LYS A 1 306 ? -27.647 6.350 13.480 1.00 91.38 306 LYS A N 1
ATOM 2420 C CA . LYS A 1 306 ? -26.897 7.478 14.042 1.00 91.38 306 LYS A CA 1
ATOM 2421 C C . LYS A 1 306 ? -27.671 8.062 15.216 1.00 91.38 306 LYS A C 1
ATOM 2423 O O . LYS A 1 306 ? -27.094 8.255 16.274 1.00 91.38 306 LYS A O 1
ATOM 2428 N N . GLU A 1 307 ? -28.969 8.254 15.050 1.00 91.38 307 GLU A N 1
ATOM 2429 C CA . GLU A 1 307 ? -29.874 8.781 16.064 1.00 91.38 307 GLU A CA 1
ATOM 2430 C C . GLU A 1 307 ? -29.878 7.909 17.332 1.00 91.38 307 GLU A C 1
ATOM 2432 O O . GLU A 1 307 ? -29.668 8.435 18.421 1.00 91.38 307 GLU A O 1
ATOM 2437 N N . GLU A 1 308 ? -29.977 6.579 17.201 1.00 90.62 308 GLU A N 1
ATOM 2438 C CA . GLU A 1 308 ? -29.905 5.652 18.346 1.00 90.62 308 GLU A CA 1
ATOM 2439 C C . GLU A 1 308 ? -28.600 5.775 19.144 1.00 90.62 308 GLU A C 1
ATOM 2441 O O . GLU A 1 308 ? -28.616 5.704 20.373 1.00 90.62 308 GLU A O 1
ATOM 2446 N N . LEU A 1 309 ? -27.459 5.945 18.465 1.00 92.31 309 LEU A N 1
ATOM 2447 C CA . LEU A 1 309 ? -26.169 6.112 19.139 1.00 92.31 309 LEU A CA 1
ATOM 2448 C C . LEU A 1 309 ? -26.095 7.437 19.903 1.00 92.31 309 LEU A C 1
ATOM 2450 O O . LEU A 1 309 ? -25.587 7.455 21.021 1.00 92.31 309 LEU A O 1
ATOM 2454 N N . TYR A 1 310 ? -26.603 8.527 19.325 1.00 92.00 310 TYR A N 1
ATOM 2455 C CA . TYR A 1 310 ? -26.632 9.829 19.997 1.00 92.00 310 TYR A CA 1
ATOM 2456 C C . TYR A 1 310 ? -27.591 9.818 21.195 1.00 92.00 310 TYR A C 1
ATOM 2458 O O . TYR A 1 310 ? -27.218 10.306 22.256 1.00 92.00 310 TYR A O 1
ATOM 2466 N N . GLU A 1 311 ? -28.753 9.165 21.091 1.00 91.56 311 GLU A N 1
ATOM 2467 C CA . GLU A 1 311 ? -29.649 8.967 22.241 1.00 91.56 311 GLU A CA 1
ATOM 2468 C C . GLU A 1 311 ? -28.996 8.143 23.363 1.00 91.56 311 GLU A C 1
ATOM 2470 O O . GLU A 1 311 ? -29.184 8.437 24.545 1.00 91.56 311 GLU A O 1
ATOM 2475 N N . SER A 1 312 ? -28.236 7.093 23.021 1.00 89.62 312 SER A N 1
ATOM 2476 C CA . SER A 1 312 ? -27.461 6.326 24.008 1.00 89.62 312 SER A CA 1
ATOM 2477 C C . SER A 1 312 ? -26.415 7.201 24.705 1.00 89.62 312 SER A C 1
ATOM 2479 O O . SER A 1 312 ? -26.244 7.089 25.919 1.00 89.62 312 SER A O 1
ATOM 2481 N N . ILE A 1 313 ? -25.724 8.071 23.956 1.00 89.88 313 ILE A N 1
ATOM 2482 C CA . ILE A 1 313 ? -24.749 9.019 24.513 1.00 89.88 313 ILE A CA 1
ATOM 2483 C C . ILE A 1 313 ? -25.456 9.987 25.465 1.00 89.88 313 ILE A C 1
ATOM 2485 O O . ILE A 1 313 ? -25.051 10.086 26.620 1.00 89.88 313 ILE A O 1
ATOM 2489 N N . GLU A 1 314 ? -26.540 10.631 25.031 1.00 89.38 314 GLU A N 1
ATOM 2490 C CA . GLU A 1 314 ? -27.286 11.612 25.827 1.00 89.38 314 GLU A CA 1
ATOM 2491 C C . GLU A 1 314 ? -27.782 11.017 27.155 1.00 89.38 314 GLU A C 1
ATOM 2493 O O . GLU A 1 314 ? -27.571 11.608 28.214 1.00 89.38 314 GLU A O 1
ATOM 2498 N N . LYS A 1 315 ? -28.337 9.796 27.134 1.00 87.62 315 LYS A N 1
ATOM 2499 C CA . LYS A 1 315 ? -28.765 9.076 28.351 1.00 87.62 315 LYS A CA 1
ATOM 2500 C C . LYS A 1 315 ? -27.616 8.861 29.337 1.00 87.62 315 LYS A C 1
ATOM 2502 O O . LYS A 1 315 ? -27.784 9.069 30.540 1.00 87.62 315 LYS A O 1
ATOM 2507 N N . ILE A 1 316 ? -26.440 8.469 28.841 1.00 84.38 316 ILE A N 1
ATOM 2508 C CA . ILE A 1 316 ? -25.249 8.276 29.678 1.00 84.38 316 ILE A CA 1
ATOM 2509 C C . ILE A 1 316 ? -24.796 9.612 30.262 1.00 84.38 316 ILE A C 1
ATOM 2511 O O . ILE A 1 316 ? -24.570 9.698 31.469 1.00 84.38 316 ILE A O 1
ATOM 2515 N N . ILE A 1 317 ? -24.702 10.660 29.445 1.00 84.56 317 ILE A N 1
ATOM 2516 C CA . ILE A 1 317 ? -24.284 11.992 29.893 1.00 84.56 317 ILE A CA 1
ATOM 2517 C C . ILE A 1 317 ? -25.246 12.545 30.946 1.00 84.56 317 ILE A C 1
ATOM 2519 O O . ILE A 1 317 ? -24.788 13.040 31.977 1.00 84.56 317 ILE A O 1
ATOM 2523 N N . GLN A 1 318 ? -26.556 12.372 30.758 1.00 84.00 318 GLN A N 1
ATOM 2524 C CA . GLN A 1 318 ? -27.562 12.754 31.743 1.00 84.00 318 GLN A CA 1
ATOM 2525 C C . GLN A 1 318 ? -27.327 12.029 33.077 1.00 84.00 318 GLN A C 1
ATOM 2527 O O . GLN A 1 318 ? -27.179 12.692 34.105 1.00 84.00 318 GLN A O 1
ATOM 2532 N N . SER A 1 319 ? -27.153 10.702 33.054 1.00 79.19 319 SER A N 1
ATOM 2533 C CA . SER A 1 319 ? -26.875 9.907 34.262 1.00 79.19 319 SER A CA 1
ATOM 2534 C C . SER A 1 319 ? -25.585 10.322 34.988 1.00 79.19 319 SER A C 1
ATOM 2536 O O . SER A 1 319 ? -25.527 10.337 36.218 1.00 79.19 319 SER A O 1
ATOM 2538 N N . LEU A 1 320 ? -24.547 10.711 34.239 1.00 76.19 320 LEU A N 1
ATOM 2539 C CA . LEU A 1 320 ? -23.272 11.169 34.794 1.00 76.19 320 LEU A CA 1
ATOM 2540 C C . LEU A 1 320 ? -23.385 12.587 35.371 1.00 76.19 320 LEU A C 1
ATOM 2542 O O . LEU A 1 320 ? -22.758 12.887 36.389 1.00 76.19 320 LEU A O 1
ATOM 2546 N N . SER A 1 321 ? -24.201 13.445 34.751 1.00 74.12 321 SER A N 1
ATOM 2547 C CA . SER A 1 321 ? -24.414 14.838 35.158 1.00 74.12 321 SER A CA 1
ATOM 2548 C C . SER A 1 321 ? -25.248 14.988 36.437 1.00 74.12 321 SER A C 1
ATOM 2550 O O . SER A 1 321 ? -25.048 15.938 37.195 1.00 74.12 321 SER A O 1
ATOM 2552 N N . GLU A 1 322 ? -26.137 14.031 36.727 1.00 71.19 322 GLU A N 1
ATOM 2553 C CA . GLU A 1 322 ? -26.962 14.005 37.945 1.00 71.19 322 GLU A CA 1
ATOM 2554 C C . GLU A 1 322 ? -26.128 13.778 39.224 1.00 71.19 322 GLU A C 1
ATOM 2556 O O . GLU A 1 322 ? -26.553 14.096 40.340 1.00 71.19 322 GLU A O 1
ATOM 2561 N N . SER A 1 323 ? -24.896 13.278 39.081 1.00 64.56 323 SER A N 1
ATOM 2562 C CA . SER A 1 323 ? -23.962 13.087 40.186 1.00 64.56 323 SER A CA 1
ATOM 2563 C C . SER A 1 323 ? -23.348 14.423 40.629 1.00 64.56 323 SER A C 1
ATOM 2565 O O . SER A 1 323 ? -22.500 14.992 39.941 1.00 64.56 323 SER A O 1
ATOM 2567 N N . LYS A 1 324 ? -23.722 14.920 41.821 1.00 58.50 324 LYS A N 1
ATOM 2568 C CA . LYS A 1 324 ? -23.123 16.134 42.414 1.00 58.50 324 LYS A CA 1
ATOM 2569 C C . LYS A 1 324 ? -21.592 16.033 42.419 1.00 58.50 324 LYS A C 1
ATOM 2571 O O . LYS A 1 324 ? -21.021 15.129 43.026 1.00 58.50 324 LYS A O 1
ATOM 2576 N N . GLY A 1 325 ? -20.924 16.982 41.768 1.00 63.88 325 GLY A N 1
ATOM 2577 C CA . GLY A 1 325 ? -19.471 17.021 41.678 1.00 63.88 325 GLY A CA 1
ATOM 2578 C C . GLY A 1 325 ? -18.920 18.430 41.443 1.00 63.88 325 GLY A C 1
ATOM 2579 O O . GLY A 1 325 ? -19.675 19.357 41.157 1.00 63.88 325 GLY A O 1
ATOM 2580 N N . PRO A 1 326 ? -17.600 18.609 41.590 1.00 67.69 326 PRO A N 1
ATOM 2581 C CA . PRO A 1 326 ? -16.921 19.879 41.331 1.00 67.69 326 PRO A CA 1
ATOM 2582 C C . PRO A 1 326 ? -16.985 20.279 39.845 1.00 67.69 326 PRO A C 1
ATOM 2584 O O . PRO A 1 326 ? -17.063 19.420 38.973 1.00 67.69 326 PRO A O 1
ATOM 2587 N N . THR A 1 327 ? -16.880 21.579 39.537 1.00 64.50 327 THR A N 1
ATOM 2588 C CA . THR A 1 327 ? -17.033 22.142 38.175 1.00 64.50 327 THR A CA 1
ATOM 2589 C C . THR A 1 327 ? -16.150 21.473 37.113 1.00 64.50 327 THR A C 1
ATOM 2591 O O . THR A 1 327 ? -16.580 21.304 35.976 1.00 64.50 327 THR A O 1
ATOM 2594 N N . TYR A 1 328 ? -14.938 21.030 37.471 1.00 65.75 328 TYR A N 1
ATOM 2595 C CA . TYR A 1 328 ? -14.048 20.324 36.538 1.00 65.75 328 TYR A CA 1
ATOM 2596 C C . TYR A 1 328 ? -14.623 18.982 36.054 1.00 65.75 328 TYR A C 1
ATOM 2598 O O . TYR A 1 328 ? -14.304 18.540 34.955 1.00 65.75 328 TYR A O 1
ATOM 2606 N N . ARG A 1 329 ? -15.494 18.344 36.846 1.00 73.31 329 ARG A N 1
ATOM 2607 C CA . ARG A 1 329 ? -16.164 17.093 36.483 1.00 73.31 329 ARG A CA 1
ATOM 2608 C C . ARG A 1 329 ? -17.171 17.316 35.359 1.00 73.31 329 ARG A C 1
ATOM 2610 O O . ARG A 1 329 ? -17.173 16.567 34.394 1.00 73.31 329 ARG A O 1
ATOM 2617 N N . ILE A 1 330 ? -17.947 18.395 35.442 1.00 73.25 330 ILE A N 1
ATOM 2618 C CA . ILE A 1 330 ? -18.907 18.790 34.399 1.00 73.25 330 ILE A CA 1
ATOM 2619 C C . ILE A 1 330 ? -18.173 19.072 33.080 1.00 73.25 330 ILE A C 1
ATOM 2621 O O . ILE A 1 330 ? -18.589 18.605 32.024 1.00 73.25 330 ILE A O 1
ATOM 2625 N N . ILE A 1 331 ? -17.034 19.773 33.144 1.00 75.25 331 ILE A N 1
ATOM 2626 C CA . ILE A 1 331 ? -16.192 20.041 31.966 1.00 75.25 331 ILE A CA 1
ATOM 2627 C C . ILE A 1 331 ? -15.697 18.730 31.334 1.00 75.25 331 ILE A C 1
ATOM 2629 O O . ILE A 1 331 ? -15.748 18.584 30.115 1.00 75.25 331 ILE A O 1
ATOM 2633 N N . ASN A 1 332 ? -15.253 17.766 32.145 1.00 79.44 332 ASN A N 1
ATOM 2634 C CA . ASN A 1 332 ? -14.785 16.470 31.648 1.00 79.44 332 ASN A CA 1
ATOM 2635 C C . ASN A 1 332 ? -15.911 15.630 31.029 1.00 79.44 332 ASN A C 1
ATOM 2637 O O . ASN A 1 332 ? -15.672 14.986 30.010 1.00 79.44 332 ASN A O 1
ATOM 2641 N N . ILE A 1 333 ? -17.122 15.669 31.594 1.00 81.00 333 ILE A N 1
ATOM 2642 C CA . ILE A 1 333 ? -18.301 14.974 31.053 1.00 81.00 333 ILE A CA 1
ATOM 2643 C C . ILE A 1 333 ? -18.655 15.519 29.664 1.00 81.00 333 ILE A C 1
ATOM 2645 O O . ILE A 1 333 ? -18.779 14.739 28.724 1.00 81.00 333 ILE A O 1
ATOM 2649 N N . HIS A 1 334 ? -18.723 16.841 29.488 1.00 83.88 334 HIS A N 1
ATOM 2650 C CA . HIS A 1 334 ? -18.979 17.428 28.165 1.00 83.88 334 HIS A CA 1
ATOM 2651 C C . HIS A 1 334 ? -17.817 17.223 27.184 1.00 83.88 334 HIS A C 1
ATOM 2653 O O . HIS A 1 334 ? -18.026 17.070 25.982 1.00 83.88 334 HIS A O 1
ATOM 2659 N N . ALA A 1 335 ? -16.572 17.182 27.668 1.00 86.56 335 ALA A N 1
ATOM 2660 C CA . ALA A 1 335 ? -15.439 16.810 26.824 1.00 86.56 335 ALA A CA 1
ATOM 2661 C C . ALA A 1 335 ? -15.547 15.349 26.354 1.00 86.56 335 ALA A C 1
ATOM 2663 O O . ALA A 1 335 ? -15.252 15.056 25.194 1.00 86.56 335 ALA A O 1
ATOM 2664 N N . PHE A 1 336 ? -15.982 14.443 27.233 1.00 85.94 336 PHE A N 1
ATOM 2665 C CA . PHE A 1 336 ? -16.227 13.037 26.921 1.00 85.94 336 PHE A CA 1
ATOM 2666 C C . PHE A 1 336 ? -17.369 12.873 25.907 1.00 85.94 336 PHE A C 1
ATOM 2668 O O . PHE A 1 336 ? -17.179 12.198 24.895 1.00 85.94 336 PHE A O 1
ATOM 2675 N N . GLU A 1 337 ? -18.496 13.557 26.127 1.00 89.19 337 GLU A N 1
ATOM 2676 C CA . GLU A 1 337 ? -19.626 13.664 25.194 1.00 89.19 337 GLU A CA 1
ATOM 2677 C C . GLU A 1 337 ? -19.153 14.088 23.800 1.00 89.19 337 GLU A C 1
ATOM 2679 O O . GLU A 1 337 ? -19.292 13.337 22.835 1.00 89.19 337 GLU A O 1
ATOM 2684 N N . PHE A 1 338 ? -18.475 15.236 23.709 1.00 91.12 338 PHE A N 1
ATOM 2685 C CA . PHE A 1 338 ? -17.946 15.756 22.451 1.00 91.12 338 PHE A CA 1
ATOM 2686 C C . PHE A 1 338 ? -17.005 14.759 21.756 1.00 91.12 338 PHE A C 1
ATOM 2688 O O . PHE A 1 338 ? -17.059 14.589 20.536 1.00 91.12 338 PHE A O 1
ATOM 2695 N N . CYS A 1 339 ? -16.130 14.082 22.509 1.00 91.19 339 CYS A N 1
ATOM 2696 C CA . CYS A 1 339 ? -15.211 13.094 21.945 1.00 91.19 339 CYS A CA 1
ATOM 2697 C C . CYS A 1 339 ? -15.947 11.869 21.386 1.00 91.19 339 CYS A C 1
ATOM 2699 O O . CYS A 1 339 ? -15.569 11.378 20.317 1.00 91.19 339 CYS A O 1
ATOM 2701 N N . LEU A 1 340 ? -16.987 11.390 22.074 1.00 90.62 340 LEU A N 1
ATOM 2702 C CA . LEU A 1 340 ? -17.832 10.292 21.605 1.00 90.62 340 LEU A CA 1
ATOM 2703 C C . LEU A 1 340 ? -18.609 10.679 20.349 1.00 90.62 340 LEU A C 1
ATOM 2705 O O . LEU A 1 340 ? -18.519 9.973 19.345 1.00 90.62 340 LEU A O 1
ATOM 2709 N N . GLU A 1 341 ? -19.305 11.814 20.366 1.00 93.38 341 GLU A N 1
ATOM 2710 C CA . GLU A 1 341 ? -20.042 12.308 19.201 1.00 93.38 341 GLU A CA 1
ATOM 2711 C C . GLU A 1 341 ? -19.116 12.502 17.999 1.00 93.38 341 GLU A C 1
ATOM 2713 O O . GLU A 1 341 ? -19.442 12.119 16.872 1.00 93.38 341 GLU A O 1
ATOM 2718 N N . HIS A 1 342 ? -17.921 13.055 18.229 1.00 94.44 342 HIS A N 1
ATOM 2719 C CA . HIS A 1 342 ? -16.938 13.240 17.174 1.00 94.44 342 HIS A CA 1
ATOM 2720 C C . HIS A 1 342 ? -16.452 11.902 16.601 1.00 94.44 342 HIS A C 1
ATOM 2722 O O . HIS A 1 342 ? -16.343 11.763 15.380 1.00 94.44 342 HIS A O 1
ATOM 2728 N N . LEU A 1 343 ? -16.177 10.908 17.453 1.00 95.38 343 LEU A N 1
ATOM 2729 C CA . LEU A 1 343 ? -15.794 9.557 17.035 1.00 95.38 343 LEU A CA 1
ATOM 2730 C C . LEU A 1 343 ? -16.903 8.898 16.205 1.00 95.38 343 LEU A C 1
ATOM 2732 O O . LEU A 1 343 ? -16.634 8.430 15.097 1.00 95.38 343 LEU A O 1
ATOM 2736 N N . VAL A 1 344 ? -18.143 8.921 16.699 1.00 95.56 344 VAL A N 1
ATOM 2737 C CA . VAL A 1 344 ? -19.316 8.345 16.025 1.00 95.56 344 VAL A CA 1
ATOM 2738 C C . VAL A 1 344 ? -19.550 9.022 14.676 1.00 95.56 344 VAL A C 1
ATOM 2740 O O . VAL A 1 344 ? -19.712 8.350 13.657 1.00 95.56 344 VAL A O 1
ATOM 2743 N N . ASN A 1 345 ? -19.483 10.352 14.622 1.00 96.00 345 ASN A N 1
ATOM 2744 C CA . ASN A 1 345 ? -19.642 11.094 13.378 1.00 96.00 345 ASN A CA 1
ATOM 2745 C C . ASN A 1 345 ? -18.569 10.735 12.337 1.00 96.00 345 ASN A C 1
ATOM 2747 O O . ASN A 1 345 ? -18.882 10.581 11.157 1.00 96.00 345 ASN A O 1
ATOM 2751 N N . VAL A 1 346 ? -17.308 10.573 12.755 1.00 96.75 346 VAL A N 1
ATOM 2752 C CA . VAL A 1 346 ? -16.231 10.140 11.850 1.00 96.75 346 VAL A CA 1
ATOM 2753 C C . VAL A 1 346 ? -16.485 8.725 11.322 1.00 96.75 346 VAL A C 1
ATOM 2755 O O . VAL A 1 346 ? -16.274 8.496 10.131 1.00 96.75 346 VAL A O 1
ATOM 2758 N N . LEU A 1 347 ? -16.967 7.797 12.157 1.00 96.81 347 LEU A N 1
ATOM 2759 C CA . LEU A 1 347 ? -17.303 6.433 11.729 1.00 96.81 347 LEU A CA 1
ATOM 2760 C C . LEU A 1 347 ? -18.422 6.415 10.681 1.00 96.81 347 LEU A C 1
ATOM 2762 O O . LEU A 1 347 ? -18.243 5.796 9.632 1.00 96.81 347 LEU A O 1
ATOM 2766 N N . TYR A 1 348 ? -19.514 7.151 10.897 1.00 96.75 348 TYR A N 1
ATOM 2767 C CA . TYR A 1 348 ? -20.605 7.251 9.916 1.00 96.75 348 TYR A CA 1
ATOM 2768 C C . TYR A 1 348 ? -20.175 7.909 8.600 1.00 96.75 348 TYR A C 1
ATOM 2770 O O . TYR A 1 348 ? -20.599 7.498 7.518 1.00 96.75 348 TYR A O 1
ATOM 2778 N N . GLU A 1 349 ? -19.296 8.913 8.646 1.00 96.50 349 GLU A N 1
ATOM 2779 C CA . GLU A 1 349 ? -18.738 9.493 7.420 1.00 96.50 349 GLU A CA 1
ATOM 2780 C C . GLU A 1 349 ? -17.848 8.487 6.670 1.00 96.50 349 GLU A C 1
ATOM 2782 O O . GLU A 1 349 ? -17.912 8.412 5.439 1.00 96.50 349 GLU A O 1
ATOM 2787 N N . ILE A 1 350 ? -17.062 7.665 7.379 1.00 96.31 350 ILE A N 1
ATOM 2788 C CA . ILE A 1 350 ? -16.306 6.564 6.757 1.00 96.31 350 ILE A CA 1
ATOM 2789 C C . ILE A 1 350 ? -17.272 5.563 6.121 1.00 96.31 350 ILE A C 1
ATOM 2791 O O . ILE A 1 350 ? -17.111 5.246 4.941 1.00 96.31 350 ILE A O 1
ATOM 2795 N N . GLU A 1 351 ? -18.284 5.103 6.857 1.00 95.12 351 GLU A N 1
ATOM 2796 C CA . GLU A 1 351 ? -19.304 4.165 6.378 1.00 95.12 351 GLU A CA 1
ATOM 2797 C C . GLU A 1 351 ? -19.935 4.650 5.067 1.00 95.12 351 GLU A C 1
ATOM 2799 O O . GLU A 1 351 ? -19.892 3.952 4.050 1.00 95.12 351 GLU A O 1
ATOM 2804 N N . LYS A 1 352 ? -20.432 5.889 5.051 1.00 94.81 352 LYS A N 1
ATOM 2805 C CA . LYS A 1 352 ? -21.050 6.524 3.884 1.00 94.81 352 LYS A CA 1
ATOM 2806 C C . LYS A 1 352 ? -20.116 6.560 2.674 1.00 94.81 352 LYS A C 1
ATOM 2808 O O . LYS A 1 352 ? -20.537 6.288 1.544 1.00 94.81 352 LYS A O 1
ATOM 2813 N N . LEU A 1 353 ? -18.840 6.903 2.871 1.00 94.88 353 LEU A N 1
ATOM 2814 C CA . LEU A 1 353 ? -17.861 6.927 1.779 1.00 94.88 353 LEU A CA 1
ATOM 2815 C C . LEU A 1 353 ? -17.519 5.520 1.280 1.00 94.88 353 LEU A C 1
ATOM 2817 O O . LEU A 1 353 ? -17.378 5.330 0.070 1.00 94.88 353 LEU A O 1
ATOM 2821 N N . VAL A 1 354 ? -17.425 4.535 2.172 1.00 92.38 354 VAL A N 1
ATOM 2822 C CA . VAL A 1 354 ? -17.172 3.135 1.810 1.00 92.38 354 VAL A CA 1
ATOM 2823 C C . VAL A 1 354 ? -18.369 2.551 1.046 1.00 92.38 354 VAL A C 1
ATOM 2825 O O . VAL A 1 354 ? -18.185 1.983 -0.031 1.00 92.38 354 VAL A O 1
ATOM 2828 N N . GLN A 1 355 ? -19.604 2.779 1.497 1.00 90.81 355 GLN A N 1
ATOM 2829 C CA . GLN A 1 355 ? -20.819 2.373 0.778 1.00 90.81 355 GLN A CA 1
ATOM 2830 C C . GLN A 1 355 ? -20.929 3.034 -0.602 1.00 90.81 355 GLN A C 1
ATOM 2832 O O . GLN A 1 355 ? -21.343 2.402 -1.578 1.00 90.81 355 GLN A O 1
ATOM 2837 N N . LYS A 1 356 ? -20.508 4.299 -0.734 1.00 90.06 356 LYS A N 1
ATOM 2838 C CA . LYS A 1 356 ? -20.426 4.987 -2.033 1.00 90.06 356 LYS A CA 1
ATOM 2839 C C . LYS A 1 356 ? -19.446 4.301 -2.992 1.00 90.06 356 LYS A C 1
ATOM 2841 O O . LYS A 1 356 ? -19.668 4.343 -4.206 1.00 90.06 356 LYS A O 1
ATOM 2846 N N . LEU A 1 357 ? -18.381 3.685 -2.473 1.00 87.81 357 LEU A N 1
ATOM 2847 C CA . LEU A 1 357 ? -17.446 2.890 -3.271 1.00 87.81 357 LEU A CA 1
ATOM 2848 C C . LEU A 1 357 ? -18.043 1.537 -3.690 1.00 87.81 357 LEU A C 1
ATOM 2850 O O . LEU A 1 357 ? -17.704 1.073 -4.775 1.00 87.81 357 LEU A O 1
ATOM 2854 N N . ASP A 1 358 ? -18.916 0.915 -2.893 1.00 79.44 358 ASP A N 1
ATOM 2855 C CA . ASP A 1 358 ? -19.511 -0.397 -3.211 1.00 79.44 358 ASP A CA 1
ATOM 2856 C C . ASP A 1 358 ? -20.792 -0.328 -4.053 1.00 79.44 358 ASP A C 1
ATOM 2858 O O . ASP A 1 358 ? -20.855 -0.947 -5.117 1.00 79.44 358 ASP A O 1
ATOM 2862 N N . SER A 1 359 ? -21.763 0.508 -3.676 1.00 67.50 359 SER A N 1
ATOM 2863 C CA . SER A 1 359 ? -23.055 0.664 -4.378 1.00 67.50 359 SER A CA 1
ATOM 2864 C C . SER A 1 359 ? -22.924 0.987 -5.874 1.00 67.50 359 SER A C 1
ATOM 2866 O O . SER A 1 359 ? -23.735 0.565 -6.698 1.00 67.50 359 SER A O 1
ATOM 2868 N N . LYS A 1 360 ? -21.879 1.724 -6.266 1.00 61.00 360 LYS A N 1
ATOM 2869 C CA . LYS A 1 360 ? -21.622 2.088 -7.671 1.00 61.00 360 LYS A CA 1
ATOM 2870 C C . LYS A 1 360 ? -20.665 1.140 -8.388 1.00 61.00 360 LYS A C 1
ATOM 2872 O O . LYS A 1 360 ? -20.493 1.268 -9.600 1.00 61.00 360 LYS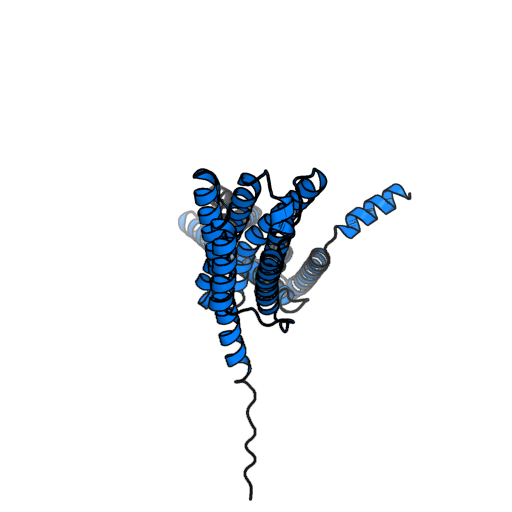 A O 1
ATOM 2877 N N . HIS A 1 361 ? -20.059 0.195 -7.670 1.00 53.56 361 HIS A N 1
ATOM 2878 C CA . HIS A 1 361 ? -19.243 -0.856 -8.266 1.00 53.56 361 HIS A CA 1
ATOM 2879 C C . HIS A 1 361 ? -20.066 -2.078 -8.686 1.00 53.56 361 HIS A C 1
ATOM 2881 O O . HIS A 1 361 ? -19.750 -2.653 -9.730 1.00 53.56 361 HIS A O 1
ATOM 2887 N N . ASP A 1 362 ? -21.130 -2.418 -7.956 1.00 47.59 362 ASP A N 1
ATOM 2888 C CA . ASP A 1 362 ? -21.926 -3.622 -8.233 1.00 47.59 362 ASP A CA 1
ATOM 2889 C C . ASP A 1 362 ? -23.015 -3.394 -9.305 1.00 47.59 362 ASP A C 1
ATOM 2891 O O . ASP A 1 362 ? -23.221 -4.253 -10.164 1.00 47.59 362 ASP A O 1
ATOM 2895 N N . ASN A 1 363 ? -23.586 -2.185 -9.403 1.00 42.41 363 ASN A N 1
ATOM 2896 C CA . ASN A 1 363 ? -24.596 -1.842 -10.423 1.00 42.41 363 ASN A CA 1
ATOM 2897 C C . ASN A 1 363 ? -24.107 -1.901 -11.886 1.00 42.41 363 ASN A C 1
ATOM 2899 O O . ASN A 1 363 ? -24.917 -1.835 -12.804 1.00 42.41 363 ASN A O 1
ATOM 2903 N N . GLN A 1 364 ? -22.800 -2.028 -12.140 1.00 44.28 364 GLN A N 1
ATOM 2904 C CA . GLN A 1 364 ? -22.257 -2.133 -13.504 1.00 44.28 364 GLN A CA 1
ATOM 2905 C C . GLN A 1 364 ? -21.660 -3.504 -13.837 1.00 44.28 364 GLN A C 1
ATOM 2907 O O . GLN A 1 364 ? -21.292 -3.727 -14.992 1.00 44.28 364 GLN A O 1
ATOM 2912 N N . HIS A 1 365 ? -21.577 -4.436 -12.878 1.00 39.28 365 HIS A N 1
ATOM 2913 C CA . HIS A 1 365 ? -21.206 -5.819 -13.195 1.00 39.28 365 HIS A CA 1
ATOM 2914 C C . HIS A 1 365 ? -22.399 -6.635 -13.719 1.00 39.28 365 HIS A C 1
ATOM 2916 O O . HIS A 1 365 ? -22.189 -7.574 -14.482 1.00 39.28 365 HIS A O 1
ATOM 2922 N N . ASN A 1 366 ? -23.627 -6.201 -13.413 1.00 32.94 366 ASN A N 1
ATOM 2923 C CA . ASN A 1 366 ? -24.879 -6.849 -13.815 1.00 32.94 366 ASN A CA 1
ATOM 2924 C C . ASN A 1 366 ? -25.413 -6.451 -15.210 1.00 32.94 366 ASN A C 1
ATOM 2926 O O . ASN A 1 366 ? -26.489 -6.887 -15.594 1.00 32.94 366 ASN A O 1
ATOM 2930 N N . ILE A 1 367 ? -24.679 -5.645 -15.991 1.00 39.34 367 ILE A N 1
ATOM 2931 C CA . ILE A 1 367 ? -25.109 -5.192 -17.338 1.00 39.34 367 ILE A CA 1
ATOM 2932 C C . ILE A 1 367 ? -24.476 -6.054 -18.462 1.00 39.34 367 ILE A C 1
ATOM 2934 O O . ILE A 1 367 ? -24.529 -5.711 -19.636 1.00 39.34 367 ILE A O 1
ATOM 2938 N N . LYS A 1 368 ? -23.850 -7.199 -18.141 1.00 34.12 368 LYS A N 1
ATOM 2939 C CA . LYS A 1 368 ? -23.201 -8.086 -19.137 1.00 34.12 368 LYS A CA 1
ATOM 2940 C C . LYS A 1 368 ? -23.741 -9.521 -19.185 1.00 34.12 368 LYS A C 1
ATOM 2942 O O . LYS A 1 368 ? -23.013 -10.433 -19.563 1.00 34.12 368 LYS A O 1
ATOM 2947 N N . THR A 1 369 ? -25.017 -9.720 -18.887 1.00 30.28 369 THR A N 1
ATOM 2948 C CA . THR A 1 369 ? -25.754 -10.928 -19.285 1.00 30.28 369 THR A CA 1
ATOM 2949 C C . THR A 1 369 ? -26.867 -10.507 -20.243 1.00 30.28 369 THR A C 1
ATOM 2951 O O . THR A 1 369 ? -27.807 -9.845 -19.809 1.00 30.28 369 THR A O 1
ATOM 2954 N N . PRO A 1 370 ? -26.783 -10.823 -21.551 1.00 33.56 370 PRO A N 1
ATOM 2955 C CA . PRO A 1 370 ? -27.913 -10.627 -22.441 1.00 33.56 370 PRO A CA 1
ATOM 2956 C C . PRO A 1 370 ? -28.988 -11.628 -22.026 1.00 33.56 370 PRO A C 1
ATOM 2958 O O . PRO A 1 370 ? -28.804 -12.839 -22.141 1.00 33.56 370 PRO A O 1
ATOM 2961 N N . THR A 1 371 ? -30.104 -11.119 -21.522 1.00 35.50 371 THR A N 1
ATOM 2962 C CA . THR A 1 371 ? -31.351 -11.865 -21.424 1.00 35.50 371 THR A CA 1
ATOM 2963 C C . THR A 1 371 ? -31.765 -12.271 -22.836 1.00 35.50 371 THR A C 1
ATOM 2965 O O . THR A 1 371 ? -32.189 -11.448 -23.645 1.00 35.50 371 THR A O 1
ATOM 2968 N N . THR A 1 372 ? -31.617 -13.553 -23.157 1.00 35.56 372 THR A N 1
ATOM 2969 C CA . THR A 1 372 ? -32.249 -14.166 -24.324 1.00 35.56 372 THR A CA 1
ATOM 2970 C C . THR A 1 372 ? -33.759 -14.067 -24.148 1.00 35.56 372 THR A C 1
ATOM 2972 O O . THR A 1 372 ? -34.356 -14.800 -23.360 1.00 35.56 372 THR A O 1
ATOM 2975 N N . HIS A 1 373 ? -34.370 -13.120 -24.855 1.00 37.34 373 HIS A N 1
ATOM 2976 C CA . HIS A 1 373 ? -35.812 -13.051 -25.032 1.00 37.34 373 HIS A CA 1
ATOM 2977 C C . HIS A 1 373 ? -36.288 -14.291 -25.797 1.00 37.34 373 HIS A C 1
ATOM 2979 O O . HIS A 1 373 ? -36.043 -14.420 -26.995 1.00 37.34 373 HIS A O 1
ATOM 2985 N N . ASN A 1 374 ? -37.003 -15.178 -25.105 1.00 37.56 374 ASN A N 1
ATOM 2986 C CA . ASN A 1 374 ? -37.897 -16.141 -25.737 1.00 37.56 374 ASN A CA 1
ATOM 2987 C C . ASN A 1 374 ? -39.089 -15.368 -26.323 1.00 37.56 374 ASN A C 1
ATOM 2989 O O . ASN A 1 374 ? -39.839 -14.729 -25.582 1.00 37.56 374 ASN A O 1
ATOM 2993 N N . LYS A 1 375 ? -39.255 -15.414 -27.647 1.00 36.19 375 LYS A N 1
ATOM 2994 C CA . LYS A 1 375 ? -40.518 -15.084 -28.320 1.00 36.19 375 LYS A CA 1
ATOM 2995 C C . LYS A 1 375 ? -41.364 -16.360 -28.394 1.00 36.19 375 LYS A C 1
ATOM 2997 O O . LYS A 1 375 ? -40.820 -17.375 -28.823 1.00 36.19 375 LYS A O 1
ATOM 3002 N N . PRO A 1 376 ? -42.656 -16.324 -28.038 1.00 45.22 376 PRO A N 1
ATOM 3003 C CA . PRO A 1 376 ? -43.568 -17.408 -28.363 1.00 45.22 376 PRO A CA 1
ATOM 3004 C C . PRO A 1 376 ? -44.062 -17.260 -29.811 1.00 45.22 376 PRO A C 1
ATOM 3006 O O . PRO A 1 376 ? -44.388 -16.152 -30.249 1.00 45.22 376 PRO A O 1
ATOM 3009 N N . ALA A 1 377 ? -44.110 -18.381 -30.524 1.00 45.41 377 ALA A N 1
ATOM 3010 C CA . ALA A 1 377 ? -44.986 -18.629 -31.662 1.00 45.41 377 ALA A CA 1
ATOM 3011 C C . ALA A 1 377 ? -45.708 -19.949 -31.389 1.00 45.41 377 ALA A C 1
ATOM 3013 O O . ALA A 1 377 ? -45.024 -20.866 -30.871 1.00 45.41 377 ALA A O 1
#

Mean predicted aligned error: 9.85 Å

Nearest PDB structures (foldseek):
  7vq3-assembly1_A  TM=7.449E-01  e=3.537E-08  Arabidopsis thaliana
  7voj-assembly1_B  TM=7.200E-01  e=2.599E-07  Arabidopsis thaliana
  7vq7-assembly1_B  TM=7.309E-01  e=1.370E-06  Arabidopsis thaliana
  8hiw-assembly1_A  TM=7.558E-01  e=6.115E-06  Arabidopsis thaliana
  8zvf-assembly1_B  TM=6.464E-01  e=2.664E-06  Arabidopsis thaliana

Sequence (377 aa):
MSALYNALNIKLKRLSKERVIASFKTALACLIGLIIGELLHLSMPQWVLITIVVVMATTIRIGGTIQKSYFRLLGTLIGAVLAAGTLYLLGDQPTIIHILLILLLAVFSYLASSSSDISQFGLLGATTMVMILDARTPTLKTALDRTLEIFLGIVIAILVTRFIFPAHAKKLLRFSIANTIKQFQALYKLFVTHKLTKESLAEQEKIENNIITDVSKQHTLLQEAVNEDPRVKKYRLTYQAIFLLERKLLRSIYMLRQTILTESVQIHDFFQNQDIIKLNQQIVDLFDFIHAICSKQTPAVMPPSKEELYESIEKIIQSLSESKGPTYRIINIHAFEFCLEHLVNVLYEIEKLVQKLDSKHDNQHNIKTPTTHNKPA

Solvent-accessible surface area (backbone atoms only — not comparable to full-atom values): 20048 Å² total; per-residue (Å²): 113,68,68,59,51,49,54,47,48,58,52,50,70,64,55,47,71,66,58,54,53,39,54,52,51,51,52,53,35,37,52,52,34,50,56,52,23,61,74,68,65,47,94,60,41,65,46,15,35,52,37,28,47,67,34,43,75,84,33,62,29,44,11,42,29,52,51,42,38,51,37,40,50,52,39,49,52,53,50,44,52,52,51,49,51,46,40,71,75,69,41,95,45,67,69,62,55,50,53,51,42,51,52,50,27,52,52,19,48,56,35,32,70,44,96,51,79,54,13,58,42,9,48,45,27,23,55,48,35,58,58,59,68,69,48,92,73,82,41,71,66,54,48,50,54,50,52,52,34,40,49,50,12,41,52,45,40,51,51,42,31,60,71,54,81,60,40,58,28,55,60,52,32,34,46,39,53,20,50,39,47,51,41,50,46,51,50,46,50,46,58,71,70,55,71,98,41,76,66,53,50,56,52,47,53,52,44,51,53,49,39,56,53,36,62,60,48,42,56,59,26,47,56,18,16,34,65,62,34,71,68,44,48,76,42,44,66,58,55,52,50,45,57,52,41,53,59,48,42,55,51,30,50,52,51,35,37,52,40,58,57,72,54,65,88,47,54,70,61,56,66,66,34,65,66,53,51,50,50,51,47,50,54,50,40,38,42,51,28,44,26,19,58,45,60,75,44,84,55,93,52,82,52,72,54,72,66,58,52,51,52,51,49,50,55,49,51,51,64,59,64,72,52,89,70,60,73,70,54,57,54,40,51,54,51,35,50,52,27,49,54,50,37,52,52,45,50,54,53,42,41,55,54,54,47,60,57,47,65,68,54,56,72,65,67,73,75,77,67,86,78,80,79,82,77,90,130